Protein AF-A0A6J2Y919-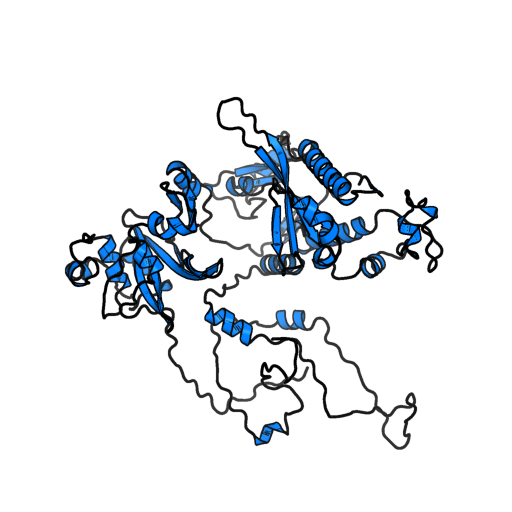F1 (afdb_monomer)

InterPro domains:
  IPR012337 Ribonuclease H-like superfamily [SSF53098] (327-413)
  IPR036397 Ribonuclease H superfamily [G3DSA:3.30.420.10] (292-444)
  IPR043502 DNA/RNA polymerase superfamily [SSF56672] (475-590)
  IPR044925 His-Me finger superfamily [SSF54060] (284-345)

Foldseek 3Di:
DDDPDCPDDPDAPPPPPPPDDQAAAFDDDDDPLQVVLVQWAQAGDHGLCLVLLQLQCLVQPDDVVVVSNYSVSRVVCSVLFDCVPADGPHDLVCVLVRCVRNVAFEFEWEWDWDDDPNDIDIAIGDSPHGGPDDHDPSYFYWYWYADPVSHIGIIGRNHPCSSCVVVPDPDDDRWDADSQPRDTDPDPVVNVCCVVQPRPNDDDDFDDFDWDADPVRDTDTLDFDDDDDPPPDDPDPDDDAADPPRLVVVVVVVLVVQLVCCVLFPVQFDAADDDDPVQVVQQVPDQAAPQVRHGDDPPFDWDWAADSRPNYTDYIHGPSSSVVPDDDLEDEDEDAPCFPPVCVVRVVVLPPPPWDKDWAAPDPRGTLKMKTWHFNDWDPPPDPDDTDTDTRIYIYAHCCLVVVDPVVVLLVPPPDDDDDDDPDPDPVVSPDRDDDDQQSPADPVPGDTHDDCSVVVSLVVSQNCLCRPQVDGCSVDRHPVVSVVVSCCSVVVDDDDDPPDPVVVVVVVQVDDDDDDDDAPDDDDAADPVDPPHDPVDDGGDDDDDDDDPVVVVVVPDDDDDDDDDDRDDDDDPVCCVVPVGDPDPDHDDDDPPDPDDD

Mean predicted aligned error: 20.55 Å

pLDDT: mean 70.96, std 16.96, range [26.08, 96.19]

Radius of gyration: 32.15 Å; Cα contacts (8 Å, |Δi|>4): 673; chains: 1; bounding box: 78×77×94 Å

Sequence (599 aa):
MDGWTLQQLLHVDVRVNKINPLKASSYIPLPKEIEAKKAVLNIQNTDQKCFVWSVLAAFHPVPRTQNANRVQNYHPFEQELDVTGIDFPISLKQLPKFEQLNNISINVYGLEKGYKHDRNIIEVVGPLYFTRSHKTDRHVNLLLISDDSGNNHYCLIRNMSRLISKQLSGKQHSKFLCDGCLVYFSSDIKLENHQKYDCGHVVVETPSDNLKKNKYGENIPENILKFTNFERKLKSIFKTFRGPDAHKVFIDWLETGCKSIYNRFMKDIVSMSPLSSVQEAEFYQMTHCHICESPFNVEDERVRDHCHLTGNYRGATHSVCNLNFKVPNFIPVFFHNMSNFDSHLFIKELAVEEERLDVIPQNKERYISFTKYIMVGDDDDGQEKRQQKIFLKLRFLDSFRFMASSLDKLSQNLTSQQCRESYVDSFSKLDDTKLPPIDGFYNKLRKEAIKQGDYERALNNFREVCLQTYGLDPCQYFTAPSLSFDAALKTTSIELELLTDLDMIHFFKHGIRGGVSQCSVRKAIANNKFMSIYDASKPTSYIMYLDATNLYGAAMSQYLPTGYVFEVDLEYPEYLHDLHNELPFCPESVQPEGSKVSN

Secondary structure (DSSP, 8-state):
---------S----------TT-B-S-PPPPHHHHTTT-EE--B-SSS-HHHHHHHHHHS---GGG-TTBGGGTGGGGGGS--TT-PSSPPGGGHHHHHHHHT-EEEEEEEEEEEETTEEEEEEEEEEE--SSPPPSSEEEEEEEE-TTS-EEEEEES-HHHHHHHHH-SS----EE-TTT--EESSHHHHHHIIIII---S--------EEE-TTS-EEETT------TT-----------STTHHHHHHHHHHHHHHHHIIIIISS--PPPPPPHHHHHHHHH--B-TTT-PBPPTT--EEEEE-TTT--EEEEEEHHHHHH-PPPSEEEEEESSGGGTTHHHHHHHHT-TTS-EEEEESSSS-EEEEEEEEEEEEE--SSSS--EEEEEEEEEEEGGGTS-S-HHHHHHTSSSS-----S-SSGGGGS-SSPPPGGG---TTT-----S-HHHHHHHHHHHHHHHHHS--GGG-SSHHHHHHHHHHHHH-PPPPP---HHHHHHHHHH---------S-------TTSTT--TTS----------TTHHHHHHTSPPP-S----------GGGHHHHTTS-SS----PPTT-SS--

Structure (mmCIF, N/CA/C/O backbone):
data_AF-A0A6J2Y919-F1
#
_entry.id   AF-A0A6J2Y919-F1
#
loop_
_atom_site.group_PDB
_atom_site.id
_atom_site.type_symbol
_atom_site.label_atom_id
_atom_site.label_alt_id
_atom_site.label_comp_id
_atom_site.label_asym_id
_atom_site.label_entity_id
_atom_site.label_seq_id
_atom_site.pdbx_PDB_ins_code
_atom_site.Cartn_x
_atom_site.Cartn_y
_atom_site.Cartn_z
_atom_site.occupancy
_atom_site.B_iso_or_equiv
_atom_site.auth_seq_id
_atom_site.auth_comp_id
_atom_site.auth_asym_id
_atom_site.auth_atom_id
_atom_site.pdbx_PDB_model_num
ATOM 1 N N . MET A 1 1 ? 8.424 6.080 -32.453 1.00 31.31 1 MET A N 1
ATOM 2 C CA . MET A 1 1 ? 7.175 5.463 -31.956 1.00 31.31 1 MET A CA 1
ATOM 3 C C . MET A 1 1 ? 6.680 4.668 -33.132 1.00 31.31 1 MET A C 1
ATOM 5 O O . MET A 1 1 ? 6.014 5.229 -33.992 1.00 31.31 1 MET A O 1
ATOM 9 N N . ASP A 1 2 ? 7.122 3.424 -33.243 1.00 30.27 2 ASP A N 1
ATOM 10 C CA . ASP A 1 2 ? 6.905 2.682 -34.477 1.00 30.27 2 ASP A CA 1
ATOM 11 C C . ASP A 1 2 ? 5.644 1.852 -34.285 1.00 30.27 2 ASP A C 1
ATOM 13 O O . ASP A 1 2 ? 5.608 0.872 -33.542 1.00 30.27 2 ASP A O 1
ATOM 17 N N . GLY A 1 3 ? 4.573 2.395 -34.867 1.00 32.59 3 GLY A N 1
ATOM 18 C CA . GLY A 1 3 ? 3.200 1.930 -34.783 1.00 32.59 3 GLY A CA 1
ATOM 19 C C . GLY A 1 3 ? 2.990 0.648 -35.565 1.00 32.59 3 GLY A C 1
ATOM 20 O O . GLY A 1 3 ? 2.435 0.657 -36.663 1.00 32.59 3 GLY A O 1
ATOM 21 N N . TRP A 1 4 ? 3.378 -0.470 -34.966 1.00 39.50 4 TRP A N 1
ATOM 22 C CA . TRP A 1 4 ? 2.819 -1.757 -35.342 1.00 39.50 4 TRP A CA 1
ATOM 23 C C . TRP A 1 4 ? 1.333 -1.744 -34.980 1.00 39.50 4 TRP A C 1
ATOM 25 O O . TRP A 1 4 ? 0.960 -1.773 -33.811 1.00 39.50 4 TRP A O 1
ATOM 35 N N . THR A 1 5 ? 0.482 -1.642 -35.999 1.00 33.88 5 THR A N 1
ATOM 36 C CA . THR A 1 5 ? -0.964 -1.828 -35.856 1.00 33.88 5 THR A CA 1
ATOM 37 C C . THR A 1 5 ? -1.274 -3.227 -36.354 1.00 33.88 5 THR A C 1
ATOM 39 O O . THR A 1 5 ? -1.007 -3.538 -37.514 1.00 33.88 5 THR A O 1
ATOM 42 N N . LEU A 1 6 ? -1.797 -4.084 -35.477 1.00 43.22 6 LEU A N 1
ATOM 43 C CA . LEU A 1 6 ? -2.270 -5.416 -35.846 1.00 43.22 6 LEU A CA 1
ATOM 44 C C . LEU A 1 6 ? -3.330 -5.269 -36.950 1.00 43.22 6 LEU A C 1
ATOM 46 O O . LEU A 1 6 ? -4.436 -4.805 -36.686 1.00 43.22 6 LEU A O 1
ATOM 50 N N . GLN A 1 7 ? -2.970 -5.603 -38.191 1.00 40.69 7 GLN A N 1
ATOM 51 C CA . GLN A 1 7 ? -3.817 -5.333 -39.356 1.00 40.69 7 GLN A CA 1
ATOM 52 C C . GLN A 1 7 ? -4.915 -6.390 -39.522 1.00 40.69 7 GLN A C 1
ATOM 54 O O . GLN A 1 7 ? -6.068 -6.042 -39.762 1.00 40.69 7 GLN A O 1
ATOM 59 N N . GLN A 1 8 ? -4.573 -7.673 -39.374 1.00 39.25 8 GLN A N 1
ATOM 60 C CA . GLN A 1 8 ? -5.548 -8.755 -39.254 1.00 39.25 8 GLN A CA 1
ATOM 61 C C . GLN A 1 8 ? -4.928 -9.976 -38.571 1.00 39.25 8 GLN A C 1
ATOM 63 O O . GLN A 1 8 ? -3.735 -10.241 -38.713 1.00 39.25 8 GLN A O 1
ATOM 68 N N . LEU A 1 9 ? -5.760 -10.750 -37.880 1.00 44.53 9 LEU A N 1
ATOM 69 C CA . LEU A 1 9 ? -5.422 -12.090 -37.409 1.00 44.53 9 LEU A CA 1
ATOM 70 C C . LEU A 1 9 ? -5.853 -13.088 -38.491 1.00 44.53 9 LEU A C 1
ATOM 72 O O . LEU A 1 9 ? -7.041 -13.200 -38.781 1.00 44.53 9 LEU A O 1
ATOM 76 N N . LEU A 1 10 ? -4.892 -13.769 -39.123 1.00 54.31 10 LEU A N 1
ATOM 77 C CA . LEU A 1 10 ? -5.157 -14.753 -40.187 1.00 54.31 10 LEU A CA 1
ATOM 78 C C . LEU A 1 10 ? -5.860 -16.005 -39.649 1.00 54.31 10 LEU A C 1
ATOM 80 O O . LEU A 1 10 ? -6.733 -16.569 -40.304 1.00 54.31 10 LEU A O 1
ATOM 84 N N . HIS A 1 11 ? -5.466 -16.428 -38.453 1.00 33.81 11 HIS A N 1
ATOM 85 C CA . HIS A 1 11 ? -6.023 -17.561 -37.740 1.00 33.81 11 HIS A CA 1
ATOM 86 C C . HIS A 1 11 ? -5.755 -17.354 -36.247 1.00 33.81 11 HIS A C 1
ATOM 88 O O . HIS A 1 11 ? -4.661 -16.938 -35.872 1.00 33.81 11 HIS A O 1
ATOM 94 N N . VAL A 1 12 ? -6.753 -17.609 -35.406 1.00 39.25 12 VAL A N 1
ATOM 95 C CA . VAL A 1 12 ? -6.586 -17.678 -33.953 1.00 39.25 12 VAL A CA 1
ATOM 96 C C . VAL A 1 12 ? -7.070 -19.055 -33.547 1.00 39.25 12 VAL A C 1
ATOM 98 O O . VAL A 1 12 ? -8.273 -19.317 -33.583 1.00 39.25 12 VAL A O 1
ATOM 101 N N . ASP A 1 13 ? -6.141 -19.928 -33.176 1.00 30.02 13 ASP A N 1
ATOM 102 C CA . ASP A 1 13 ? -6.493 -21.220 -32.603 1.00 30.02 13 ASP A CA 1
ATOM 103 C C . ASP A 1 13 ? -6.662 -21.034 -31.091 1.00 30.02 13 ASP A C 1
ATOM 105 O O . ASP A 1 13 ? -5.721 -21.136 -30.304 1.00 30.02 13 ASP A O 1
ATOM 109 N N . VAL A 1 14 ? -7.872 -20.656 -30.671 1.00 35.25 14 VAL A N 1
ATOM 110 C CA . VAL A 1 14 ? -8.194 -20.564 -29.245 1.00 35.25 14 VAL A CA 1
ATOM 111 C C . VAL A 1 14 ? -8.465 -21.973 -28.741 1.00 35.25 14 VAL A C 1
ATOM 113 O O . VAL A 1 14 ? -9.599 -22.461 -28.765 1.00 35.25 14 VAL A O 1
ATOM 116 N N . ARG A 1 15 ? -7.433 -22.628 -28.216 1.00 26.08 15 ARG A N 1
ATOM 117 C CA . ARG A 1 15 ? -7.636 -23.819 -27.393 1.00 26.08 15 ARG A CA 1
ATOM 118 C C . ARG A 1 15 ? -8.194 -23.389 -26.047 1.00 26.08 15 ARG A C 1
ATOM 120 O O . ARG A 1 15 ? -7.468 -23.188 -25.079 1.00 26.08 15 ARG A O 1
ATOM 127 N N . VAL A 1 16 ? -9.518 -23.258 -25.984 1.00 29.98 16 VAL A N 1
ATOM 128 C CA . VAL A 1 16 ? -10.238 -23.105 -24.719 1.00 29.98 16 VAL A CA 1
ATOM 129 C C . VAL A 1 16 ? -10.170 -24.438 -23.982 1.00 29.98 16 VAL A C 1
ATOM 131 O O . VAL A 1 16 ? -11.112 -25.231 -23.983 1.00 29.98 16 VAL A O 1
ATOM 134 N N . ASN A 1 17 ? -9.059 -24.679 -23.294 1.00 26.19 17 ASN A N 1
ATOM 135 C CA . ASN A 1 17 ? -9.159 -25.435 -22.065 1.00 26.19 17 ASN A CA 1
ATOM 136 C C . ASN A 1 17 ? -9.993 -24.574 -21.129 1.00 26.19 17 ASN A C 1
ATOM 138 O O . ASN A 1 17 ? -9.615 -23.458 -20.778 1.00 26.19 17 ASN A O 1
ATOM 142 N N . LYS A 1 18 ? -11.181 -25.065 -20.782 1.00 28.78 18 LYS A N 1
ATOM 143 C CA . LYS A 1 18 ? -12.020 -24.435 -19.773 1.00 28.78 18 LYS A CA 1
ATOM 144 C C . LYS A 1 18 ? -11.253 -24.506 -18.454 1.00 28.78 18 LYS A C 1
ATOM 146 O O . LYS A 1 18 ? -11.396 -25.478 -17.717 1.00 28.78 18 LYS A O 1
ATOM 151 N N . ILE A 1 19 ? -10.426 -23.498 -18.176 1.00 34.22 19 ILE A N 1
ATOM 152 C CA . ILE A 1 19 ? -9.882 -23.262 -16.844 1.00 34.22 19 ILE A CA 1
ATOM 153 C C . ILE A 1 19 ? -11.108 -23.044 -15.974 1.00 34.22 19 ILE A C 1
ATOM 155 O O . ILE A 1 19 ? -11.858 -22.080 -16.127 1.00 34.22 19 ILE A O 1
ATOM 159 N N . ASN A 1 20 ? -11.401 -24.054 -15.166 1.00 31.88 20 ASN A N 1
ATOM 160 C CA . ASN A 1 20 ? -12.560 -24.066 -14.306 1.00 31.88 20 ASN A CA 1
ATOM 161 C C . ASN A 1 20 ? -12.266 -23.118 -13.132 1.00 31.88 20 ASN A C 1
ATOM 163 O O . ASN A 1 20 ? -11.436 -23.468 -12.297 1.00 31.88 20 ASN A O 1
ATOM 167 N N . PRO A 1 21 ? -12.927 -21.950 -13.024 1.00 35.84 21 PRO A N 1
ATOM 168 C CA . PRO A 1 21 ? -12.775 -21.074 -11.864 1.00 35.84 21 PRO A CA 1
ATOM 169 C C . PRO A 1 21 ? -13.136 -21.852 -10.599 1.00 35.84 21 PRO A C 1
ATOM 171 O O . PRO A 1 21 ? -14.255 -22.355 -10.535 1.00 35.84 21 PRO A O 1
ATOM 174 N N . LEU A 1 22 ? -12.184 -21.976 -9.662 1.00 36.56 22 LEU A N 1
ATOM 175 C CA . LEU A 1 22 ? -12.237 -22.732 -8.399 1.00 36.56 22 LEU A CA 1
ATOM 176 C C . LEU A 1 22 ? -13.470 -23.641 -8.270 1.00 36.56 22 LEU A C 1
ATOM 178 O O . LEU A 1 22 ? -14.403 -23.372 -7.508 1.00 36.56 22 LEU A O 1
ATOM 182 N N . LYS A 1 23 ? -13.504 -24.703 -9.079 1.00 37.62 23 LYS A N 1
ATOM 183 C CA . LYS A 1 23 ? -14.584 -25.681 -9.035 1.00 37.62 23 LYS A CA 1
ATOM 184 C C . LYS A 1 23 ? -14.229 -26.742 -8.017 1.00 37.62 23 LYS A C 1
ATOM 186 O O . LYS A 1 23 ? -13.162 -27.351 -8.094 1.00 37.62 23 LYS A O 1
ATOM 191 N N . ALA A 1 24 ? -15.109 -26.939 -7.043 1.00 40.38 24 ALA A N 1
ATOM 192 C CA . ALA A 1 24 ? -14.909 -27.990 -6.073 1.00 40.38 24 ALA A CA 1
ATOM 193 C C . ALA A 1 24 ? -15.251 -29.362 -6.687 1.00 40.38 24 ALA A C 1
ATOM 195 O O . ALA A 1 24 ? -16.381 -29.578 -7.107 1.00 40.38 24 ALA A O 1
ATOM 196 N N . SER A 1 25 ? -14.288 -30.270 -6.815 1.00 54.53 25 SER A N 1
ATOM 197 C CA . SER A 1 25 ? -14.525 -31.581 -7.439 1.00 54.53 25 SER A CA 1
ATOM 198 C C . SER A 1 25 ? -14.896 -32.642 -6.388 1.00 54.53 25 SER A C 1
ATOM 200 O O . SER A 1 25 ? -15.381 -32.317 -5.301 1.00 54.53 25 SER A O 1
ATOM 202 N N . SER A 1 26 ? -14.701 -33.917 -6.726 1.00 62.56 26 SER A N 1
ATOM 203 C CA . SER A 1 26 ? -14.728 -35.039 -5.789 1.00 62.56 26 SER A CA 1
ATOM 204 C C . SER A 1 26 ? -13.739 -34.858 -4.629 1.00 62.56 26 SER A C 1
ATOM 206 O O . SER A 1 26 ? -12.823 -34.043 -4.695 1.00 62.56 26 SER A O 1
ATOM 208 N N . TYR A 1 27 ? -13.905 -35.669 -3.586 1.00 81.69 27 TYR A N 1
ATOM 209 C CA . TYR A 1 27 ? -13.086 -35.680 -2.374 1.00 81.69 27 TYR A CA 1
ATOM 210 C C . TYR A 1 27 ? -11.580 -35.419 -2.589 1.00 81.69 27 TYR A C 1
ATOM 212 O O . TYR A 1 27 ? -10.879 -36.220 -3.209 1.00 81.69 27 TYR A O 1
ATOM 220 N N . ILE A 1 28 ? -11.075 -34.353 -1.958 1.00 85.31 28 ILE A N 1
ATOM 221 C CA . ILE A 1 28 ? -9.640 -34.091 -1.778 1.00 85.31 28 ILE A CA 1
ATOM 222 C C . ILE A 1 28 ? -9.268 -34.433 -0.327 1.00 85.31 28 ILE A C 1
ATOM 224 O O . ILE A 1 28 ? -9.957 -33.978 0.592 1.00 85.31 28 ILE A O 1
ATOM 228 N N . PRO A 1 29 ? -8.208 -35.223 -0.063 1.00 87.12 29 PRO A N 1
ATOM 229 C CA . PRO A 1 29 ? -7.781 -35.528 1.300 1.00 87.12 29 PRO A CA 1
ATOM 230 C C . PRO A 1 29 ? -7.239 -34.281 2.016 1.00 87.12 29 PRO A C 1
ATOM 232 O O . PRO A 1 29 ? -6.572 -33.439 1.420 1.00 87.12 29 PRO A O 1
ATOM 235 N N . LEU A 1 30 ? -7.487 -34.175 3.327 1.00 88.88 30 LEU A N 1
ATOM 236 C CA . LEU A 1 30 ? -6.894 -33.100 4.128 1.00 88.88 30 LEU A CA 1
ATOM 237 C C . LEU A 1 30 ? -5.368 -33.271 4.212 1.00 88.88 30 LEU A C 1
ATOM 239 O O . LEU A 1 30 ? -4.897 -34.398 4.390 1.00 88.88 30 LEU A O 1
ATOM 243 N N . PRO A 1 31 ? -4.589 -32.175 4.211 1.00 88.19 31 PRO A N 1
ATOM 244 C CA . PRO A 1 31 ? -3.185 -32.236 4.598 1.00 88.19 31 PRO A CA 1
ATOM 245 C C . PRO A 1 31 ? -3.024 -32.813 6.011 1.00 88.19 31 PRO A C 1
ATOM 247 O O . PRO A 1 31 ? -3.810 -32.493 6.914 1.00 88.19 31 PRO A O 1
ATOM 250 N N . LYS A 1 32 ? -1.990 -33.637 6.224 1.00 85.69 32 LYS A N 1
ATOM 251 C CA . LYS A 1 32 ? -1.768 -34.383 7.480 1.00 85.69 32 LYS A CA 1
ATOM 252 C C . LYS A 1 32 ? -1.724 -33.464 8.705 1.00 85.69 32 LYS A C 1
ATOM 254 O O . LYS A 1 32 ? -2.204 -33.817 9.780 1.00 85.69 32 LYS A O 1
ATOM 259 N N . GLU A 1 33 ? -1.187 -32.260 8.543 1.00 83.94 33 GLU A N 1
ATOM 260 C CA . GLU A 1 33 ? -1.063 -31.228 9.572 1.00 83.94 33 GLU A CA 1
ATOM 261 C C . GLU A 1 33 ? -2.426 -30.684 10.017 1.00 83.94 33 GLU A C 1
ATOM 263 O O . GLU A 1 33 ? -2.606 -30.344 11.190 1.00 83.94 33 GLU A O 1
ATOM 268 N N . ILE A 1 34 ? -3.385 -30.598 9.092 1.00 87.56 34 ILE A N 1
ATOM 269 C CA . ILE A 1 34 ? -4.757 -30.151 9.350 1.00 87.56 34 ILE A CA 1
ATOM 270 C C . ILE A 1 34 ? -5.592 -31.303 9.909 1.00 87.56 34 ILE A C 1
ATOM 272 O O . ILE A 1 34 ? -6.312 -31.121 10.895 1.00 87.56 34 ILE A O 1
ATOM 276 N N . GLU A 1 35 ? -5.440 -32.503 9.349 1.00 87.88 35 GLU A N 1
ATOM 277 C CA . GLU A 1 35 ? -6.104 -33.716 9.828 1.00 87.88 35 GLU A CA 1
ATOM 278 C C . GLU A 1 35 ? -5.746 -34.015 11.296 1.00 87.88 35 GLU A C 1
ATOM 280 O O . GLU A 1 35 ? -6.631 -34.222 12.136 1.00 87.88 35 GLU A O 1
ATOM 285 N N . ALA A 1 36 ? -4.459 -33.913 11.651 1.00 85.44 36 ALA A N 1
ATOM 286 C CA . ALA A 1 36 ? -3.959 -34.144 13.007 1.00 85.44 36 ALA A CA 1
ATOM 287 C C . ALA A 1 36 ? -4.597 -33.224 14.062 1.00 85.44 36 ALA A C 1
ATOM 289 O O . ALA A 1 36 ? -4.718 -33.604 15.230 1.00 85.44 36 ALA A O 1
ATOM 290 N N . LYS A 1 37 ? -5.050 -32.023 13.675 1.00 84.62 37 LYS A N 1
ATOM 291 C CA . LYS A 1 37 ? -5.713 -31.081 14.592 1.00 84.62 37 LYS A CA 1
ATOM 292 C C . LYS A 1 37 ? -7.107 -31.550 15.000 1.00 84.62 37 LYS A C 1
ATOM 294 O O . LYS A 1 37 ? -7.648 -31.026 15.971 1.00 84.62 37 LYS A O 1
ATOM 299 N N . LYS A 1 38 ? -7.714 -32.513 14.290 1.00 87.44 38 LYS A N 1
ATOM 300 C CA . LYS A 1 38 ? -9.081 -33.004 14.550 1.00 87.44 38 LYS A CA 1
ATOM 301 C C . LYS A 1 38 ? -10.066 -31.841 14.750 1.00 87.44 38 LYS A C 1
ATOM 303 O O . LYS A 1 38 ? -10.895 -31.863 15.672 1.00 87.44 38 LYS A O 1
ATOM 308 N N . ALA A 1 39 ? -9.941 -30.808 13.922 1.00 89.06 39 ALA A N 1
ATOM 309 C CA . ALA A 1 39 ? -10.735 -29.580 13.969 1.00 89.06 39 ALA A CA 1
ATOM 310 C C . ALA A 1 39 ? -11.671 -29.439 12.757 1.00 89.06 39 ALA A C 1
ATOM 312 O O . ALA A 1 39 ? -12.702 -28.782 12.853 1.00 89.06 39 ALA A O 1
ATOM 313 N N . VAL A 1 40 ? -11.341 -30.124 11.662 1.00 93.62 40 VAL A N 1
ATOM 314 C CA . VAL A 1 40 ? -12.079 -30.129 10.397 1.00 93.62 40 VAL A CA 1
ATOM 315 C C . VAL A 1 40 ? -12.738 -31.498 10.207 1.00 93.62 40 VAL A C 1
ATOM 317 O O . VAL A 1 40 ? -12.196 -32.518 10.643 1.00 93.62 40 VAL A O 1
ATOM 320 N N . LEU A 1 41 ? -13.930 -31.518 9.618 1.00 94.31 41 LEU A N 1
ATOM 321 C CA . LEU A 1 41 ? -14.598 -32.706 9.104 1.00 94.31 41 LEU A CA 1
ATOM 322 C C . LEU A 1 41 ? -14.599 -32.620 7.580 1.00 94.31 41 LEU A C 1
ATOM 324 O O . LEU A 1 41 ? -15.206 -31.720 7.009 1.00 94.31 41 LEU A O 1
ATOM 328 N N . ASN A 1 42 ? -13.932 -33.573 6.944 1.00 94.00 42 ASN A N 1
ATOM 329 C CA . ASN A 1 42 ? -13.917 -33.710 5.499 1.00 94.00 42 ASN A CA 1
ATOM 330 C C . ASN A 1 42 ? -14.854 -34.859 5.099 1.00 94.00 42 ASN A C 1
ATOM 332 O O . ASN A 1 42 ? -14.659 -35.993 5.543 1.00 94.00 42 ASN A O 1
ATOM 336 N N . ILE A 1 43 ? -15.890 -34.549 4.322 1.00 92.75 43 ILE A N 1
ATOM 337 C CA . ILE A 1 43 ? -16.888 -35.521 3.876 1.00 92.75 43 ILE A CA 1
ATOM 338 C C . ILE A 1 43 ? -16.434 -36.130 2.553 1.00 92.75 43 ILE A C 1
ATOM 340 O O . ILE A 1 43 ? -16.079 -35.422 1.617 1.00 92.75 43 ILE A O 1
ATOM 344 N N . GLN A 1 44 ? -16.456 -37.457 2.490 1.00 89.50 44 GLN A N 1
ATOM 345 C CA . GLN A 1 44 ? -16.043 -38.241 1.333 1.00 89.50 44 GLN A CA 1
ATOM 346 C C . GLN A 1 44 ? -17.189 -38.364 0.336 1.00 89.50 44 GLN A C 1
ATOM 348 O O . GLN A 1 44 ? -18.072 -39.205 0.507 1.00 89.50 44 GLN A O 1
ATOM 353 N N . ASN A 1 45 ? -17.159 -37.537 -0.705 1.00 85.75 45 ASN A N 1
ATOM 354 C CA . ASN A 1 45 ? -18.126 -37.532 -1.796 1.00 85.75 45 ASN A CA 1
ATOM 355 C C . ASN A 1 45 ? -17.455 -37.819 -3.151 1.00 85.75 45 ASN A C 1
ATOM 357 O O . ASN A 1 45 ? -16.290 -37.496 -3.380 1.00 85.75 45 ASN A O 1
ATOM 361 N N . THR A 1 46 ? -18.222 -38.415 -4.062 1.00 82.12 46 THR A N 1
ATOM 362 C CA . THR A 1 46 ? -17.824 -38.676 -5.459 1.00 82.12 46 THR A CA 1
ATOM 363 C C . THR A 1 46 ? -18.508 -37.731 -6.450 1.00 82.12 46 THR A C 1
ATOM 365 O O . THR A 1 46 ? -18.268 -37.818 -7.649 1.00 82.12 46 THR A O 1
ATOM 368 N N . ASP A 1 47 ? -19.388 -36.858 -5.959 1.00 84.56 47 ASP A N 1
ATOM 369 C CA . ASP A 1 47 ? -20.107 -35.843 -6.728 1.00 84.56 47 ASP A CA 1
ATOM 370 C C . ASP A 1 47 ? -19.435 -34.459 -6.602 1.00 84.56 47 ASP A C 1
ATOM 372 O O . ASP A 1 47 ? -18.363 -34.317 -6.022 1.00 84.56 47 ASP A O 1
ATOM 376 N N . GLN A 1 48 ? -20.081 -33.419 -7.131 1.00 84.88 48 GLN A N 1
ATOM 377 C CA . GLN A 1 48 ? -19.625 -32.023 -7.054 1.00 84.88 48 GLN A CA 1
ATOM 378 C C . GLN A 1 48 ? -20.314 -31.237 -5.915 1.00 84.88 48 GLN A C 1
ATOM 380 O O . GLN A 1 48 ? -20.377 -30.008 -5.948 1.00 84.88 48 GLN A O 1
ATOM 385 N N . LYS A 1 49 ? -20.877 -31.934 -4.913 1.00 89.44 49 LYS A N 1
ATOM 386 C CA . LYS A 1 49 ? -21.731 -31.362 -3.852 1.00 89.44 49 LYS A CA 1
ATOM 387 C C . LYS A 1 49 ? -21.036 -31.251 -2.488 1.00 89.44 49 LYS A C 1
ATOM 389 O O . LYS A 1 49 ? -21.707 -31.093 -1.471 1.00 89.44 49 LYS A O 1
ATOM 394 N N . CYS A 1 50 ? -19.703 -31.281 -2.428 1.00 90.62 50 CYS A N 1
ATOM 395 C CA . CYS A 1 50 ? -18.947 -31.207 -1.166 1.00 90.62 50 CYS A CA 1
ATOM 396 C C . CYS A 1 50 ? -19.297 -29.991 -0.289 1.00 90.62 50 CYS A C 1
ATOM 398 O O . CYS A 1 50 ? -19.291 -30.095 0.940 1.00 90.62 50 CYS A O 1
ATOM 400 N N . PHE A 1 51 ? -19.673 -28.868 -0.909 1.00 93.44 51 PHE A N 1
ATOM 401 C CA . PHE A 1 51 ? -20.218 -27.703 -0.215 1.00 93.44 51 PHE A CA 1
ATOM 402 C C . PHE A 1 51 ? -21.513 -28.038 0.541 1.00 93.44 51 PHE A C 1
ATOM 404 O O . PHE A 1 51 ? -21.584 -27.852 1.754 1.00 93.44 51 PHE A O 1
ATOM 411 N N . VAL A 1 52 ? -22.510 -28.588 -0.161 1.00 93.56 52 VAL A N 1
ATOM 412 C CA . VAL A 1 52 ? -23.821 -28.961 0.400 1.00 93.56 52 VAL A CA 1
ATOM 413 C C . VAL A 1 52 ? -23.646 -29.970 1.523 1.00 93.56 52 VAL A C 1
ATOM 415 O O . VAL A 1 52 ? -24.180 -29.775 2.612 1.00 93.56 52 VAL A O 1
ATOM 418 N N . TRP A 1 53 ? -22.824 -30.998 1.305 1.00 95.12 53 TRP A N 1
ATOM 419 C CA . TRP A 1 53 ? -22.541 -31.986 2.338 1.00 95.12 53 TRP A CA 1
ATOM 420 C C . TRP A 1 53 ? -21.918 -31.349 3.582 1.00 95.12 53 TRP A C 1
ATOM 422 O O . TRP A 1 53 ? -22.315 -31.676 4.700 1.00 95.12 53 TRP A O 1
ATOM 432 N N . SER A 1 54 ? -20.981 -30.411 3.411 1.00 95.44 54 SER A N 1
ATOM 433 C CA . SER A 1 54 ? -20.332 -29.726 4.534 1.00 95.44 54 SER A CA 1
ATOM 434 C C . SER A 1 54 ? -21.299 -28.843 5.325 1.00 95.44 54 SER A C 1
ATOM 436 O O . SER A 1 54 ? -21.213 -28.810 6.553 1.00 95.44 54 SER A O 1
ATOM 438 N N . VAL A 1 55 ? -22.242 -28.180 4.648 1.00 95.62 55 VAL A N 1
ATOM 439 C CA . VAL A 1 55 ? -23.315 -27.401 5.288 1.00 95.62 55 VAL A CA 1
ATOM 440 C C . VAL A 1 55 ? -24.289 -28.322 6.032 1.00 95.62 55 VAL A C 1
ATOM 442 O O . VAL A 1 55 ? -24.565 -28.092 7.208 1.00 95.62 55 VAL A O 1
ATOM 445 N N . LEU A 1 56 ? -24.742 -29.418 5.415 1.00 95.19 56 LEU A N 1
ATOM 446 C CA . LEU A 1 56 ? -25.623 -30.393 6.075 1.00 95.19 56 LEU A CA 1
ATOM 447 C C . LEU A 1 56 ? -24.963 -31.028 7.295 1.00 95.19 56 LEU A C 1
ATOM 449 O O . LEU A 1 56 ? -25.612 -31.207 8.317 1.00 95.19 56 LEU A O 1
ATOM 453 N N . ALA A 1 57 ? -23.663 -31.311 7.239 1.00 94.69 57 ALA A N 1
ATOM 454 C CA . ALA A 1 57 ? -22.940 -31.843 8.387 1.00 94.69 57 ALA A CA 1
ATOM 455 C C . ALA A 1 57 ? -22.793 -30.851 9.550 1.00 94.69 57 ALA A C 1
ATOM 457 O O . ALA A 1 57 ? -22.498 -31.286 10.669 1.00 94.69 57 ALA A O 1
ATOM 458 N N . ALA A 1 58 ? -22.967 -29.549 9.298 1.00 94.56 58 ALA A N 1
ATOM 459 C CA . ALA A 1 58 ? -23.036 -28.531 10.339 1.00 94.56 58 ALA A CA 1
ATOM 460 C C . ALA A 1 58 ? -24.396 -28.565 11.048 1.00 94.56 58 ALA A C 1
ATOM 462 O O . ALA A 1 58 ? -24.443 -28.482 12.273 1.00 94.56 58 ALA A O 1
ATOM 463 N N . PHE A 1 59 ? -25.483 -28.742 10.289 1.00 93.38 59 PHE A N 1
ATOM 464 C CA . PHE A 1 59 ? -26.850 -28.778 10.821 1.00 93.38 59 PHE A CA 1
ATOM 465 C C . PHE A 1 59 ? -27.256 -30.140 11.395 1.00 93.38 59 PHE A C 1
ATOM 467 O O . PHE A 1 59 ? -28.024 -30.191 12.350 1.00 93.38 59 PHE A O 1
ATOM 474 N N . HIS A 1 60 ? -26.663 -31.226 10.896 1.00 93.75 60 HIS A N 1
ATOM 475 C CA . HIS A 1 60 ? -26.915 -32.604 11.326 1.00 93.75 60 HIS A CA 1
ATOM 476 C C . HIS A 1 60 ? -25.635 -33.240 11.885 1.00 93.75 60 HIS A C 1
ATOM 478 O O . HIS A 1 60 ? -25.018 -34.097 11.249 1.00 93.75 60 HIS A O 1
ATOM 484 N N . PRO A 1 61 ? -25.146 -32.805 13.060 1.00 90.81 61 PRO A N 1
ATOM 485 C CA . PRO A 1 61 ? -23.843 -33.219 13.563 1.00 90.81 61 PRO A CA 1
ATOM 486 C C . PRO A 1 61 ? -23.805 -34.709 13.935 1.00 90.81 61 PRO A C 1
ATOM 488 O O . PRO A 1 61 ? -24.371 -35.148 14.931 1.00 90.81 61 PRO A O 1
ATOM 491 N N . VAL A 1 62 ? -23.025 -35.484 13.179 1.00 90.94 62 VAL A N 1
ATOM 492 C CA . VAL A 1 62 ? -22.756 -36.902 13.473 1.00 90.94 62 VAL A CA 1
ATOM 493 C C . VAL A 1 62 ? -21.514 -37.041 14.371 1.00 90.94 62 VAL A C 1
ATOM 495 O O . VAL A 1 62 ? -20.459 -36.443 14.067 1.00 90.94 62 VAL A O 1
ATOM 498 N N . PRO A 1 63 ? -21.577 -37.833 15.462 1.00 85.50 63 PRO A N 1
ATOM 499 C CA . PRO A 1 63 ? -20.420 -38.147 16.294 1.00 85.50 63 PRO A CA 1
ATOM 500 C C . PRO A 1 63 ? -19.282 -38.784 15.492 1.00 85.50 63 PRO A C 1
ATOM 502 O O . PRO A 1 63 ? -19.493 -39.597 14.595 1.00 85.50 63 PRO A O 1
ATOM 505 N N . ARG A 1 64 ? -18.029 -38.473 15.847 1.00 78.50 64 ARG A N 1
ATOM 506 C CA . ARG A 1 64 ? -16.853 -39.039 15.154 1.00 78.50 64 ARG A CA 1
ATOM 507 C C . ARG A 1 64 ? -16.780 -40.566 15.211 1.00 78.50 64 ARG A C 1
ATOM 509 O O . ARG A 1 64 ? -16.217 -41.168 14.307 1.00 78.50 64 ARG A O 1
ATOM 516 N N . THR A 1 65 ? -17.351 -41.173 16.246 1.00 79.94 65 THR A N 1
ATOM 517 C CA . THR A 1 65 ? -17.423 -42.629 16.438 1.00 79.94 65 THR A CA 1
ATOM 518 C C . THR A 1 65 ? -18.323 -43.332 15.419 1.00 79.94 65 THR A C 1
ATOM 520 O O . THR A 1 65 ? -18.239 -44.546 15.287 1.00 79.94 65 THR A O 1
ATOM 523 N N . GLN A 1 66 ? -19.153 -42.588 14.680 1.00 87.31 66 GLN A N 1
ATOM 524 C CA . GLN A 1 66 ? -20.131 -43.117 13.725 1.00 87.31 66 GLN A CA 1
ATOM 525 C C . GLN A 1 66 ? -19.766 -42.801 12.264 1.00 87.31 66 GLN A C 1
ATOM 527 O O . GLN A 1 66 ? -20.639 -42.683 11.411 1.00 87.31 66 GLN A O 1
ATOM 532 N N . ASN A 1 67 ? -18.471 -42.666 11.951 1.00 86.88 67 ASN A N 1
ATOM 533 C CA . ASN A 1 67 ? -17.989 -42.388 10.590 1.00 86.88 67 ASN A CA 1
ATOM 534 C C . ASN A 1 67 ? -18.635 -41.135 9.970 1.00 86.88 67 ASN A C 1
ATOM 536 O O . ASN A 1 67 ? -19.164 -41.168 8.859 1.00 86.88 67 ASN A O 1
ATOM 540 N N . ALA A 1 68 ? -18.582 -40.015 10.695 1.00 89.44 68 ALA A N 1
ATOM 541 C CA . ALA A 1 68 ? -19.153 -38.729 10.282 1.00 89.44 68 ALA A CA 1
ATOM 542 C C . ALA A 1 68 ? -18.638 -38.193 8.926 1.00 89.44 68 ALA A C 1
ATOM 544 O O . ALA A 1 68 ? -19.164 -37.224 8.407 1.00 89.44 68 ALA A O 1
ATOM 545 N N . ASN A 1 69 ? -17.598 -38.782 8.342 1.00 90.44 69 ASN A N 1
ATOM 546 C CA . ASN A 1 69 ? -17.093 -38.444 7.013 1.00 90.44 69 ASN A CA 1
ATOM 547 C C . ASN A 1 69 ? -17.913 -39.064 5.861 1.00 90.44 69 ASN A C 1
ATOM 549 O O . ASN A 1 69 ? -17.637 -38.754 4.707 1.00 90.44 69 ASN A O 1
ATOM 553 N N . ARG A 1 70 ? -18.889 -39.945 6.126 1.00 90.00 70 ARG A N 1
ATOM 554 C CA . ARG A 1 70 ? -19.685 -40.610 5.077 1.00 90.00 70 ARG A CA 1
ATOM 555 C C . ARG A 1 70 ? -20.890 -39.770 4.647 1.00 90.00 70 ARG A C 1
ATOM 557 O O . ARG A 1 70 ? -21.723 -39.432 5.483 1.00 90.00 70 ARG A O 1
ATOM 564 N N . VAL A 1 71 ? -21.041 -39.546 3.336 1.00 90.12 71 VAL A N 1
ATOM 565 C CA . VAL A 1 71 ? -22.187 -38.823 2.731 1.00 90.12 71 VAL A CA 1
ATOM 566 C C . VAL A 1 71 ? -23.540 -39.448 3.084 1.00 90.12 71 VAL A C 1
ATOM 568 O O . VAL A 1 71 ? -24.515 -38.731 3.275 1.00 90.12 71 VAL A O 1
ATOM 571 N N . GLN A 1 72 ? -23.602 -40.773 3.246 1.00 90.19 72 GLN A N 1
ATOM 572 C CA . GLN A 1 72 ? -24.830 -41.518 3.572 1.00 90.19 72 GLN A CA 1
ATOM 573 C C . GLN A 1 72 ? -25.533 -41.016 4.840 1.00 90.19 72 GLN A C 1
ATOM 575 O O . GLN A 1 72 ? -26.752 -41.110 4.934 1.00 90.19 72 GLN A O 1
ATOM 580 N N . ASN A 1 73 ? -24.782 -40.455 5.791 1.00 90.31 73 ASN A N 1
ATOM 581 C CA . ASN A 1 73 ? -25.359 -39.897 7.010 1.00 90.31 73 ASN A CA 1
ATOM 582 C C . ASN A 1 73 ? -26.128 -38.587 6.764 1.00 90.31 73 ASN A C 1
ATOM 584 O O . ASN A 1 73 ? -26.930 -38.190 7.601 1.00 90.31 73 ASN A O 1
ATOM 588 N N . TYR A 1 74 ? -25.855 -37.910 5.646 1.00 94.12 74 TYR A N 1
ATOM 589 C CA . TYR A 1 74 ? -26.376 -36.582 5.313 1.00 94.12 74 TYR A CA 1
ATOM 590 C C . TYR A 1 74 ? -27.372 -36.604 4.153 1.00 94.12 74 TYR A C 1
ATOM 592 O O . TYR A 1 74 ? -28.194 -35.704 4.037 1.00 94.12 74 TYR A O 1
ATOM 600 N N . HIS A 1 75 ? -27.337 -37.654 3.329 1.00 91.00 75 HIS A N 1
ATOM 601 C CA . HIS A 1 75 ? -28.240 -37.847 2.195 1.00 91.00 75 HIS A CA 1
ATOM 602 C C . HIS A 1 75 ? -29.742 -37.721 2.541 1.00 91.00 75 HIS A C 1
ATOM 604 O O . HIS A 1 75 ? -30.473 -37.158 1.727 1.00 91.00 75 HIS A O 1
ATOM 610 N N . PRO A 1 76 ? -30.250 -38.178 3.709 1.00 95.38 76 PRO A N 1
ATOM 611 C CA . PRO A 1 76 ? -31.663 -37.983 4.061 1.00 95.38 76 PRO A CA 1
ATOM 612 C C . PRO A 1 76 ? -32.093 -36.512 4.152 1.00 95.38 76 PRO A C 1
ATOM 614 O O . PRO A 1 76 ? -33.273 -36.217 3.998 1.00 95.38 76 PRO A O 1
ATOM 617 N N . PHE A 1 77 ? -31.143 -35.602 4.379 1.00 94.25 77 PHE A N 1
ATOM 618 C CA . PHE A 1 77 ? -31.379 -34.175 4.603 1.00 94.25 77 PHE A CA 1
ATOM 619 C C . PHE A 1 77 ? -31.064 -33.318 3.371 1.00 94.25 77 PHE A C 1
ATOM 621 O O . PHE A 1 77 ? -31.102 -32.096 3.443 1.00 94.25 77 PHE A O 1
ATOM 628 N N . GLU A 1 78 ? -30.739 -33.931 2.228 1.00 89.75 78 GLU A N 1
ATOM 629 C CA . GLU A 1 78 ? -30.316 -33.206 1.023 1.00 89.75 78 GLU A CA 1
ATOM 630 C C . GLU A 1 78 ? -31.344 -32.164 0.553 1.00 89.75 78 GLU A C 1
ATOM 632 O O . GLU A 1 78 ? -30.968 -31.091 0.090 1.00 89.75 78 GLU A O 1
ATOM 637 N N . GLN A 1 79 ? -32.636 -32.457 0.726 1.00 90.62 79 GLN A N 1
ATOM 638 C CA . GLN A 1 79 ? -33.740 -31.578 0.329 1.00 90.62 79 GLN A CA 1
ATOM 639 C C . GLN A 1 79 ? -33.975 -30.396 1.286 1.00 90.62 79 GLN A C 1
ATOM 641 O O . GLN A 1 79 ? -34.808 -29.546 0.991 1.00 90.62 79 GLN A O 1
ATOM 646 N N . GLU A 1 80 ? -33.272 -30.321 2.422 1.00 93.06 80 GLU A N 1
ATOM 647 C CA . GLU A 1 80 ? -33.411 -29.204 3.369 1.00 93.06 80 GLU A CA 1
ATOM 648 C C . GLU A 1 80 ? -32.729 -27.913 2.899 1.00 93.06 80 GLU A C 1
ATOM 650 O O . GLU A 1 80 ? -32.966 -26.854 3.482 1.00 93.06 80 GLU A O 1
ATOM 655 N N . LEU A 1 81 ? -31.860 -27.997 1.886 1.00 93.50 81 LEU A N 1
ATOM 656 C CA . LEU A 1 81 ? -31.153 -26.850 1.328 1.00 93.50 81 LEU A CA 1
ATOM 657 C C . LEU A 1 81 ? -31.698 -26.508 -0.058 1.00 93.50 81 LEU A C 1
ATOM 659 O O . LEU A 1 81 ? -31.688 -27.339 -0.967 1.00 93.50 81 LEU A O 1
ATOM 663 N N . ASP A 1 82 ? -32.120 -25.261 -0.233 1.00 93.56 82 ASP A N 1
ATOM 664 C CA . ASP A 1 82 ? -32.528 -24.726 -1.523 1.00 93.56 82 ASP A CA 1
ATOM 665 C C . ASP A 1 82 ? -31.291 -24.345 -2.348 1.00 93.56 82 ASP A C 1
ATOM 667 O O . ASP A 1 82 ? -30.510 -23.454 -2.000 1.00 93.56 82 ASP A O 1
ATOM 671 N N . VAL A 1 83 ? -31.115 -25.062 -3.456 1.00 92.06 83 VAL A N 1
ATOM 672 C CA . VAL A 1 83 ? -30.032 -24.884 -4.435 1.00 92.06 83 VAL A CA 1
ATOM 673 C C . VAL A 1 83 ? -30.566 -24.408 -5.789 1.00 92.06 83 VAL A C 1
ATOM 675 O O . VAL A 1 83 ? -29.904 -24.556 -6.818 1.00 92.06 83 VAL A O 1
ATOM 678 N N . THR A 1 84 ? -31.776 -23.843 -5.818 1.00 90.94 84 THR A N 1
ATOM 679 C CA . THR A 1 84 ? -32.445 -23.426 -7.052 1.00 90.94 84 THR A CA 1
ATOM 680 C C . THR A 1 84 ? -31.654 -22.330 -7.769 1.00 90.94 84 THR A C 1
ATOM 682 O O . THR A 1 84 ? -31.434 -21.223 -7.271 1.00 90.94 84 THR A O 1
ATOM 685 N N . GLY A 1 85 ? -31.219 -22.642 -8.992 1.00 85.44 85 GLY A N 1
ATOM 686 C CA . GLY A 1 85 ? -30.407 -21.742 -9.809 1.00 85.44 85 GLY A CA 1
ATOM 687 C C . GLY A 1 85 ? -28.993 -21.519 -9.264 1.00 85.44 85 GLY A C 1
ATOM 688 O O . GLY A 1 85 ? -28.443 -20.436 -9.478 1.00 85.44 85 GLY A O 1
ATOM 689 N N . ILE A 1 86 ? -28.445 -22.488 -8.528 1.00 88.25 86 ILE A N 1
ATOM 690 C CA . ILE A 1 86 ? -27.040 -22.531 -8.121 1.00 88.25 86 ILE A CA 1
ATOM 691 C C . ILE A 1 86 ? -26.329 -23.618 -8.929 1.00 88.25 86 ILE A C 1
ATOM 693 O O . ILE A 1 86 ? -26.753 -24.774 -8.947 1.00 88.25 86 ILE A O 1
ATOM 697 N N . ASP A 1 87 ? -25.231 -23.244 -9.578 1.00 85.44 87 ASP A N 1
ATOM 698 C CA . ASP A 1 87 ? -24.427 -24.159 -10.375 1.00 85.44 87 ASP A CA 1
ATOM 699 C C . ASP A 1 87 ? -23.480 -24.963 -9.485 1.00 85.44 87 ASP A C 1
ATOM 701 O O . ASP A 1 87 ? -22.729 -24.405 -8.676 1.00 85.44 87 ASP A O 1
ATOM 705 N N . PHE A 1 88 ? -23.470 -26.282 -9.688 1.00 80.81 88 PHE A N 1
ATOM 706 C CA . PHE A 1 88 ? -22.486 -27.165 -9.077 1.00 80.81 88 PHE A CA 1
ATOM 707 C C . PHE A 1 88 ? -21.239 -27.295 -9.959 1.00 80.81 88 PHE A C 1
ATOM 709 O O . PHE A 1 88 ? -21.353 -27.471 -11.177 1.00 80.81 88 PHE A O 1
ATOM 716 N N . PRO A 1 89 ? -20.042 -27.261 -9.357 1.00 78.75 89 PRO A N 1
ATOM 717 C CA . PRO A 1 89 ? -19.779 -27.063 -7.937 1.00 78.75 89 PRO A CA 1
ATOM 718 C C . PRO A 1 89 ? -19.845 -25.593 -7.524 1.00 78.75 89 PRO A C 1
ATOM 720 O O . PRO A 1 89 ? -19.493 -24.695 -8.289 1.00 78.75 89 PRO A O 1
ATOM 723 N N . ILE A 1 90 ? -20.274 -25.372 -6.282 1.00 81.88 90 ILE A N 1
ATOM 724 C CA . ILE A 1 90 ? -20.581 -24.040 -5.759 1.00 81.88 90 ILE A CA 1
ATOM 725 C C . ILE A 1 90 ? -19.297 -23.217 -5.614 1.00 81.88 90 ILE A C 1
ATOM 727 O O . ILE A 1 90 ? -18.390 -23.559 -4.852 1.00 81.88 90 ILE A O 1
ATOM 731 N N . SER A 1 91 ? -19.236 -22.105 -6.343 1.00 80.12 91 SER A N 1
ATOM 732 C CA . SER A 1 91 ? -18.146 -21.131 -6.273 1.00 80.12 91 SER A CA 1
ATOM 733 C C . SER A 1 91 ? -18.419 -20.066 -5.207 1.00 80.12 91 SER A C 1
ATOM 735 O O . SER A 1 91 ? -19.574 -19.779 -4.889 1.00 80.12 91 SER A O 1
ATOM 737 N N . LEU A 1 92 ? -17.362 -19.417 -4.698 1.00 79.00 92 LEU A N 1
ATOM 738 C CA . LEU A 1 92 ? -17.483 -18.354 -3.684 1.00 79.00 92 LEU A CA 1
ATOM 739 C C . LEU A 1 92 ? -18.422 -17.211 -4.123 1.00 79.00 92 LEU A C 1
ATOM 741 O O . LEU A 1 92 ? -19.138 -16.644 -3.303 1.00 79.00 92 LEU A O 1
ATOM 745 N N . LYS A 1 93 ? -18.483 -16.917 -5.431 1.00 77.12 93 LYS A N 1
ATOM 746 C CA . LYS A 1 93 ? -19.361 -15.882 -6.014 1.00 77.12 93 LYS A CA 1
ATOM 747 C C . LYS A 1 93 ? -20.857 -16.192 -5.857 1.00 77.12 93 LYS A C 1
ATOM 749 O O . LYS A 1 93 ? -21.667 -15.273 -5.887 1.00 77.12 93 LYS A O 1
ATOM 754 N N . GLN A 1 94 ? -21.228 -17.466 -5.703 1.00 85.75 94 GLN A N 1
ATOM 755 C CA . GLN A 1 94 ? -22.622 -17.905 -5.569 1.00 85.75 94 GLN A CA 1
ATOM 756 C C . GLN A 1 94 ? -23.090 -17.986 -4.105 1.00 85.75 94 GLN A C 1
ATOM 758 O O . GLN A 1 94 ? -24.277 -18.199 -3.857 1.00 85.75 94 GLN A O 1
ATOM 763 N N . LEU A 1 95 ? -22.189 -17.785 -3.134 1.00 87.44 95 LEU A N 1
ATOM 764 C CA . LEU A 1 95 ? -22.505 -17.880 -1.705 1.00 87.44 95 LEU A CA 1
ATOM 765 C C . LEU A 1 95 ? -23.517 -16.838 -1.213 1.00 87.44 95 LEU A C 1
ATOM 767 O O . LEU A 1 95 ? -24.417 -17.253 -0.489 1.00 87.44 95 LEU A O 1
ATOM 771 N N . PRO A 1 96 ? -23.497 -15.561 -1.650 1.00 89.75 96 PRO A N 1
ATOM 772 C CA . PRO A 1 96 ? -24.526 -14.605 -1.234 1.00 89.75 96 PRO A CA 1
ATOM 773 C C . PRO A 1 96 ? -25.941 -15.057 -1.618 1.00 89.75 96 PRO A C 1
ATOM 775 O O . PRO A 1 96 ? -26.880 -14.926 -0.838 1.00 89.75 96 PRO A O 1
ATOM 778 N N . LYS A 1 97 ? -26.093 -15.651 -2.811 1.00 90.44 97 LYS A N 1
ATOM 779 C CA . LYS A 1 97 ? -27.369 -16.219 -3.265 1.00 90.44 97 LYS A CA 1
ATOM 780 C C . LYS A 1 97 ? -27.756 -17.445 -2.434 1.00 90.44 97 LYS A C 1
ATOM 782 O O . LYS A 1 97 ? -28.910 -17.566 -2.038 1.00 90.44 97 LYS A O 1
ATOM 787 N N . PHE A 1 98 ? -26.801 -18.331 -2.143 1.00 93.44 98 PHE A N 1
ATOM 788 C CA . PHE A 1 98 ? -27.033 -19.506 -1.297 1.00 93.44 98 PHE A CA 1
ATOM 789 C C . PHE A 1 98 ? -27.487 -19.120 0.120 1.00 93.44 98 PHE A C 1
ATOM 791 O O . PHE A 1 98 ? -28.443 -19.701 0.635 1.00 93.44 98 PHE A O 1
ATOM 798 N N . GLU A 1 99 ? -26.830 -18.135 0.740 1.00 93.19 99 GLU A N 1
ATOM 799 C CA . GLU A 1 99 ? -27.178 -17.605 2.064 1.00 93.19 99 GLU A CA 1
ATOM 800 C C . GLU A 1 99 ? -28.604 -17.051 2.095 1.00 93.19 99 GLU A C 1
ATOM 802 O O . GLU A 1 99 ? -29.362 -17.374 3.009 1.00 93.19 99 GLU A O 1
ATOM 807 N N . GLN A 1 100 ? -28.991 -16.280 1.072 1.00 90.25 100 GLN A N 1
ATOM 808 C CA . GLN A 1 100 ? -30.339 -15.719 0.946 1.00 90.25 100 GLN A CA 1
ATOM 809 C C . GLN A 1 100 ? -31.417 -16.798 0.795 1.00 90.25 100 GLN A C 1
ATOM 811 O O . GLN A 1 100 ? -32.436 -16.725 1.476 1.00 90.25 100 GLN A O 1
ATOM 816 N N . LEU A 1 101 ? -31.193 -17.806 -0.057 1.00 92.56 101 LEU A N 1
ATOM 817 C CA . LEU A 1 101 ? -32.159 -18.891 -0.281 1.00 92.56 101 LEU A CA 1
ATOM 818 C C . LEU A 1 101 ? -32.403 -19.732 0.978 1.00 92.56 101 LEU A C 1
ATOM 820 O O . LEU A 1 101 ? -33.510 -20.211 1.203 1.00 92.56 101 LEU A O 1
ATOM 824 N N . ASN A 1 102 ? -31.374 -19.904 1.810 1.00 92.50 102 ASN A N 1
ATOM 825 C CA . ASN A 1 102 ? -31.413 -20.823 2.948 1.00 92.50 102 ASN A CA 1
ATOM 826 C C . ASN A 1 102 ? -31.551 -20.127 4.310 1.00 92.50 102 ASN A C 1
ATOM 828 O O . ASN A 1 102 ? -31.726 -20.810 5.323 1.00 92.50 102 ASN A O 1
ATOM 832 N N . ASN A 1 103 ? -31.475 -18.792 4.342 1.00 91.19 103 ASN A N 1
ATOM 833 C CA . ASN A 1 103 ? -31.417 -17.974 5.554 1.00 91.19 103 ASN A CA 1
ATOM 834 C C . ASN A 1 103 ? -30.334 -18.464 6.536 1.00 91.19 103 ASN A C 1
ATOM 836 O O . ASN A 1 103 ? -30.609 -18.824 7.684 1.00 91.19 103 ASN A O 1
ATOM 840 N N . ILE A 1 104 ? -29.097 -18.536 6.042 1.00 93.06 104 ILE A N 1
ATOM 841 C CA . ILE A 1 104 ? -27.914 -18.958 6.803 1.00 93.06 104 ILE A CA 1
ATOM 842 C C . ILE A 1 104 ? -26.773 -17.961 6.596 1.00 93.06 104 ILE A C 1
ATOM 844 O O . ILE A 1 104 ? -26.812 -17.162 5.665 1.00 93.06 104 ILE A O 1
ATOM 848 N N . SER A 1 105 ? -25.733 -18.038 7.425 1.00 92.19 105 SER A N 1
ATOM 849 C CA . SER A 1 105 ? -24.508 -17.248 7.247 1.00 92.19 105 SER A CA 1
ATOM 850 C C . SER A 1 105 ? -23.282 -18.151 7.159 1.00 92.19 105 SER A C 1
ATOM 852 O O . SER A 1 105 ? -23.130 -19.087 7.944 1.00 92.19 105 SER A O 1
ATOM 854 N N . ILE A 1 106 ? -22.371 -17.871 6.236 1.00 91.56 106 ILE A N 1
ATOM 855 C CA . ILE A 1 106 ? -21.234 -18.724 5.900 1.00 91.56 106 ILE A CA 1
ATOM 856 C C . ILE A 1 106 ? -19.948 -17.904 5.919 1.00 91.56 106 ILE A C 1
ATOM 858 O O . ILE A 1 106 ? -19.875 -16.822 5.348 1.00 91.56 106 ILE A O 1
ATOM 862 N N . ASN A 1 107 ? -18.896 -18.468 6.507 1.00 91.25 107 ASN A N 1
ATOM 863 C CA . ASN A 1 107 ? -17.531 -18.025 6.238 1.00 91.25 107 ASN A CA 1
ATOM 864 C C . ASN A 1 107 ? -16.737 -19.161 5.604 1.00 91.25 107 ASN A C 1
ATOM 866 O O . ASN A 1 107 ? -16.887 -20.325 5.983 1.00 91.25 107 ASN A O 1
ATOM 870 N N . VAL A 1 108 ? -15.858 -18.823 4.668 1.00 86.38 108 VAL A N 1
ATOM 871 C CA . VAL A 1 108 ? -14.946 -19.772 4.026 1.00 86.38 108 VAL A CA 1
ATOM 872 C C . VAL A 1 108 ? -13.514 -19.328 4.269 1.00 86.38 108 VAL A C 1
ATOM 874 O O . VAL A 1 108 ? -13.177 -18.176 4.024 1.00 86.38 108 VAL A O 1
ATOM 877 N N . TYR A 1 109 ? -12.664 -20.244 4.715 1.00 86.25 109 TYR A N 1
ATOM 878 C CA . TYR A 1 109 ? -11.235 -20.037 4.960 1.00 86.25 109 TYR A CA 1
ATOM 879 C C . TYR A 1 109 ? -10.412 -20.904 4.008 1.00 86.25 109 TYR A C 1
ATOM 881 O O . TYR A 1 109 ? -10.898 -21.930 3.545 1.00 86.25 109 TYR A O 1
ATOM 889 N N . GLY A 1 110 ? -9.178 -20.510 3.720 1.00 85.69 110 GLY A N 1
ATOM 890 C CA . GLY A 1 110 ? -8.246 -21.228 2.852 1.00 85.69 110 GLY A CA 1
ATOM 891 C C . GLY A 1 110 ? -7.065 -21.827 3.607 1.00 85.69 110 GLY A C 1
ATOM 892 O O . GLY A 1 110 ? -6.910 -21.633 4.817 1.00 85.69 110 GLY A O 1
ATOM 893 N N . LEU A 1 111 ? -6.204 -22.526 2.870 1.00 81.12 111 LEU A N 1
ATOM 894 C CA . LEU A 1 111 ? -4.895 -22.974 3.338 1.00 81.12 111 LEU A CA 1
ATOM 895 C C . LEU A 1 111 ? -3.790 -22.367 2.476 1.00 81.12 111 LEU A C 1
ATOM 897 O O . LEU A 1 111 ? -3.882 -22.396 1.254 1.00 81.12 111 LEU A O 1
ATOM 901 N N . GLU A 1 112 ? -2.721 -21.903 3.114 1.00 76.62 112 GLU A N 1
ATOM 902 C CA . GLU A 1 112 ? -1.505 -21.449 2.441 1.00 76.62 112 GLU A CA 1
ATOM 903 C C . GLU A 1 112 ? -0.316 -22.309 2.886 1.00 76.62 112 GLU A C 1
ATOM 905 O O . GLU A 1 112 ? -0.146 -22.610 4.074 1.00 76.62 112 GLU A O 1
ATOM 910 N N . LYS A 1 113 ? 0.500 -22.750 1.923 1.00 77.00 113 LYS A N 1
ATOM 911 C CA . LYS A 1 113 ? 1.751 -23.471 2.189 1.00 77.00 113 LYS A CA 1
ATOM 912 C C . LYS A 1 113 ? 2.860 -22.428 2.374 1.00 77.00 113 LYS A C 1
ATOM 914 O O . LYS A 1 113 ? 3.110 -21.631 1.480 1.00 77.00 113 LYS A O 1
ATOM 919 N N . GLY A 1 114 ? 3.541 -22.453 3.514 1.00 61.12 114 GLY A N 1
ATOM 920 C CA . GLY A 1 114 ? 4.669 -21.574 3.827 1.00 61.12 114 GLY A CA 1
ATOM 921 C C . GLY A 1 114 ? 5.922 -22.353 4.227 1.00 61.12 114 GLY A C 1
ATOM 922 O O . GLY A 1 114 ? 5.884 -23.566 4.443 1.00 61.12 114 GLY A O 1
ATOM 923 N N . TYR A 1 115 ? 7.041 -21.644 4.379 1.00 54.44 115 TYR A N 1
ATOM 924 C CA . TYR A 1 115 ? 8.313 -22.215 4.833 1.00 54.44 115 TYR A CA 1
ATOM 925 C C . TYR A 1 115 ? 8.844 -21.439 6.040 1.00 54.44 115 TYR A C 1
ATOM 927 O O . TYR A 1 115 ? 9.044 -20.226 5.967 1.00 54.44 115 TYR A O 1
ATOM 935 N N . LYS A 1 116 ? 9.063 -22.120 7.171 1.00 53.75 116 LYS A N 1
ATOM 936 C CA . LYS A 1 116 ? 9.525 -21.479 8.414 1.00 53.75 116 LYS A CA 1
ATOM 937 C C . LYS A 1 116 ? 10.425 -22.426 9.209 1.00 53.75 116 LYS A C 1
ATOM 939 O O . LYS A 1 116 ? 10.044 -23.565 9.455 1.00 53.75 116 LYS A O 1
ATOM 944 N N . HIS A 1 117 ? 11.600 -21.948 9.634 1.00 52.56 117 HIS A N 1
ATOM 945 C CA . HIS A 1 117 ? 12.602 -22.727 10.390 1.00 52.56 117 HIS A CA 1
ATOM 946 C C . HIS A 1 117 ? 12.921 -24.103 9.769 1.00 52.56 117 HIS A C 1
ATOM 948 O O . HIS A 1 117 ? 12.846 -25.128 10.447 1.00 52.56 117 HIS A O 1
ATOM 954 N N . ASP A 1 118 ? 13.223 -24.126 8.472 1.00 53.66 118 ASP A N 1
ATOM 955 C CA . ASP A 1 118 ? 13.562 -25.338 7.715 1.00 53.66 118 ASP A CA 1
ATOM 956 C C . ASP A 1 118 ? 12.489 -26.438 7.687 1.00 53.66 118 ASP A C 1
ATOM 958 O O . ASP A 1 118 ? 12.783 -27.630 7.571 1.00 53.66 118 ASP A O 1
ATOM 962 N N . ARG A 1 119 ? 11.213 -26.050 7.809 1.00 59.38 119 ARG A N 1
ATOM 963 C CA . ARG A 1 119 ? 10.065 -26.955 7.695 1.00 59.38 119 ARG A CA 1
ATOM 964 C C . ARG A 1 119 ? 8.951 -26.321 6.872 1.00 59.38 119 ARG A C 1
ATOM 966 O O . ARG A 1 119 ? 8.664 -25.129 7.008 1.00 59.38 119 ARG A O 1
ATOM 973 N N . ASN A 1 120 ? 8.283 -27.154 6.077 1.00 66.75 120 ASN A N 1
ATOM 974 C CA . ASN A 1 120 ? 7.021 -26.797 5.439 1.00 66.75 120 ASN A CA 1
ATOM 975 C C . ASN A 1 120 ? 5.957 -26.607 6.526 1.00 66.75 120 ASN A C 1
ATOM 977 O O . ASN A 1 120 ? 5.777 -27.471 7.388 1.00 66.75 120 ASN A O 1
ATOM 981 N N . ILE A 1 121 ? 5.266 -25.473 6.491 1.00 74.56 121 ILE A N 1
ATOM 982 C CA . ILE A 1 121 ? 4.135 -25.176 7.367 1.00 74.56 121 ILE A CA 1
ATOM 983 C C . ILE A 1 121 ? 2.883 -24.948 6.525 1.00 74.56 121 ILE A C 1
ATOM 985 O O . ILE A 1 121 ? 2.960 -24.477 5.396 1.00 74.56 121 ILE A O 1
ATOM 989 N N . ILE A 1 122 ? 1.724 -25.297 7.082 1.00 77.69 122 ILE A N 1
ATOM 990 C CA . ILE A 1 122 ? 0.422 -25.021 6.474 1.00 77.69 122 ILE A CA 1
ATOM 991 C C . ILE A 1 122 ? -0.331 -24.067 7.395 1.00 77.69 122 ILE A C 1
ATOM 993 O O . ILE A 1 122 ? -0.645 -24.401 8.551 1.00 77.69 122 ILE A O 1
ATOM 997 N N . GLU A 1 123 ? -0.598 -22.872 6.884 1.00 79.38 123 GLU A N 1
ATOM 998 C CA . GLU A 1 123 ? -1.321 -21.817 7.581 1.00 79.38 123 GLU A CA 1
ATOM 999 C C . GLU A 1 123 ? -2.766 -21.716 7.087 1.00 79.38 123 GLU A C 1
ATOM 1001 O O . GLU A 1 123 ? -3.080 -22.101 5.967 1.00 79.38 123 GLU A O 1
ATOM 1006 N N . VAL A 1 124 ? -3.675 -21.307 7.975 1.00 79.62 124 VAL A N 1
ATOM 1007 C CA . VAL A 1 124 ? -5.087 -21.107 7.632 1.00 79.62 124 VAL A CA 1
ATOM 1008 C C . VAL A 1 124 ? -5.225 -19.630 7.344 1.00 79.62 124 VAL A C 1
ATOM 1010 O O . VAL A 1 124 ? -4.863 -18.814 8.189 1.00 79.62 124 VAL A O 1
ATOM 1013 N N . VAL A 1 125 ? -5.720 -19.309 6.160 1.00 72.00 125 VAL A N 1
ATOM 1014 C CA . VAL A 1 125 ? -5.814 -17.942 5.646 1.00 72.00 125 VAL A CA 1
ATOM 1015 C C . VAL A 1 125 ? -7.263 -17.589 5.347 1.00 72.00 125 VAL A C 1
ATOM 1017 O O . VAL A 1 125 ? -8.128 -18.463 5.274 1.00 72.00 125 VAL A O 1
ATOM 1020 N N . GLY A 1 126 ? -7.550 -16.304 5.185 1.00 69.38 126 GLY A N 1
ATOM 1021 C CA . GLY A 1 126 ? -8.894 -15.809 4.904 1.00 69.38 126 GLY A CA 1
ATOM 1022 C C . GLY A 1 126 ? -9.453 -14.926 6.023 1.00 69.38 126 GLY A C 1
ATOM 1023 O O . GLY A 1 126 ? -8.680 -14.418 6.835 1.00 69.38 126 GLY A O 1
ATOM 1024 N N . PRO A 1 127 ? -10.782 -14.733 6.072 1.00 70.06 127 PRO A N 1
ATOM 1025 C CA . PRO A 1 127 ? -11.804 -15.419 5.275 1.00 70.06 127 PRO A CA 1
ATOM 1026 C C . PRO A 1 127 ? -11.684 -15.142 3.762 1.00 70.06 127 PRO A C 1
ATOM 1028 O O . PRO A 1 127 ? -11.601 -13.998 3.336 1.00 70.06 127 PRO A O 1
ATOM 1031 N N . LEU A 1 128 ? -11.682 -16.206 2.950 1.00 70.62 128 LEU A N 1
ATOM 1032 C CA . LEU A 1 128 ? -11.838 -16.151 1.487 1.00 70.62 128 LEU A CA 1
ATOM 1033 C C . LEU A 1 128 ? -13.255 -15.710 1.091 1.00 70.62 128 LEU A C 1
ATOM 1035 O O . LEU A 1 128 ? -13.471 -15.143 0.025 1.00 70.62 128 LEU A O 1
ATOM 1039 N N . TYR A 1 129 ? -14.225 -15.990 1.961 1.00 81.25 129 TYR A N 1
ATOM 1040 C CA . TYR A 1 129 ? -15.570 -15.438 1.918 1.00 81.25 129 TYR A CA 1
ATOM 1041 C C . TYR A 1 129 ? -16.022 -15.149 3.342 1.00 81.25 129 TYR A C 1
ATOM 1043 O O . TYR A 1 129 ? -15.905 -16.019 4.209 1.00 81.25 129 TYR A O 1
ATOM 1051 N N . PHE A 1 130 ? -16.539 -13.947 3.573 1.00 83.25 130 PHE A N 1
ATOM 1052 C CA . PHE A 1 130 ? -17.111 -13.541 4.849 1.00 83.25 130 PHE A CA 1
ATOM 1053 C C . PHE A 1 130 ? -18.562 -13.121 4.634 1.00 83.25 130 PHE A C 1
ATOM 1055 O O . PHE A 1 130 ? -18.840 -12.320 3.736 1.00 83.25 130 PHE A O 1
ATOM 1062 N N . THR A 1 131 ? -19.468 -13.664 5.449 1.00 82.62 131 THR A N 1
ATOM 1063 C CA . THR A 1 131 ? -20.895 -13.322 5.410 1.00 82.62 131 THR A CA 1
ATOM 1064 C C . THR A 1 131 ? -21.085 -11.806 5.484 1.00 82.62 131 THR A C 1
ATOM 1066 O O . THR A 1 131 ? -20.561 -11.144 6.380 1.00 82.62 131 THR A O 1
ATOM 1069 N N . ARG A 1 132 ? -21.832 -11.240 4.530 1.00 67.94 132 ARG A N 1
ATOM 1070 C CA . ARG A 1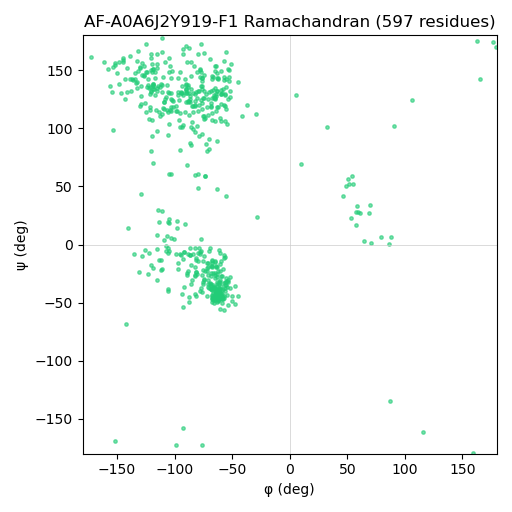 132 ? -22.152 -9.798 4.511 1.00 67.94 132 ARG A CA 1
ATOM 1071 C C . ARG A 1 132 ? -23.381 -9.460 5.357 1.00 67.94 132 ARG A C 1
ATOM 1073 O O . ARG A 1 132 ? -23.589 -8.302 5.698 1.00 67.94 132 ARG A O 1
ATOM 1080 N N . SER A 1 133 ? -24.192 -10.460 5.694 1.00 62.56 133 SER A N 1
ATOM 1081 C CA . SER A 1 133 ? -25.285 -10.351 6.658 1.00 62.56 133 SER A CA 1
ATOM 1082 C C . SER A 1 133 ? -24.778 -10.572 8.086 1.00 62.56 133 SER A C 1
ATOM 1084 O O . SER A 1 133 ? -23.752 -11.227 8.304 1.00 62.56 133 SER A O 1
ATOM 1086 N N . HIS A 1 134 ? -25.514 -10.058 9.079 1.00 69.19 134 HIS A N 1
ATOM 1087 C CA . HIS A 1 134 ? -25.291 -10.434 10.476 1.00 69.19 134 HIS A CA 1
ATOM 1088 C C . HIS A 1 134 ? -25.318 -11.957 10.616 1.00 69.19 134 HIS A C 1
ATOM 1090 O O . HIS A 1 134 ? -26.135 -12.632 9.984 1.00 69.19 134 HIS A O 1
ATOM 1096 N N . LYS A 1 135 ? -24.429 -12.504 11.455 1.00 73.38 135 LYS A N 1
ATOM 1097 C CA . LYS A 1 135 ? -24.425 -13.943 11.715 1.00 73.38 135 LYS A CA 1
ATOM 1098 C C . LYS A 1 135 ? -25.795 -14.366 12.221 1.00 73.38 135 LYS A C 1
ATOM 1100 O O . LYS A 1 135 ? -26.247 -13.909 13.265 1.00 73.38 135 LYS A O 1
ATOM 1105 N N . THR A 1 136 ? -26.418 -15.246 11.457 1.00 77.69 136 THR A N 1
ATOM 1106 C CA . THR A 1 136 ? -27.648 -15.916 11.859 1.00 77.69 136 THR A CA 1
ATOM 1107 C C . THR A 1 136 ? -27.331 -16.981 12.909 1.00 77.69 136 THR A C 1
ATOM 1109 O O . THR A 1 136 ? -26.186 -17.428 13.025 1.00 77.69 136 THR A O 1
ATOM 1112 N N . ASP A 1 137 ? -28.355 -17.470 13.608 1.00 80.19 137 ASP A N 1
ATOM 1113 C CA . ASP A 1 137 ? -28.228 -18.638 14.493 1.00 80.19 137 ASP A CA 1
ATOM 1114 C C . ASP A 1 137 ? -27.784 -19.906 13.733 1.00 80.19 137 ASP A C 1
ATOM 1116 O O . ASP A 1 137 ? -27.293 -20.868 14.324 1.00 80.19 137 ASP A O 1
ATOM 1120 N N . ARG A 1 138 ? -27.913 -19.904 12.399 1.00 86.75 138 ARG A N 1
ATOM 1121 C CA . ARG A 1 138 ? -27.487 -20.973 11.490 1.00 86.75 138 ARG A CA 1
ATOM 1122 C C . ARG A 1 138 ? -26.189 -20.598 10.772 1.00 86.75 138 ARG A C 1
ATOM 1124 O O . ARG A 1 138 ? -26.140 -20.515 9.546 1.00 86.75 138 ARG A O 1
ATOM 1131 N N . HIS A 1 139 ? -25.126 -20.380 11.541 1.00 91.19 139 HIS A N 1
ATOM 1132 C CA . HIS A 1 139 ? -23.811 -20.028 11.005 1.00 91.19 139 HIS A CA 1
ATOM 1133 C C . HIS A 1 139 ? -22.924 -21.251 10.709 1.00 91.19 139 HIS A C 1
ATOM 1135 O O . HIS A 1 139 ? -22.830 -22.170 11.524 1.00 91.19 139 HIS A O 1
ATOM 1141 N N . VAL A 1 140 ? -22.213 -21.243 9.574 1.00 93.69 140 VAL A N 1
ATOM 1142 C CA . VAL A 1 140 ? -21.305 -22.322 9.156 1.00 93.69 140 VAL A CA 1
ATOM 1143 C C . VAL A 1 140 ? -19.926 -21.776 8.777 1.00 93.69 140 VAL A C 1
ATOM 1145 O O . VAL A 1 140 ? -19.794 -20.913 7.917 1.00 93.69 140 VAL A O 1
ATOM 1148 N N . ASN A 1 141 ? -18.877 -22.343 9.375 1.00 93.75 141 ASN A N 1
ATOM 1149 C CA . ASN A 1 141 ? -17.488 -22.082 8.997 1.00 93.75 141 ASN A CA 1
ATOM 1150 C C . ASN A 1 141 ? -16.957 -23.238 8.139 1.00 93.75 141 ASN A C 1
ATOM 1152 O O . ASN A 1 141 ? -16.951 -24.395 8.571 1.00 93.75 141 ASN A O 1
ATOM 1156 N N . LEU A 1 142 ? -16.480 -22.930 6.937 1.00 94.38 142 LEU A N 1
ATOM 1157 C CA . LEU A 1 142 ? -15.972 -23.896 5.968 1.00 94.38 142 LEU A CA 1
ATOM 1158 C C . LEU A 1 142 ? -14.488 -23.663 5.683 1.00 94.38 142 LEU A C 1
ATOM 1160 O O . LEU A 1 142 ? -14.000 -22.539 5.712 1.00 94.38 142 LEU A O 1
ATOM 1164 N N . LEU A 1 143 ? -13.769 -24.741 5.392 1.00 92.56 143 LEU A N 1
ATOM 1165 C CA . LEU A 1 143 ? -12.396 -24.721 4.906 1.00 92.56 143 LEU A CA 1
ATOM 1166 C C . LEU A 1 143 ? -12.401 -25.151 3.441 1.00 92.56 143 LEU A C 1
ATOM 1168 O O . LEU A 1 143 ? -12.851 -26.253 3.133 1.00 92.56 143 LEU A O 1
ATOM 1172 N N . LEU A 1 144 ? -11.889 -24.301 2.565 1.00 87.56 144 LEU A N 1
ATOM 1173 C CA . LEU A 1 144 ? -11.609 -24.606 1.174 1.00 87.56 144 LEU A CA 1
ATOM 1174 C C . LEU A 1 144 ? -10.174 -25.126 1.073 1.00 87.56 144 LEU A C 1
ATOM 1176 O O . LEU A 1 144 ? -9.231 -24.460 1.501 1.00 87.56 144 LEU A O 1
ATOM 1180 N N . ILE A 1 145 ? -10.020 -26.332 0.539 1.00 86.56 145 ILE A N 1
ATOM 1181 C CA . ILE A 1 145 ? -8.714 -26.917 0.227 1.00 86.56 145 ILE A CA 1
ATOM 1182 C C . ILE A 1 145 ? -8.596 -27.113 -1.277 1.00 86.56 145 ILE A C 1
ATOM 1184 O O . ILE A 1 145 ? -9.609 -27.341 -1.940 1.00 86.56 145 ILE A O 1
ATOM 1188 N N . SER A 1 146 ? -7.369 -27.068 -1.783 1.00 80.38 146 SER A N 1
ATOM 1189 C CA . SER A 1 146 ? -7.075 -27.242 -3.203 1.00 80.38 146 SER A CA 1
ATOM 1190 C C . SER A 1 146 ? -6.026 -28.336 -3.397 1.00 80.38 146 SER A C 1
ATOM 1192 O O . SER A 1 146 ? -5.152 -28.507 -2.540 1.00 80.38 146 SER A O 1
ATOM 1194 N N . ASP A 1 147 ? -6.126 -29.096 -4.486 1.00 75.12 147 ASP A N 1
ATOM 1195 C CA . ASP A 1 147 ? -5.071 -30.014 -4.923 1.00 75.12 147 ASP A CA 1
ATOM 1196 C C . ASP A 1 147 ? -4.086 -29.317 -5.876 1.00 75.12 147 ASP A C 1
ATOM 1198 O O . ASP A 1 147 ? -4.313 -28.192 -6.321 1.00 75.12 147 ASP A O 1
ATOM 1202 N N . ASP A 1 148 ? -2.977 -29.989 -6.198 1.00 66.12 148 ASP A N 1
ATOM 1203 C CA . ASP A 1 148 ? -1.947 -29.446 -7.096 1.00 66.12 148 ASP A CA 1
ATOM 1204 C C . ASP A 1 148 ? -2.430 -29.350 -8.567 1.00 66.12 148 ASP A C 1
ATOM 1206 O O . ASP A 1 148 ? -1.696 -28.885 -9.431 1.00 66.12 148 ASP A O 1
ATOM 1210 N N . SER A 1 149 ? -3.656 -29.801 -8.869 1.00 61.22 149 SER A N 1
ATOM 1211 C CA . SER A 1 149 ? -4.319 -29.671 -10.176 1.00 61.22 149 SER A CA 1
ATOM 1212 C C . SER A 1 149 ? -5.347 -28.530 -10.210 1.00 61.22 149 SER A C 1
ATOM 1214 O O . SER A 1 149 ? -6.054 -28.376 -11.206 1.00 61.22 149 SER A O 1
ATOM 1216 N N . GLY A 1 150 ? -5.457 -27.740 -9.134 1.00 59.12 150 GLY A N 1
ATOM 1217 C CA . GLY A 1 150 ? -6.378 -26.605 -9.030 1.00 59.12 150 GLY A CA 1
ATOM 1218 C C . GLY A 1 150 ? -7.834 -26.983 -8.724 1.00 59.12 150 GLY A C 1
ATOM 1219 O O . GLY A 1 150 ? -8.709 -26.108 -8.719 1.00 59.12 150 GLY A O 1
ATOM 1220 N N . ASN A 1 151 ? -8.135 -28.257 -8.442 1.00 69.69 151 ASN A N 1
ATOM 1221 C CA . ASN A 1 151 ? -9.461 -28.649 -7.968 1.00 69.69 151 ASN A CA 1
ATOM 1222 C C . ASN A 1 151 ? -9.632 -28.222 -6.518 1.00 69.69 151 ASN A C 1
ATOM 1224 O O . ASN A 1 151 ? -8.692 -28.279 -5.730 1.00 69.69 151 ASN A O 1
ATOM 1228 N N . ASN A 1 152 ? -10.855 -27.852 -6.145 1.00 80.12 152 ASN A N 1
ATOM 1229 C CA . ASN A 1 152 ? -11.154 -27.424 -4.783 1.00 80.12 152 ASN A CA 1
ATOM 1230 C C . ASN A 1 152 ? -12.033 -28.431 -4.046 1.00 80.12 152 ASN A C 1
ATOM 1232 O O . ASN A 1 152 ? -12.640 -29.315 -4.646 1.00 80.12 152 ASN A O 1
ATOM 1236 N N . HIS A 1 153 ? -12.122 -28.302 -2.730 1.00 87.06 153 HIS A N 1
ATOM 1237 C CA . HIS A 1 153 ? -13.004 -29.124 -1.915 1.00 87.06 153 HIS A CA 1
ATOM 1238 C C . HIS A 1 153 ? -13.378 -28.391 -0.632 1.00 87.06 153 HIS A C 1
ATOM 1240 O O . HIS A 1 153 ? -12.510 -27.862 0.064 1.00 87.06 153 HIS A O 1
ATOM 1246 N N . TYR A 1 154 ? -14.671 -28.352 -0.311 1.00 91.75 154 TYR A N 1
ATOM 1247 C CA . TYR A 1 154 ? -15.144 -27.757 0.937 1.00 91.75 154 TYR A CA 1
ATOM 1248 C C . TYR A 1 154 ? -15.148 -28.799 2.049 1.00 91.75 154 TYR A C 1
ATOM 1250 O O . TYR A 1 154 ? -15.624 -29.920 1.878 1.00 91.75 154 TYR A O 1
ATOM 1258 N N . CYS A 1 155 ? -14.652 -28.393 3.210 1.00 94.00 155 CYS A N 1
ATOM 1259 C CA . CYS A 1 155 ? -14.689 -29.161 4.442 1.00 94.00 155 CYS A CA 1
ATOM 1260 C C . CYS A 1 155 ? -15.350 -28.339 5.551 1.00 94.00 155 CYS A C 1
ATOM 1262 O O . CYS A 1 155 ? -15.185 -27.124 5.624 1.00 94.00 155 CYS A O 1
ATOM 1264 N N . LEU A 1 156 ? -16.031 -28.995 6.486 1.00 96.19 156 LEU A N 1
ATOM 1265 C CA . LEU A 1 156 ? -16.644 -28.330 7.634 1.00 96.19 156 LEU A CA 1
ATOM 1266 C C . LEU A 1 156 ? -15.612 -28.051 8.737 1.00 96.19 156 LEU A C 1
ATOM 1268 O O . LEU A 1 156 ? -14.979 -28.976 9.254 1.00 96.19 156 LEU A O 1
ATOM 1272 N N . ILE A 1 157 ? -15.496 -26.803 9.190 1.00 94.25 157 ILE A N 1
ATOM 1273 C CA . ILE A 1 157 ? -14.709 -26.448 10.377 1.00 94.25 157 ILE A CA 1
ATOM 1274 C C . ILE A 1 157 ? -15.583 -26.642 11.620 1.00 94.25 157 ILE A C 1
ATOM 1276 O O . ILE A 1 157 ? -16.444 -25.828 11.933 1.00 94.25 157 ILE A O 1
ATOM 1280 N N . ARG A 1 158 ? -15.333 -27.715 12.381 1.00 89.75 158 ARG A N 1
ATOM 1281 C CA . ARG A 1 158 ? -16.057 -28.007 13.636 1.00 89.75 158 ARG A CA 1
ATOM 1282 C C . ARG A 1 158 ? -15.524 -27.230 14.839 1.00 89.75 158 ARG A C 1
ATOM 1284 O O . ARG A 1 158 ? -16.211 -27.118 15.848 1.00 89.75 158 ARG A O 1
ATOM 1291 N N . ASN A 1 159 ? -14.265 -26.789 14.799 1.00 87.12 159 ASN A N 1
ATOM 1292 C CA . ASN A 1 159 ? -13.665 -26.035 15.898 1.00 87.12 159 ASN A CA 1
ATOM 1293 C C . ASN A 1 159 ? -12.539 -25.123 15.397 1.00 87.12 159 ASN A C 1
ATOM 1295 O O . ASN A 1 159 ? -11.401 -25.570 15.227 1.00 87.12 159 ASN A O 1
ATOM 1299 N N . MET A 1 160 ? -12.857 -23.845 15.191 1.00 85.31 160 MET A N 1
ATOM 1300 C CA . MET A 1 160 ? -11.910 -22.867 14.660 1.00 85.31 160 MET A CA 1
ATOM 1301 C C . MET A 1 160 ? -10.703 -22.665 15.587 1.00 85.31 160 MET A C 1
ATOM 1303 O O . MET A 1 160 ? -9.561 -22.799 15.152 1.00 85.31 160 MET A O 1
ATOM 1307 N N . SER A 1 161 ? -10.921 -22.460 16.891 1.00 79.94 161 SER A N 1
ATOM 1308 C CA . SER A 1 161 ? -9.829 -22.240 17.852 1.00 79.94 161 SER A CA 1
ATOM 1309 C C . SER A 1 161 ? -8.820 -23.395 17.873 1.00 79.94 161 SER A C 1
ATOM 1311 O O . SER A 1 161 ? -7.613 -23.169 17.947 1.00 79.94 161 SER A O 1
ATOM 1313 N N . ARG A 1 162 ? -9.279 -24.649 17.753 1.00 82.19 162 ARG A N 1
ATOM 1314 C CA . ARG A 1 162 ? -8.406 -25.829 17.652 1.00 82.19 162 ARG A CA 1
ATOM 1315 C C . ARG A 1 162 ? -7.626 -25.846 16.337 1.00 82.19 162 ARG A C 1
ATOM 1317 O O . ARG A 1 162 ? -6.444 -26.194 16.359 1.00 82.19 162 ARG A O 1
ATOM 1324 N N . LEU A 1 163 ? -8.260 -25.450 15.231 1.00 83.62 163 LEU A N 1
ATOM 1325 C CA . LEU A 1 163 ? -7.657 -25.402 13.898 1.00 83.62 163 LEU A CA 1
ATOM 1326 C C . LEU A 1 163 ? -6.464 -24.429 13.826 1.00 83.62 163 LEU A C 1
ATOM 1328 O O . LEU A 1 163 ? -5.447 -24.754 13.215 1.00 83.62 163 LEU A O 1
ATOM 1332 N N . ILE A 1 164 ? -6.523 -23.291 14.512 1.00 78.06 164 ILE A N 1
ATOM 1333 C CA . ILE A 1 164 ? -5.483 -22.241 14.433 1.00 78.06 164 ILE A CA 1
ATOM 1334 C C . ILE A 1 164 ? -4.603 -22.131 15.688 1.00 78.06 164 ILE A C 1
ATOM 1336 O O . ILE A 1 164 ? -3.619 -21.397 15.703 1.00 78.06 164 ILE A O 1
ATOM 1340 N N . SER A 1 165 ? -4.913 -22.879 16.752 1.00 69.88 165 SER A N 1
ATOM 1341 C CA . SER A 1 165 ? -4.238 -22.797 18.061 1.00 69.88 165 SER A CA 1
ATOM 1342 C C . SER A 1 165 ? -2.702 -22.744 17.991 1.00 69.88 165 SER A C 1
ATOM 1344 O O . SER A 1 165 ? -2.098 -21.897 18.656 1.00 69.88 165 SER A O 1
ATOM 1346 N N . LYS A 1 166 ? -2.092 -23.600 17.152 1.00 63.66 166 LYS A N 1
ATOM 1347 C CA . LYS A 1 166 ? -0.635 -23.700 16.934 1.00 63.66 166 LYS A CA 1
ATOM 1348 C C . LYS A 1 166 ? -0.026 -22.556 16.109 1.00 63.66 166 LYS A C 1
ATOM 1350 O O . LYS A 1 166 ? 1.169 -22.329 16.244 1.00 63.66 166 LYS A O 1
ATOM 1355 N N . GLN A 1 167 ? -0.809 -21.859 15.281 1.00 60.03 167 GLN A N 1
ATOM 1356 C CA . GLN A 1 167 ? -0.345 -20.681 14.526 1.00 60.03 167 GLN A CA 1
ATOM 1357 C C . GLN A 1 167 ? -0.197 -19.465 15.449 1.00 60.03 167 GLN A C 1
ATOM 1359 O O . GLN A 1 167 ? 0.676 -18.630 15.254 1.00 60.03 167 GLN A O 1
ATOM 1364 N N . LEU A 1 168 ? -1.020 -19.397 16.500 1.00 55.19 168 LEU A N 1
ATOM 1365 C CA . LEU A 1 168 ? -1.133 -18.208 17.340 1.00 55.19 168 LEU A CA 1
ATOM 1366 C C . LEU A 1 168 ? -0.188 -18.197 18.556 1.00 55.19 168 LEU A C 1
ATOM 1368 O O . LEU A 1 168 ? 0.256 -17.130 18.957 1.00 55.19 168 LEU A O 1
ATOM 1372 N N . SER A 1 169 ? 0.087 -19.340 19.212 1.00 53.62 169 SER A N 1
ATOM 1373 C CA . SER A 1 169 ? 1.157 -19.466 20.234 1.00 53.62 169 SER A CA 1
ATOM 1374 C C . SER A 1 169 ? 1.381 -20.919 20.686 1.00 53.62 169 SER A C 1
ATOM 1376 O O . SER A 1 169 ? 0.484 -21.751 20.576 1.00 53.62 169 SER A O 1
ATOM 1378 N N . GLY A 1 170 ? 2.541 -21.214 21.288 1.00 50.75 170 GLY A N 1
ATOM 1379 C CA . GLY A 1 170 ? 2.866 -22.531 21.863 1.00 50.75 170 GLY A CA 1
ATOM 1380 C C . GLY A 1 170 ? 2.236 -22.860 23.231 1.00 50.75 170 GLY A C 1
ATOM 1381 O O . GLY A 1 170 ? 2.564 -23.898 23.799 1.00 50.75 170 GLY A O 1
ATOM 1382 N N . LYS A 1 171 ? 1.366 -22.002 23.794 1.00 53.09 171 LYS A N 1
ATOM 1383 C CA . LYS A 1 171 ? 0.773 -22.182 25.142 1.00 53.09 171 LYS A CA 1
ATOM 1384 C C . LYS A 1 171 ? -0.683 -22.674 25.084 1.00 53.09 171 LYS A C 1
ATOM 1386 O O . LYS A 1 171 ? -1.455 -22.238 24.232 1.00 53.09 171 LYS A O 1
ATOM 1391 N N . GLN A 1 172 ? -1.066 -23.543 26.026 1.00 50.25 172 GLN A N 1
ATOM 1392 C CA . GLN A 1 172 ? -2.367 -24.232 26.089 1.00 50.25 172 GLN A CA 1
ATOM 1393 C C . GLN A 1 172 ? -3.447 -23.452 26.876 1.00 50.25 172 GLN A C 1
ATOM 1395 O O . GLN A 1 172 ? -3.875 -23.885 27.941 1.00 50.25 172 GLN A O 1
ATOM 1400 N N . HIS A 1 173 ? -3.917 -22.312 26.361 1.00 55.62 173 HIS A N 1
ATOM 1401 C CA . HIS A 1 173 ? -5.110 -21.632 26.904 1.00 55.62 173 HIS A CA 1
ATOM 1402 C C . HIS A 1 173 ? -6.204 -21.495 25.835 1.00 55.62 173 HIS A C 1
ATOM 1404 O O . HIS A 1 173 ? -5.892 -21.401 24.646 1.00 55.62 173 HIS A O 1
ATOM 1410 N N . SER A 1 174 ? -7.479 -21.495 26.248 1.00 50.97 174 SER A N 1
ATOM 1411 C CA . SER A 1 174 ? -8.636 -21.251 25.374 1.00 50.97 174 SER A CA 1
ATOM 1412 C C . SER A 1 174 ? -8.588 -19.830 24.805 1.00 50.97 174 SER A C 1
ATOM 1414 O O . SER A 1 174 ? -8.440 -18.870 25.559 1.00 50.97 174 SER A O 1
ATOM 1416 N N . LYS A 1 175 ? -8.692 -19.699 23.478 1.00 64.75 175 LYS A N 1
ATOM 1417 C CA . LYS A 1 175 ? -8.609 -18.427 22.742 1.00 64.75 175 LYS A CA 1
ATOM 1418 C C . LYS A 1 175 ? -9.945 -18.157 22.042 1.00 64.75 175 LYS A C 1
ATOM 1420 O O . LYS A 1 175 ? -10.434 -19.041 21.330 1.00 64.75 175 LYS A O 1
ATOM 1425 N N . PHE A 1 176 ? -10.497 -16.961 22.241 1.00 69.69 176 PHE A N 1
ATOM 1426 C CA . PHE A 1 176 ? -11.691 -16.459 21.550 1.00 69.69 176 PHE A CA 1
ATOM 1427 C C . PHE A 1 176 ? -11.239 -15.792 20.253 1.00 69.69 176 PHE A C 1
ATOM 1429 O O . PHE A 1 176 ? -10.294 -15.015 20.294 1.00 69.69 176 PHE A O 1
ATOM 1436 N N . LEU A 1 177 ? -11.830 -16.115 19.108 1.00 73.38 177 LEU A N 1
ATOM 1437 C CA . LEU A 1 177 ? -11.335 -15.665 17.806 1.00 73.38 177 LEU A CA 1
ATOM 1438 C C . LEU A 1 177 ? -12.374 -14.815 17.083 1.00 73.38 177 LEU A C 1
ATOM 1440 O O . LEU A 1 177 ? -13.547 -15.176 17.053 1.00 73.38 177 LEU A O 1
ATOM 1444 N N . CYS A 1 178 ? -11.928 -13.731 16.451 1.00 73.56 178 CYS A N 1
ATOM 1445 C CA . CYS A 1 178 ? -12.748 -13.024 15.481 1.00 73.56 178 CYS A CA 1
ATOM 1446 C C . CYS A 1 178 ? -12.755 -13.751 14.138 1.00 73.56 178 CYS A C 1
ATOM 1448 O O . CYS A 1 178 ? -11.719 -13.895 13.497 1.00 73.56 178 CYS A O 1
ATOM 1450 N N . ASP A 1 179 ? -13.940 -14.156 13.690 1.00 72.75 179 ASP A N 1
ATOM 1451 C CA . ASP A 1 179 ? -14.111 -14.851 12.412 1.00 72.75 179 ASP A CA 1
ATOM 1452 C C . ASP A 1 179 ? -13.807 -13.963 11.184 1.00 72.75 179 ASP A C 1
ATOM 1454 O O . ASP A 1 179 ? -13.553 -14.500 10.109 1.00 72.75 179 ASP A O 1
ATOM 1458 N N . GLY A 1 180 ? -13.815 -12.630 11.334 1.00 67.31 180 GLY A N 1
ATOM 1459 C CA . GLY A 1 180 ? -13.563 -11.675 10.247 1.00 67.31 180 GLY A CA 1
ATOM 1460 C C . GLY A 1 180 ? -12.086 -11.338 10.037 1.00 67.31 180 GLY A C 1
ATOM 1461 O O . GLY A 1 180 ? -11.594 -11.406 8.920 1.00 67.31 180 GLY A O 1
ATOM 1462 N N . CYS A 1 181 ? -11.360 -10.995 11.104 1.00 68.00 181 CYS A N 1
ATOM 1463 C CA . CYS A 1 181 ? -9.951 -10.579 11.021 1.00 68.00 181 CYS A CA 1
ATOM 1464 C C . CYS A 1 181 ? -8.955 -11.629 11.552 1.00 68.00 181 CYS A C 1
ATOM 1466 O O . CYS A 1 181 ? -7.751 -11.383 11.556 1.00 68.00 181 CYS A O 1
ATOM 1468 N N . LEU A 1 182 ? -9.448 -12.770 12.056 1.00 66.00 182 LEU A N 1
ATOM 1469 C CA . LEU A 1 182 ? -8.662 -13.861 12.653 1.00 66.00 182 LEU A CA 1
ATOM 1470 C C . LEU A 1 182 ? -7.778 -13.455 13.856 1.00 66.00 182 LEU A C 1
ATOM 1472 O O . LEU A 1 182 ? -6.901 -14.214 14.278 1.00 66.00 182 LEU A O 1
ATOM 1476 N N . VAL A 1 183 ? -8.034 -12.296 14.474 1.00 66.81 183 VAL A N 1
ATOM 1477 C CA . VAL A 1 183 ? -7.389 -11.867 15.728 1.00 66.81 183 VAL A CA 1
ATOM 1478 C C . VAL A 1 183 ? -7.993 -12.616 16.917 1.00 66.81 183 VAL A C 1
ATOM 1480 O O . VAL A 1 183 ? -9.204 -12.840 16.980 1.00 66.81 183 VAL A O 1
ATOM 1483 N N . TYR A 1 184 ? -7.150 -13.009 17.879 1.00 66.81 184 TYR A N 1
ATOM 1484 C CA . TYR A 1 184 ? -7.578 -13.724 19.081 1.00 66.81 184 TYR A CA 1
ATOM 1485 C C . TYR A 1 184 ? -7.597 -12.847 20.336 1.00 66.81 184 TYR A C 1
ATOM 1487 O O . TYR A 1 184 ? -6.756 -11.973 20.543 1.00 66.81 184 TYR A O 1
ATOM 1495 N N . PHE A 1 185 ? -8.521 -13.170 21.232 1.00 63.62 185 PHE A N 1
ATOM 1496 C CA . PHE A 1 185 ? -8.813 -12.466 22.467 1.00 63.62 185 PHE A CA 1
ATOM 1497 C C . PHE A 1 185 ? -8.768 -13.423 23.659 1.00 63.62 185 PHE A C 1
ATOM 1499 O O . PHE A 1 185 ? -8.959 -14.638 23.546 1.00 63.62 185 PHE A O 1
ATOM 1506 N N . SER A 1 186 ? -8.476 -12.853 24.829 1.00 60.62 186 SER A N 1
ATOM 1507 C CA . SER A 1 186 ? -8.358 -13.588 26.098 1.00 60.62 186 SER A CA 1
ATOM 1508 C C . SER A 1 186 ? -9.704 -13.876 26.769 1.00 60.62 186 SER A C 1
ATOM 1510 O O . SER A 1 186 ? -9.746 -14.680 27.694 1.00 60.62 186 SER A O 1
ATOM 1512 N N . SER A 1 187 ? -10.787 -13.238 26.321 1.00 69.06 187 SER A N 1
ATOM 1513 C CA . SER A 1 187 ? -12.145 -13.428 26.837 1.00 69.06 187 SER A CA 1
ATOM 1514 C C . SER A 1 187 ? -13.184 -13.141 25.754 1.00 69.06 187 SER A C 1
ATOM 1516 O O . SER A 1 187 ? -12.913 -12.361 24.840 1.00 69.06 187 SER A O 1
ATOM 1518 N N . ASP A 1 188 ? -14.371 -13.726 25.905 1.00 72.69 188 ASP A N 1
ATOM 1519 C CA . ASP A 1 188 ? -15.525 -13.520 25.020 1.00 72.69 188 ASP A CA 1
ATOM 1520 C C . ASP A 1 188 ? -15.918 -12.036 24.938 1.00 72.69 188 ASP A C 1
ATOM 1522 O O . ASP A 1 188 ? -15.953 -11.454 23.865 1.00 72.69 188 ASP A O 1
ATOM 1526 N N . ILE A 1 189 ? -15.980 -11.357 26.090 1.00 71.06 189 ILE A N 1
ATOM 1527 C CA . ILE A 1 189 ? -16.265 -9.912 26.194 1.00 71.06 189 ILE A CA 1
ATOM 1528 C C . ILE A 1 189 ? -15.312 -9.059 25.336 1.00 71.06 189 ILE A C 1
ATOM 1530 O O . ILE A 1 189 ? -15.703 -8.047 24.763 1.00 71.06 189 ILE A O 1
ATOM 1534 N N . LYS A 1 190 ? -14.030 -9.442 25.239 1.00 63.81 190 LYS A N 1
ATOM 1535 C CA . LYS A 1 190 ? -13.054 -8.701 24.423 1.00 63.81 190 LYS A CA 1
ATOM 1536 C C . LYS A 1 190 ? -13.242 -8.962 22.933 1.00 63.81 190 LYS A C 1
ATOM 1538 O O . LYS A 1 190 ? -13.001 -8.060 22.141 1.00 63.81 190 LYS A O 1
ATOM 1543 N N . LEU A 1 191 ? -13.649 -10.177 22.572 1.00 70.88 191 LEU A N 1
ATOM 1544 C CA . LEU A 1 191 ? -14.019 -10.518 21.206 1.00 70.88 191 LEU A CA 1
ATOM 1545 C C . LEU A 1 191 ? -15.288 -9.768 20.787 1.00 70.88 191 LEU A C 1
ATOM 1547 O O . LEU A 1 191 ? -15.306 -9.192 19.706 1.00 70.88 191 LEU A O 1
ATOM 1551 N N . GLU A 1 192 ? -16.305 -9.732 21.645 1.00 68.94 192 GLU A N 1
ATOM 1552 C CA . GLU A 1 192 ? -17.557 -9.018 21.394 1.00 68.94 192 GLU A CA 1
ATOM 1553 C C . GLU A 1 192 ? -17.306 -7.515 21.215 1.00 68.94 192 GLU A C 1
ATOM 1555 O O . GLU A 1 192 ? -17.739 -6.926 20.227 1.00 68.94 192 GLU A O 1
ATOM 1560 N N . ASN A 1 193 ? -16.506 -6.908 22.100 1.00 61.69 193 ASN A N 1
ATOM 1561 C CA . ASN A 1 193 ? -16.085 -5.514 21.948 1.00 61.69 193 ASN A CA 1
ATOM 1562 C C . ASN A 1 193 ? -15.331 -5.289 20.633 1.00 61.69 193 ASN A C 1
ATOM 1564 O O . ASN A 1 193 ? -15.619 -4.334 19.916 1.00 61.69 193 ASN A O 1
ATOM 1568 N N . HIS A 1 194 ? -14.415 -6.189 20.276 1.00 69.00 194 HIS A N 1
ATOM 1569 C CA . HIS A 1 194 ? -13.709 -6.091 19.009 1.00 69.00 194 HIS A CA 1
ATOM 1570 C C . HIS A 1 194 ? -14.662 -6.193 17.807 1.00 69.00 194 HIS A C 1
ATOM 1572 O O . HIS A 1 194 ? -14.594 -5.361 16.912 1.00 69.00 194 HIS A O 1
ATOM 1578 N N . GLN A 1 195 ? -15.575 -7.166 17.780 1.00 63.00 195 GLN A N 1
ATOM 1579 C CA . GLN A 1 195 ? -16.542 -7.341 16.689 1.00 63.00 195 GLN A CA 1
ATOM 1580 C C . GLN A 1 195 ? -17.500 -6.155 16.555 1.00 63.00 195 GLN A C 1
ATOM 1582 O O . GLN A 1 195 ? -17.916 -5.839 15.443 1.00 63.00 195 GLN A O 1
ATOM 1587 N N . LYS A 1 196 ? -17.828 -5.500 17.674 1.00 58.16 196 LYS A N 1
ATOM 1588 C CA . LYS A 1 196 ? -18.774 -4.386 17.724 1.00 58.16 196 LYS A CA 1
ATOM 1589 C C . LYS A 1 196 ? -18.148 -3.023 17.415 1.00 58.16 196 LYS A C 1
ATOM 1591 O O . LYS A 1 196 ? -18.834 -2.182 16.845 1.00 58.16 196 LYS A O 1
ATOM 1596 N N . TYR A 1 197 ? -16.888 -2.795 17.792 1.00 47.91 197 TYR A N 1
ATOM 1597 C CA . TYR A 1 197 ? -16.275 -1.458 17.750 1.00 47.91 197 TYR A CA 1
ATOM 1598 C C . TYR A 1 197 ? -14.992 -1.368 16.909 1.00 47.91 197 TYR A C 1
ATOM 1600 O O . TYR A 1 197 ? -14.683 -0.291 16.407 1.00 47.91 197 TYR A O 1
ATOM 1608 N N . ASP A 1 198 ? -14.263 -2.475 16.725 1.00 45.09 198 ASP A N 1
ATOM 1609 C CA . ASP A 1 198 ? -12.898 -2.465 16.169 1.00 45.09 198 ASP A CA 1
ATOM 1610 C C . ASP A 1 198 ? -12.741 -3.290 14.874 1.00 45.09 198 ASP A C 1
ATOM 1612 O O . ASP A 1 198 ? -11.746 -3.160 14.158 1.00 45.09 198 ASP A O 1
ATOM 1616 N N . CYS A 1 199 ? -13.676 -4.196 14.579 1.00 56.50 199 CYS A N 1
ATOM 1617 C CA . CYS A 1 199 ? -13.598 -5.112 13.447 1.00 56.50 199 CYS A CA 1
ATOM 1618 C C . CYS A 1 199 ? -14.144 -4.430 12.190 1.00 56.50 199 CYS A C 1
ATOM 1620 O O . CYS A 1 199 ? -15.317 -4.566 11.847 1.00 56.50 199 CYS A O 1
ATOM 1622 N N . GLY A 1 200 ? -13.281 -3.684 11.499 1.00 53.03 200 GLY A N 1
ATOM 1623 C CA . GLY A 1 200 ? -13.596 -3.041 10.223 1.00 53.03 200 GLY A CA 1
ATOM 1624 C C . GLY A 1 200 ? -13.655 -4.035 9.068 1.00 53.03 200 GLY A C 1
ATOM 1625 O O . GLY A 1 200 ? -12.851 -3.899 8.154 1.00 53.03 200 GLY A O 1
ATOM 1626 N N . HIS A 1 201 ? -14.534 -5.049 9.148 1.00 53.94 201 HIS A N 1
ATOM 1627 C CA . HIS A 1 201 ? -14.815 -6.025 8.084 1.00 53.94 201 HIS A CA 1
ATOM 1628 C C . HIS A 1 201 ? -14.588 -5.364 6.718 1.00 53.94 201 HIS A C 1
ATOM 1630 O O . HIS A 1 201 ? -15.265 -4.389 6.412 1.00 53.94 201 HIS A O 1
ATOM 1636 N N . VAL A 1 202 ? -13.561 -5.801 5.982 1.00 34.88 202 VAL A N 1
ATOM 1637 C CA . VAL A 1 202 ? -12.945 -5.018 4.896 1.00 34.88 202 VAL A CA 1
ATOM 1638 C C . VAL A 1 202 ? -13.996 -4.575 3.867 1.00 34.88 202 VAL A C 1
ATOM 1640 O O . VAL A 1 202 ? -14.431 -5.394 3.061 1.00 34.88 202 VAL A O 1
ATOM 1643 N N . VAL A 1 203 ? -14.402 -3.298 3.898 1.00 31.47 203 VAL A N 1
ATOM 1644 C CA . VAL A 1 203 ? -15.284 -2.639 2.913 1.00 31.47 203 VAL A CA 1
ATOM 1645 C C . VAL A 1 203 ? -14.895 -1.152 2.804 1.00 31.47 203 VAL A C 1
ATOM 1647 O O . VAL A 1 203 ? -14.609 -0.517 3.819 1.00 31.47 203 VAL A O 1
ATOM 1650 N N . VAL A 1 204 ? -14.858 -0.617 1.578 1.00 29.89 204 VAL A N 1
ATOM 1651 C CA . VAL A 1 204 ? -14.491 0.768 1.205 1.00 29.89 204 VAL A CA 1
ATOM 1652 C C . VAL A 1 204 ? -15.630 1.369 0.357 1.00 29.89 204 VAL A C 1
ATOM 1654 O O . VAL A 1 204 ? -16.244 0.629 -0.405 1.00 29.89 204 VAL A O 1
ATOM 1657 N N . GLU A 1 205 ? -15.911 2.675 0.481 1.00 31.08 205 GLU A N 1
ATOM 1658 C CA . GLU A 1 205 ? -16.868 3.441 -0.355 1.00 31.08 205 GLU A CA 1
ATOM 1659 C C . GLU A 1 205 ? -16.253 4.783 -0.846 1.00 31.08 205 GLU A C 1
ATOM 1661 O O . GLU A 1 205 ? -15.295 5.279 -0.251 1.00 31.08 205 GLU A O 1
ATOM 1666 N N . THR A 1 206 ? -16.785 5.355 -1.942 1.00 26.84 206 THR A N 1
ATOM 1667 C CA . THR A 1 206 ? -16.130 6.325 -2.867 1.00 26.84 206 THR A CA 1
ATOM 1668 C C . THR A 1 206 ? -16.562 7.819 -2.758 1.00 26.84 206 THR A C 1
ATOM 1670 O O . THR A 1 206 ? -17.687 8.071 -2.326 1.00 26.84 206 THR A O 1
ATOM 1673 N N . PRO A 1 207 ? -15.768 8.814 -3.249 1.00 30.67 207 PRO A N 1
ATOM 1674 C CA . PRO A 1 207 ? -16.107 10.263 -3.314 1.00 30.67 207 PRO A CA 1
ATOM 1675 C C . PRO A 1 207 ? -16.757 10.752 -4.644 1.00 30.67 207 PRO A C 1
ATOM 1677 O O . PRO A 1 207 ? -16.733 10.030 -5.638 1.00 30.67 207 PRO A O 1
ATOM 1680 N N . SER A 1 208 ? -17.311 11.988 -4.677 1.00 38.22 208 SER A N 1
ATOM 1681 C CA . SER A 1 208 ? -18.071 12.603 -5.805 1.00 38.22 208 SER A CA 1
ATOM 1682 C C . SER A 1 208 ? -17.411 13.851 -6.448 1.00 38.22 208 SER A C 1
ATOM 1684 O O . SER A 1 208 ? -16.533 14.468 -5.852 1.00 38.22 208 SER A O 1
ATOM 1686 N N . ASP A 1 209 ? -17.865 14.248 -7.650 1.00 42.75 209 ASP A N 1
ATOM 1687 C CA . ASP A 1 209 ? -17.320 15.346 -8.485 1.00 42.75 209 ASP A CA 1
ATOM 1688 C C . ASP A 1 209 ? -17.959 16.746 -8.260 1.00 42.75 209 ASP A C 1
ATOM 1690 O O . ASP A 1 209 ? -17.861 17.637 -9.112 1.00 42.75 209 ASP A O 1
ATOM 1694 N N . ASN A 1 210 ? -18.658 16.989 -7.149 1.00 44.16 210 ASN A N 1
ATOM 1695 C CA . ASN A 1 210 ? -19.426 18.230 -6.977 1.00 44.16 210 ASN A CA 1
ATOM 1696 C C . ASN A 1 210 ? -18.555 19.458 -6.599 1.00 44.16 210 ASN A C 1
ATOM 1698 O O . ASN A 1 210 ? -17.523 19.366 -5.939 1.00 44.16 210 ASN A O 1
ATOM 1702 N N . LEU A 1 211 ? -18.971 20.668 -7.003 1.00 48.84 211 LEU A N 1
ATOM 1703 C CA . LEU A 1 211 ? -18.342 21.936 -6.583 1.00 48.84 211 LEU A CA 1
ATOM 1704 C C . LEU A 1 211 ? -19.011 22.471 -5.302 1.00 48.84 211 LEU A C 1
ATOM 1706 O O . LEU A 1 211 ? -20.238 22.525 -5.227 1.00 48.84 211 LEU A O 1
ATOM 1710 N N . LYS A 1 212 ? -18.229 22.966 -4.331 1.00 50.53 212 LYS A N 1
ATOM 1711 C CA . LYS A 1 212 ? -18.716 23.627 -3.101 1.00 50.53 212 LYS A CA 1
ATOM 1712 C C . LYS A 1 212 ? -18.234 25.072 -2.976 1.00 50.53 212 LYS A C 1
ATOM 1714 O O . LYS A 1 212 ? -17.190 25.434 -3.505 1.00 50.53 212 LYS A O 1
ATOM 1719 N N . LYS A 1 213 ? -18.962 25.918 -2.239 1.00 48.00 213 LYS A N 1
ATOM 1720 C CA . LYS A 1 213 ? -18.513 27.288 -1.924 1.00 48.00 213 LYS A CA 1
ATOM 1721 C C . LYS A 1 213 ? -17.591 27.302 -0.709 1.00 48.00 213 LYS A C 1
ATOM 1723 O O . LYS A 1 213 ? -17.926 26.738 0.329 1.00 48.00 213 LYS A O 1
ATOM 1728 N N . ASN A 1 214 ? -16.440 27.957 -0.824 1.00 42.50 214 ASN A N 1
ATOM 1729 C CA . ASN A 1 214 ? -15.521 28.152 0.290 1.00 42.50 214 ASN A CA 1
ATOM 1730 C C . ASN A 1 214 ? -16.014 29.265 1.238 1.00 42.50 214 ASN A C 1
ATOM 1732 O O . ASN A 1 214 ? -16.952 30.004 0.938 1.00 42.50 214 ASN A O 1
ATOM 1736 N N . LYS A 1 215 ? -15.336 29.420 2.381 1.00 33.28 215 LYS A N 1
ATOM 1737 C CA . LYS A 1 215 ? -15.639 30.430 3.417 1.00 33.28 215 LYS A CA 1
ATOM 1738 C C . LYS A 1 215 ? -15.540 31.900 2.964 1.00 33.28 215 LYS A C 1
ATOM 1740 O O . LYS A 1 215 ? -15.847 32.792 3.746 1.00 33.28 215 LYS A O 1
ATOM 1745 N N . TYR A 1 216 ? -15.099 32.152 1.733 1.00 46.22 216 TYR A N 1
ATOM 1746 C CA . TYR A 1 216 ? -15.036 33.474 1.104 1.00 46.22 216 TYR A CA 1
ATOM 1747 C C . TYR A 1 216 ? -16.074 33.640 -0.021 1.00 46.22 216 TYR A C 1
ATOM 1749 O O . TYR A 1 216 ? -16.124 34.684 -0.663 1.00 46.22 216 TYR A O 1
ATOM 1757 N N . GLY A 1 217 ? -16.931 32.636 -0.240 1.00 46.44 217 GLY A N 1
ATOM 1758 C CA . GLY A 1 217 ? -18.002 32.651 -1.236 1.00 46.44 217 GLY A CA 1
ATOM 1759 C C . GLY A 1 217 ? -17.601 32.165 -2.633 1.00 46.44 217 GLY A C 1
ATOM 1760 O O . GLY A 1 217 ? -18.424 32.241 -3.546 1.00 46.44 217 GLY A O 1
ATOM 1761 N N . GLU A 1 218 ? -16.382 31.651 -2.816 1.00 48.47 218 GLU A N 1
ATOM 1762 C CA . GLU A 1 218 ? -15.863 31.199 -4.116 1.00 48.47 218 GLU A CA 1
ATOM 1763 C C . GLU A 1 218 ? -16.167 29.711 -4.351 1.00 48.47 218 GLU A C 1
ATOM 1765 O O . GLU A 1 218 ? -16.064 28.908 -3.425 1.00 48.47 218 GLU A O 1
ATOM 1770 N N . ASN A 1 219 ? -16.498 29.318 -5.585 1.00 50.62 219 ASN A N 1
ATOM 1771 C CA . ASN A 1 219 ? -16.731 27.911 -5.935 1.00 50.62 219 ASN A CA 1
ATOM 1772 C C . ASN A 1 219 ? -15.394 27.158 -6.077 1.00 50.62 219 ASN A C 1
ATOM 1774 O O . ASN A 1 219 ? -14.553 27.547 -6.886 1.00 50.62 219 ASN A O 1
ATOM 1778 N N . ILE A 1 220 ? -15.219 26.071 -5.326 1.00 46.75 220 ILE A N 1
ATOM 1779 C CA . ILE A 1 220 ? -14.048 25.186 -5.337 1.00 46.75 220 ILE A CA 1
ATOM 1780 C C . ILE A 1 220 ? -14.470 23.708 -5.476 1.00 46.75 220 ILE A C 1
ATOM 1782 O O . ILE A 1 220 ? -15.558 23.352 -5.026 1.00 46.75 220 ILE A O 1
ATOM 1786 N N . PRO A 1 221 ? -13.636 22.831 -6.063 1.00 46.66 221 PRO A N 1
ATOM 1787 C CA . PRO A 1 221 ? -13.853 21.379 -6.047 1.00 46.66 221 PRO A CA 1
ATOM 1788 C C . PRO A 1 221 ? -13.896 20.809 -4.623 1.00 46.66 221 PRO A C 1
ATOM 1790 O O . PRO A 1 221 ? -13.236 21.343 -3.727 1.00 46.66 221 PRO A O 1
ATOM 1793 N N . GLU A 1 222 ? -14.659 19.729 -4.423 1.00 46.00 222 GLU A N 1
ATOM 1794 C CA . GLU A 1 222 ? -14.949 19.100 -3.121 1.00 46.00 222 GLU A CA 1
ATOM 1795 C C . GLU A 1 222 ? -13.682 18.786 -2.282 1.00 46.00 222 GLU A C 1
ATOM 1797 O O . GLU A 1 222 ? -13.725 18.937 -1.057 1.00 46.00 222 GLU A O 1
ATOM 1802 N N . ASN A 1 223 ? -12.527 18.553 -2.933 1.00 40.22 223 ASN A N 1
ATOM 1803 C CA . ASN A 1 223 ? -11.386 17.793 -2.389 1.00 40.22 223 ASN A CA 1
ATOM 1804 C C . ASN A 1 223 ? -10.070 18.583 -2.149 1.00 40.22 223 ASN A C 1
ATOM 1806 O O . ASN A 1 223 ? -8.983 18.013 -2.270 1.00 40.22 223 ASN A O 1
ATOM 1810 N N . ILE A 1 224 ? -10.097 19.890 -1.839 1.00 35.16 224 ILE A N 1
ATOM 1811 C CA . ILE A 1 224 ? -8.856 20.659 -1.558 1.00 35.16 224 ILE A CA 1
ATOM 1812 C C . ILE A 1 224 ? -8.854 21.295 -0.158 1.00 35.16 224 ILE A C 1
ATOM 1814 O O . ILE A 1 224 ? -9.598 22.235 0.128 1.00 35.16 224 ILE A O 1
ATOM 1818 N N . LEU A 1 225 ? -7.918 20.840 0.684 1.00 34.16 225 LEU A N 1
ATOM 1819 C CA . LEU A 1 225 ? -7.609 21.359 2.022 1.00 34.16 225 LEU A CA 1
ATOM 1820 C C . LEU A 1 225 ? -6.324 22.215 1.973 1.00 34.16 225 LEU A C 1
ATOM 1822 O O . LEU A 1 225 ? -5.275 21.750 1.532 1.00 34.16 225 LEU A O 1
ATOM 1826 N N . LYS A 1 226 ? -6.382 23.475 2.433 1.00 31.06 226 LYS A N 1
ATOM 1827 C CA . LYS A 1 226 ? -5.225 24.399 2.513 1.00 31.06 226 LYS A CA 1
ATOM 1828 C C . LYS A 1 226 ? -4.725 24.550 3.955 1.00 31.06 226 LYS A C 1
ATOM 1830 O O . LYS A 1 226 ? -5.502 24.878 4.847 1.00 31.06 226 LYS A O 1
ATOM 1835 N N . PHE A 1 227 ? -3.414 24.404 4.168 1.00 29.62 227 PHE A N 1
ATOM 1836 C CA . PHE A 1 227 ? -2.749 24.657 5.454 1.00 29.62 227 PHE A CA 1
ATOM 1837 C C . PHE A 1 227 ? -2.361 26.137 5.625 1.00 29.62 227 PHE A C 1
ATOM 1839 O O . PHE A 1 227 ? -1.751 26.728 4.740 1.00 29.62 227 PHE A O 1
ATOM 1846 N N . THR A 1 228 ? -2.644 26.720 6.796 1.00 30.98 228 THR A N 1
ATOM 1847 C CA . THR A 1 228 ? -2.314 28.119 7.156 1.00 30.98 228 THR A CA 1
ATOM 1848 C C . THR A 1 228 ? -1.303 28.253 8.308 1.00 30.98 228 THR A C 1
ATOM 1850 O O . THR A 1 228 ? -1.080 29.354 8.793 1.00 30.98 228 THR A O 1
ATOM 1853 N N . ASN A 1 229 ? -0.683 27.159 8.774 1.00 35.56 229 ASN A N 1
ATOM 1854 C CA . ASN A 1 229 ? 0.045 27.126 10.059 1.00 35.56 229 ASN A CA 1
ATOM 1855 C C . ASN A 1 229 ? 1.484 26.559 9.963 1.00 35.56 229 ASN A C 1
ATOM 1857 O O . ASN A 1 229 ? 1.910 25.758 10.794 1.00 35.56 229 ASN A O 1
ATOM 1861 N N . PHE A 1 230 ? 2.248 26.961 8.941 1.00 40.78 230 PHE A N 1
ATOM 1862 C CA . PHE A 1 230 ? 3.623 26.485 8.684 1.00 40.78 230 PHE A CA 1
ATOM 1863 C C . PHE A 1 230 ? 4.705 27.120 9.588 1.00 40.78 230 PHE A C 1
ATOM 1865 O O . PHE A 1 230 ? 5.865 26.700 9.559 1.00 40.78 230 PHE A O 1
ATOM 1872 N N . GLU A 1 231 ? 4.348 28.116 10.405 1.00 34.00 231 GLU A N 1
ATOM 1873 C CA . GLU A 1 231 ? 5.297 28.882 11.229 1.00 34.00 231 GLU A CA 1
ATOM 1874 C C . GLU A 1 231 ? 5.606 28.254 12.598 1.00 34.00 231 GLU A C 1
ATOM 1876 O O . GLU A 1 231 ? 6.546 28.668 13.275 1.00 34.00 231 GLU A O 1
ATOM 1881 N N . ARG A 1 232 ? 4.891 27.200 13.016 1.00 39.81 232 ARG A N 1
ATOM 1882 C CA . ARG A 1 232 ? 5.173 26.491 14.279 1.00 39.81 232 ARG A CA 1
ATOM 1883 C C . ARG A 1 232 ? 6.306 25.470 14.121 1.00 39.81 232 ARG A C 1
ATOM 1885 O O . ARG A 1 232 ? 6.119 24.276 14.339 1.00 39.81 232 ARG A O 1
ATOM 1892 N N . LYS A 1 233 ? 7.496 25.939 13.740 1.00 47.94 233 LYS A N 1
ATOM 1893 C CA . LYS A 1 233 ? 8.728 25.135 13.743 1.00 47.94 233 LYS A CA 1
ATOM 1894 C C . LYS A 1 233 ? 9.372 25.218 15.127 1.00 47.94 233 LYS A C 1
ATOM 1896 O O . LYS A 1 233 ? 9.647 26.308 15.624 1.00 47.94 233 LYS A O 1
ATOM 1901 N N . LEU A 1 234 ? 9.638 24.075 15.760 1.00 49.38 234 LEU A N 1
ATOM 1902 C CA . LEU A 1 234 ? 10.578 24.048 16.882 1.00 49.38 234 LEU A CA 1
ATOM 1903 C C . LEU A 1 234 ? 11.949 24.457 16.344 1.00 49.38 234 LEU A C 1
ATOM 1905 O O . LEU A 1 234 ? 12.384 23.942 15.316 1.00 49.38 234 LEU A O 1
ATOM 1909 N N . LYS A 1 235 ? 12.630 25.384 17.024 1.00 47.91 235 LYS A N 1
ATOM 1910 C CA . LYS A 1 235 ? 14.008 25.734 16.678 1.00 47.91 235 LYS A CA 1
ATOM 1911 C C . LYS A 1 235 ? 14.858 24.469 16.823 1.00 47.91 235 LYS A C 1
ATOM 1913 O O . LYS A 1 235 ? 15.047 23.987 17.938 1.00 47.91 235 LYS A O 1
ATOM 1918 N N . SER A 1 236 ? 15.301 23.922 15.692 1.00 49.81 236 SER A N 1
ATOM 1919 C CA . SER A 1 236 ? 16.167 22.746 15.621 1.00 49.81 236 SER A CA 1
ATOM 1920 C C . SER A 1 236 ? 17.421 23.021 16.451 1.00 49.81 236 SER A C 1
ATOM 1922 O O . SER A 1 236 ? 18.158 23.976 16.188 1.00 49.81 236 SER A O 1
ATOM 1924 N N . ILE A 1 237 ? 17.627 22.250 17.521 1.00 57.31 237 ILE A N 1
ATOM 1925 C CA . ILE A 1 237 ? 18.859 22.328 18.305 1.00 57.31 237 ILE A CA 1
ATOM 1926 C C . ILE A 1 237 ? 19.867 21.474 17.550 1.00 57.31 237 ILE A C 1
ATOM 1928 O O . ILE A 1 237 ? 19.874 20.253 17.685 1.00 57.31 237 ILE A O 1
ATOM 1932 N N . PHE A 1 238 ? 20.701 22.110 16.731 1.00 59.94 238 PHE A N 1
ATOM 1933 C CA . PHE A 1 238 ? 21.814 21.413 16.108 1.00 59.94 238 PHE A CA 1
ATOM 1934 C C . PHE A 1 238 ? 22.768 20.921 17.197 1.00 59.94 238 PHE A C 1
ATOM 1936 O O . PHE A 1 238 ? 23.326 21.717 17.956 1.00 59.94 238 PHE A O 1
ATOM 1943 N N . LYS A 1 239 ? 22.945 19.603 17.272 1.00 65.50 239 LYS A N 1
ATOM 1944 C CA . LYS A 1 239 ? 23.865 18.952 18.202 1.00 65.50 239 LYS A CA 1
ATOM 1945 C C . LYS A 1 239 ? 24.925 18.192 17.415 1.00 65.50 239 LYS A C 1
ATOM 1947 O O . LYS A 1 239 ? 24.612 17.535 16.428 1.00 65.50 239 LYS A O 1
ATOM 1952 N N . THR A 1 240 ? 26.174 18.271 17.864 1.00 72.62 240 THR A N 1
ATOM 1953 C CA . THR A 1 240 ? 27.294 17.492 17.317 1.00 72.62 240 THR A CA 1
ATOM 1954 C C . THR A 1 240 ? 28.075 16.868 18.456 1.00 72.62 240 THR A C 1
ATOM 1956 O O . THR A 1 240 ? 28.257 17.491 19.501 1.00 72.62 240 THR A O 1
ATOM 1959 N N . PHE A 1 241 ? 28.497 15.622 18.270 1.00 72.69 241 PHE A N 1
ATOM 1960 C CA . PHE A 1 241 ? 29.331 14.904 19.222 1.00 72.69 241 PHE A CA 1
ATOM 1961 C C . PHE A 1 241 ? 30.431 14.172 18.468 1.00 72.69 241 PHE A C 1
ATOM 1963 O O . PHE A 1 241 ? 30.203 13.633 17.385 1.00 72.69 241 PHE A O 1
ATOM 1970 N N . ARG A 1 242 ? 31.625 14.165 19.056 1.00 71.31 242 ARG A N 1
ATOM 1971 C CA . ARG A 1 242 ? 32.785 13.459 18.537 1.00 71.31 242 ARG A CA 1
ATOM 1972 C C . ARG A 1 242 ? 33.586 12.896 19.699 1.00 71.31 242 ARG A C 1
ATOM 1974 O O . ARG A 1 242 ? 33.974 13.634 20.597 1.00 71.31 242 ARG A O 1
ATOM 1981 N N . GLY A 1 243 ? 33.826 11.595 19.664 1.00 78.62 243 GLY A N 1
ATOM 1982 C CA . GLY A 1 243 ? 34.527 10.869 20.712 1.00 78.62 243 GLY A CA 1
ATOM 1983 C C . GLY A 1 243 ? 34.205 9.376 20.657 1.00 78.62 243 GLY A C 1
ATOM 1984 O O . GLY A 1 243 ? 33.441 8.949 19.782 1.00 78.62 243 GLY A O 1
ATOM 1985 N N . PRO A 1 244 ? 34.774 8.582 21.579 1.00 78.44 244 PRO A N 1
ATOM 1986 C CA . PRO A 1 244 ? 34.370 7.196 21.786 1.00 78.44 244 PRO A CA 1
ATOM 1987 C C . PRO A 1 244 ? 32.856 7.089 21.999 1.00 78.44 244 PRO A C 1
ATOM 1989 O O . PRO A 1 244 ? 32.226 8.028 22.485 1.00 78.44 244 PRO A O 1
ATOM 1992 N N . ASP A 1 245 ? 32.272 5.955 21.607 1.00 82.81 245 ASP A N 1
ATOM 1993 C CA . ASP A 1 245 ? 30.845 5.667 21.811 1.00 82.81 245 ASP A CA 1
ATOM 1994 C C . ASP A 1 245 ? 29.876 6.697 21.189 1.00 82.81 245 ASP A C 1
ATOM 1996 O O . ASP A 1 245 ? 28.745 6.858 21.645 1.00 82.81 245 ASP A O 1
ATOM 2000 N N . ALA A 1 246 ? 30.273 7.377 20.104 1.00 80.94 246 ALA A N 1
ATOM 2001 C CA . ALA A 1 246 ? 29.426 8.368 19.426 1.00 80.94 246 ALA A CA 1
ATOM 2002 C C . ALA A 1 246 ? 28.041 7.833 19.019 1.00 80.94 246 ALA A C 1
ATOM 2004 O O . ALA A 1 246 ? 27.061 8.573 19.055 1.00 80.94 246 ALA A O 1
ATOM 2005 N N . HIS A 1 247 ? 27.948 6.543 18.688 1.00 79.06 247 HIS A N 1
ATOM 2006 C CA . HIS A 1 247 ? 26.679 5.867 18.426 1.00 79.06 247 HIS A CA 1
ATOM 2007 C C . HIS A 1 247 ? 25.776 5.835 19.671 1.00 79.06 247 HIS A C 1
ATOM 2009 O O . HIS A 1 247 ? 24.591 6.118 19.543 1.00 79.06 247 HIS A O 1
ATOM 2015 N N . LYS A 1 248 ? 26.316 5.591 20.874 1.00 83.44 248 LYS A N 1
ATOM 2016 C CA . LYS A 1 248 ? 25.546 5.593 22.132 1.00 83.44 248 LYS A CA 1
ATOM 2017 C C . LYS A 1 248 ? 25.030 6.977 22.479 1.00 83.44 248 LYS A C 1
ATOM 2019 O O . LYS A 1 248 ? 23.853 7.137 22.778 1.00 83.44 248 LYS A O 1
ATOM 2024 N N . VAL A 1 249 ? 25.895 7.989 22.373 1.00 85.75 249 VAL A N 1
ATOM 2025 C CA . VAL A 1 249 ? 25.510 9.392 22.604 1.00 85.75 249 VAL A CA 1
ATOM 2026 C C . VAL A 1 249 ? 24.419 9.821 21.624 1.00 85.75 249 VAL A C 1
ATOM 2028 O O . VAL A 1 249 ? 23.480 10.521 21.997 1.00 85.75 249 VAL A O 1
ATOM 2031 N N . PHE A 1 250 ? 24.510 9.369 20.373 1.00 85.06 250 PHE A N 1
ATOM 2032 C CA . PHE A 1 250 ? 23.475 9.609 19.378 1.00 85.06 250 PHE A CA 1
ATOM 2033 C C . PHE A 1 250 ? 22.129 8.965 19.762 1.00 85.06 250 PHE A C 1
ATOM 2035 O O . PHE A 1 250 ? 21.101 9.639 19.679 1.00 85.06 250 PHE A O 1
ATOM 2042 N N . ILE A 1 251 ? 22.121 7.708 20.227 1.00 85.12 251 ILE A N 1
ATOM 2043 C CA . ILE A 1 251 ? 20.892 7.039 20.690 1.00 85.12 251 ILE A CA 1
ATOM 2044 C C . ILE A 1 251 ? 20.307 7.733 21.927 1.00 85.12 251 ILE A C 1
ATOM 2046 O O . ILE A 1 251 ? 19.122 8.060 21.921 1.00 85.12 251 ILE A O 1
ATOM 2050 N N . ASP A 1 252 ? 21.127 8.075 22.923 1.00 86.69 252 ASP A N 1
ATOM 2051 C CA . ASP A 1 252 ? 20.689 8.813 24.118 1.00 86.69 252 ASP A CA 1
ATOM 2052 C C . ASP A 1 252 ? 20.005 10.147 23.763 1.00 86.69 252 ASP A C 1
ATOM 2054 O O . ASP A 1 252 ? 18.961 10.515 24.317 1.00 86.69 252 ASP A O 1
ATOM 2058 N N . TRP A 1 253 ? 20.534 10.865 22.768 1.00 87.81 253 TRP A N 1
ATOM 2059 C CA . TRP A 1 253 ? 19.910 12.093 22.279 1.00 87.81 253 TRP A CA 1
ATOM 2060 C C . TRP A 1 253 ? 18.563 11.859 21.605 1.00 87.81 253 TRP A C 1
ATOM 2062 O O . TRP A 1 253 ? 17.657 12.681 21.786 1.00 87.81 253 TRP A O 1
ATOM 2072 N N . LEU A 1 254 ? 18.418 10.776 20.839 1.00 87.00 254 LEU A N 1
ATOM 2073 C CA . LEU A 1 254 ? 17.143 10.403 20.231 1.00 87.00 254 LEU A CA 1
ATOM 2074 C C . LEU A 1 254 ? 16.107 10.048 21.297 1.00 87.00 254 LEU A C 1
ATOM 2076 O O . LEU A 1 254 ? 14.976 10.526 21.225 1.00 87.00 254 LEU A O 1
ATOM 2080 N N . GLU A 1 255 ? 16.487 9.273 22.311 1.00 87.69 255 GLU A N 1
ATOM 2081 C CA . GLU A 1 255 ? 15.595 8.900 23.410 1.00 87.69 255 GLU A CA 1
ATOM 2082 C C . GLU A 1 255 ? 15.171 10.102 24.247 1.00 87.69 255 GLU A C 1
ATOM 2084 O O . GLU A 1 255 ? 13.981 10.298 24.509 1.00 87.69 255 GLU A O 1
ATOM 2089 N N . THR A 1 256 ? 16.132 10.942 24.632 1.00 88.00 256 THR A N 1
ATOM 2090 C CA . THR A 1 256 ? 15.874 12.171 25.386 1.00 88.00 256 THR A CA 1
ATOM 2091 C C . THR A 1 256 ? 14.990 13.123 24.582 1.00 88.00 256 THR A C 1
ATOM 2093 O O . THR A 1 256 ? 14.041 13.700 25.117 1.00 88.00 256 THR A O 1
ATOM 2096 N N . GLY A 1 257 ? 15.251 13.257 23.277 1.00 86.62 257 GLY A N 1
ATOM 2097 C CA . GLY A 1 257 ? 14.418 14.031 22.360 1.00 86.62 257 GLY A CA 1
ATOM 2098 C C . GLY A 1 257 ? 12.994 13.480 22.264 1.00 86.62 257 GLY A C 1
ATOM 2099 O O . GLY A 1 257 ? 12.036 14.240 22.387 1.00 86.62 257 GLY A O 1
ATOM 2100 N N . CYS A 1 258 ? 12.850 12.161 22.127 1.00 88.19 258 CYS A N 1
ATOM 2101 C CA . CYS A 1 258 ? 11.566 11.463 22.087 1.00 88.19 258 CYS A CA 1
ATOM 2102 C C . CYS A 1 258 ? 10.748 11.706 23.362 1.00 88.19 258 CYS A C 1
ATOM 2104 O O . CYS A 1 258 ? 9.598 12.140 23.287 1.00 88.19 258 CYS A O 1
ATOM 2106 N N . LYS A 1 259 ? 11.358 11.502 24.537 1.00 88.38 259 LYS A N 1
ATOM 2107 C CA . LYS A 1 259 ? 10.736 11.750 25.848 1.00 88.38 259 LYS A CA 1
ATOM 2108 C C . LYS A 1 259 ? 10.351 13.223 26.017 1.00 88.38 259 LYS A C 1
ATOM 2110 O O . LYS A 1 259 ? 9.270 13.523 26.514 1.00 88.38 259 LYS A O 1
ATOM 2115 N N . SER A 1 260 ? 11.195 14.153 25.563 1.00 86.19 260 SER A N 1
ATOM 2116 C CA . SER A 1 260 ? 10.902 15.592 25.604 1.00 86.19 260 SER A CA 1
ATOM 2117 C C . SER A 1 260 ? 9.707 15.972 24.724 1.00 86.19 260 SER A C 1
ATOM 2119 O O . SER A 1 260 ? 8.828 16.705 25.177 1.00 86.19 260 SER A O 1
ATOM 2121 N N . ILE A 1 261 ? 9.641 15.452 23.493 1.00 84.06 261 ILE A N 1
ATOM 2122 C CA . ILE A 1 261 ? 8.511 15.678 22.581 1.00 84.06 261 ILE A CA 1
ATOM 2123 C C . ILE A 1 261 ? 7.229 15.098 23.176 1.00 84.06 261 ILE A C 1
ATOM 2125 O O . ILE A 1 261 ? 6.212 15.789 23.200 1.00 84.06 261 ILE A O 1
ATOM 2129 N N . TYR A 1 262 ? 7.290 13.873 23.705 1.00 85.69 262 TYR A N 1
ATOM 2130 C CA . TYR A 1 262 ? 6.150 13.241 24.358 1.00 85.69 262 TYR A CA 1
ATOM 2131 C C . TYR A 1 262 ? 5.619 14.099 25.509 1.00 85.69 262 TYR A C 1
ATOM 2133 O O . TYR A 1 262 ? 4.469 14.524 25.479 1.00 85.69 262 TYR A O 1
ATOM 2141 N N . ASN A 1 263 ? 6.479 14.439 26.472 1.00 84.44 263 ASN A N 1
ATOM 2142 C CA . ASN A 1 263 ? 6.089 15.213 27.650 1.00 84.44 263 ASN A CA 1
ATOM 2143 C C . ASN A 1 263 ? 5.546 16.601 27.303 1.00 84.44 263 ASN A C 1
ATOM 2145 O O . ASN A 1 263 ? 4.697 17.118 28.018 1.00 84.44 263 ASN A O 1
ATOM 2149 N N . ARG A 1 264 ? 6.038 17.219 26.225 1.00 79.56 264 ARG A N 1
ATOM 2150 C CA . ARG A 1 264 ? 5.629 18.570 25.838 1.00 79.56 264 ARG A CA 1
ATOM 2151 C C . ARG A 1 264 ? 4.350 18.612 25.004 1.00 79.56 264 ARG A C 1
ATOM 2153 O O . ARG A 1 264 ? 3.663 19.628 25.038 1.00 79.56 264 ARG A O 1
ATOM 2160 N N . PHE A 1 265 ? 4.078 17.578 24.208 1.00 75.81 265 PHE A N 1
ATOM 2161 C CA . PHE A 1 265 ? 3.048 17.645 23.165 1.00 75.81 265 PHE A CA 1
ATOM 2162 C C . PHE A 1 265 ? 2.066 16.476 23.147 1.00 75.81 265 PHE A C 1
ATOM 2164 O O . PHE A 1 265 ? 0.990 16.630 22.587 1.00 75.81 265 PHE A O 1
ATOM 2171 N N . MET A 1 266 ? 2.426 15.310 23.680 1.00 77.88 266 MET A N 1
ATOM 2172 C CA . MET A 1 266 ? 1.618 14.089 23.541 1.00 77.88 266 MET A CA 1
ATOM 2173 C C . MET A 1 266 ? 1.126 13.523 24.873 1.00 77.88 266 MET A C 1
ATOM 2175 O O . MET A 1 266 ? 0.178 12.746 24.864 1.00 77.88 266 MET A O 1
ATOM 2179 N N . LYS A 1 267 ? 1.761 13.890 25.993 1.00 77.38 267 LYS A N 1
ATOM 2180 C CA . LYS A 1 267 ? 1.403 13.409 27.330 1.00 77.38 267 LYS A CA 1
ATOM 2181 C C . LYS A 1 267 ? 0.038 13.931 27.773 1.00 77.38 267 LYS A C 1
ATOM 2183 O O . LYS A 1 267 ? -0.805 13.144 28.183 1.00 77.38 267 LYS A O 1
ATOM 2188 N N . ASP A 1 268 ? -0.170 15.237 27.651 1.00 74.38 268 ASP A N 1
ATOM 2189 C CA . ASP A 1 268 ? -1.417 15.884 28.040 1.00 74.38 268 ASP A CA 1
ATOM 2190 C C . ASP A 1 268 ? -2.222 16.211 26.778 1.00 74.38 268 ASP A C 1
ATOM 2192 O O . ASP A 1 268 ? -1.788 16.998 25.933 1.00 74.38 268 ASP A O 1
ATOM 2196 N N . ILE A 1 269 ? -3.396 15.592 26.630 1.00 68.25 269 ILE A N 1
ATOM 2197 C CA . ILE A 1 269 ? -4.329 15.932 25.551 1.00 68.25 269 ILE A CA 1
ATOM 2198 C C . ILE A 1 269 ? -4.924 17.300 25.879 1.00 68.25 269 ILE A C 1
ATOM 2200 O O . ILE A 1 269 ? -5.592 17.468 26.901 1.00 68.25 269 ILE A O 1
ATOM 2204 N N . VAL A 1 270 ? -4.687 18.289 25.015 1.00 73.31 270 VAL A N 1
ATOM 2205 C CA . VAL A 1 270 ? -5.261 19.623 25.199 1.00 73.31 270 VAL A CA 1
ATOM 2206 C C . VAL A 1 270 ? -6.758 19.547 24.929 1.00 73.31 270 VAL A C 1
ATOM 2208 O O . VAL A 1 270 ? -7.168 19.364 23.780 1.00 73.31 270 VAL A O 1
ATOM 2211 N N . SER A 1 271 ? -7.563 19.719 25.980 1.00 77.62 271 SER A N 1
ATOM 2212 C CA . SER A 1 271 ? -9.018 19.810 25.869 1.00 77.62 271 SER A CA 1
ATOM 2213 C C . SER A 1 271 ? -9.429 20.877 24.859 1.00 77.62 271 SER A C 1
ATOM 2215 O O . SER A 1 271 ? -8.808 21.939 24.746 1.00 77.62 271 SER A O 1
ATOM 2217 N N . MET A 1 272 ? -10.513 20.602 24.139 1.00 82.06 272 MET A N 1
ATOM 2218 C CA . MET A 1 272 ? -11.077 21.545 23.185 1.00 82.06 272 MET A CA 1
ATOM 2219 C C . MET A 1 272 ? -11.398 22.880 23.869 1.00 82.06 272 MET A C 1
ATOM 2221 O O . MET A 1 272 ? -12.072 22.924 24.899 1.00 82.06 272 MET A O 1
ATOM 2225 N N . SER A 1 273 ? -10.919 23.973 23.280 1.00 82.75 273 SER A N 1
ATOM 2226 C CA . SER A 1 273 ? -11.297 25.317 23.714 1.00 82.75 273 SER A CA 1
ATOM 2227 C C . SER A 1 273 ? -12.792 25.549 23.458 1.00 82.75 273 SER A C 1
ATOM 2229 O O . SER A 1 273 ? -13.323 24.994 22.492 1.00 82.75 273 SER A O 1
ATOM 2231 N N . PRO A 1 274 ? -13.481 26.371 24.270 1.00 85.56 274 PRO A N 1
ATOM 2232 C CA . PRO A 1 274 ? -14.873 26.724 24.011 1.00 85.56 274 PRO A CA 1
ATOM 2233 C C . PRO A 1 274 ? -15.047 27.243 22.580 1.00 85.56 274 PRO A C 1
ATOM 2235 O O . PRO A 1 274 ? -14.263 28.080 22.123 1.00 85.56 274 PRO A O 1
ATOM 2238 N N . LEU A 1 275 ? -16.054 26.729 21.871 1.00 86.25 275 LEU A N 1
ATOM 2239 C CA . LEU A 1 275 ? -16.356 27.188 20.519 1.00 86.25 275 LEU A CA 1
ATOM 2240 C C . LEU A 1 275 ? -16.866 28.631 20.576 1.00 86.25 275 LEU A C 1
ATOM 2242 O O . LEU A 1 275 ? -17.617 29.017 21.470 1.00 86.25 275 LEU A O 1
ATOM 2246 N N . SER A 1 276 ? -16.469 29.431 19.589 1.00 88.19 276 SER A N 1
ATOM 2247 C CA . SER A 1 276 ? -17.123 30.713 19.322 1.00 88.19 276 SER A CA 1
ATOM 2248 C C . SER A 1 276 ? -18.542 30.501 18.781 1.00 88.19 276 SER A C 1
ATOM 2250 O O . SER A 1 276 ? -18.844 29.460 18.199 1.00 88.19 276 SER A O 1
ATOM 2252 N N . SER A 1 277 ? -19.399 31.519 18.884 1.00 86.88 277 SER A N 1
ATOM 2253 C CA . SER A 1 277 ? -20.770 31.476 18.350 1.00 86.88 277 SER A CA 1
ATOM 2254 C C . SER A 1 277 ? -20.834 31.157 16.849 1.00 86.88 277 SER A C 1
ATOM 2256 O O . SER A 1 277 ? -21.757 30.482 16.399 1.00 86.88 277 SER A O 1
ATOM 2258 N N . VAL A 1 278 ? -19.832 31.590 16.075 1.00 87.19 278 VAL A N 1
ATOM 2259 C CA . VAL A 1 278 ? -19.702 31.255 14.648 1.00 87.19 278 VAL A CA 1
ATOM 2260 C C . VAL A 1 278 ? -19.409 29.766 14.461 1.00 87.19 278 VAL A C 1
ATOM 2262 O O . VAL A 1 278 ? -20.069 29.114 13.662 1.00 87.19 278 VAL A O 1
ATOM 2265 N N . GLN A 1 279 ? -18.481 29.204 15.237 1.00 86.56 279 GLN A N 1
ATOM 2266 C CA . GLN A 1 279 ? -18.115 27.785 15.148 1.00 86.56 279 GLN A CA 1
ATOM 2267 C C . GLN A 1 279 ? -19.229 26.857 15.637 1.00 86.56 279 GLN A C 1
ATOM 2269 O O . GLN A 1 279 ? -19.389 25.754 15.120 1.00 86.56 279 GLN A O 1
ATOM 2274 N N . GLU A 1 280 ? -20.017 27.285 16.626 1.00 88.31 280 GLU A N 1
ATOM 2275 C CA . GLU A 1 280 ? -21.211 26.542 17.030 1.00 88.31 280 GLU A CA 1
ATOM 2276 C C . GLU A 1 280 ? -22.253 26.516 15.911 1.00 88.31 280 GLU A C 1
ATOM 2278 O O . GLU A 1 280 ? -22.795 25.452 15.610 1.00 88.31 280 GLU A O 1
ATOM 2283 N N . ALA A 1 281 ? -22.500 27.656 15.256 1.00 85.50 281 ALA A N 1
ATOM 2284 C CA . ALA A 1 281 ? -23.394 27.714 14.103 1.00 85.50 281 ALA A CA 1
ATOM 2285 C C . ALA A 1 281 ? -22.886 26.833 12.948 1.00 85.50 281 ALA A C 1
ATOM 2287 O O . ALA A 1 281 ? -23.669 26.071 12.382 1.00 85.50 281 ALA A O 1
ATOM 2288 N N . GLU A 1 282 ? -21.582 26.873 12.654 1.00 85.56 282 GLU A N 1
ATOM 2289 C CA . GLU A 1 282 ? -20.935 26.003 11.664 1.00 85.56 282 GLU A CA 1
ATOM 2290 C C . GLU A 1 282 ? -21.139 24.520 11.996 1.00 85.56 282 GLU A C 1
ATOM 2292 O O . GLU A 1 282 ? -21.554 23.756 11.128 1.00 85.56 282 GLU A O 1
ATOM 2297 N N . PHE A 1 283 ? -20.929 24.108 13.250 1.00 88.44 283 PHE A N 1
ATOM 2298 C CA . PHE A 1 283 ? -21.120 22.720 13.681 1.00 88.44 283 PHE A CA 1
ATOM 2299 C C . PHE A 1 283 ? -22.543 22.205 13.407 1.00 88.44 283 PHE A C 1
ATOM 2301 O O . PHE A 1 283 ? -22.708 21.090 12.910 1.00 88.44 283 PHE A O 1
ATOM 2308 N N . TYR A 1 284 ? -23.573 23.005 13.708 1.00 85.19 284 TYR A N 1
ATOM 2309 C CA . TYR A 1 284 ? -24.966 22.591 13.504 1.00 85.19 284 TYR A CA 1
ATOM 2310 C C . TYR A 1 284 ? -25.404 22.626 12.035 1.00 85.19 284 TYR A C 1
ATOM 2312 O O . TYR A 1 284 ? -26.228 21.799 11.635 1.00 85.19 284 TYR A O 1
ATOM 2320 N N . GLN A 1 285 ? -24.865 23.560 11.245 1.00 85.50 285 GLN A N 1
ATOM 2321 C CA . GLN A 1 285 ? -25.191 23.725 9.824 1.00 85.50 285 GLN A CA 1
ATOM 2322 C C . GLN A 1 285 ? -24.420 22.768 8.911 1.00 85.50 285 GLN A C 1
ATOM 2324 O O . GLN A 1 285 ? -24.840 22.545 7.776 1.00 85.50 285 GLN A O 1
ATOM 2329 N N . MET A 1 286 ? -23.304 22.206 9.380 1.00 83.19 286 MET A N 1
ATOM 2330 C CA . MET A 1 286 ? -22.479 21.326 8.564 1.00 83.19 286 MET A CA 1
ATOM 2331 C C . MET A 1 286 ? -23.228 20.039 8.198 1.00 83.19 286 MET A C 1
ATOM 2333 O O . MET A 1 286 ? -23.714 19.312 9.067 1.00 83.19 286 MET A O 1
ATOM 2337 N N . THR A 1 287 ? -23.289 19.754 6.895 1.00 85.25 287 THR A N 1
ATOM 2338 C CA . THR A 1 287 ? -23.983 18.587 6.325 1.00 85.25 287 THR A CA 1
ATOM 2339 C C . THR A 1 287 ? -23.062 17.405 6.042 1.00 85.25 287 THR A C 1
ATOM 2341 O O . THR A 1 287 ? -23.561 16.300 5.872 1.00 85.25 287 THR A O 1
ATOM 2344 N N . HIS A 1 288 ? -21.744 17.620 6.021 1.00 85.88 288 HIS A N 1
ATOM 2345 C CA . HIS A 1 288 ? -20.736 16.596 5.732 1.00 85.88 288 HIS A CA 1
ATOM 2346 C C . HIS A 1 288 ? -19.659 16.561 6.819 1.00 85.88 288 HIS A C 1
ATOM 2348 O O . HIS A 1 288 ? -19.290 17.594 7.382 1.00 85.88 288 HIS A O 1
ATOM 2354 N N . CYS A 1 289 ? -19.142 15.372 7.107 1.00 82.06 289 CYS A N 1
ATOM 2355 C CA . CYS A 1 289 ? -18.022 15.166 8.014 1.00 82.06 289 CYS A CA 1
ATOM 2356 C C . CYS A 1 289 ? -16.740 15.762 7.427 1.00 82.06 289 CYS A C 1
ATOM 2358 O O . CYS A 1 289 ? -16.414 15.517 6.274 1.00 82.06 289 CYS A O 1
ATOM 2360 N N . HIS A 1 290 ? -15.969 16.520 8.210 1.00 80.88 290 HIS A N 1
ATOM 2361 C CA . HIS A 1 290 ? -14.739 17.148 7.699 1.00 80.88 290 HIS A CA 1
ATOM 2362 C C . HIS A 1 290 ? -13.583 16.159 7.450 1.00 80.88 290 HIS A C 1
ATOM 2364 O O . HIS A 1 290 ? -12.622 16.517 6.778 1.00 80.88 290 HIS A O 1
ATOM 2370 N N . ILE A 1 291 ? -13.668 14.937 7.997 1.00 75.62 291 ILE A N 1
ATOM 2371 C CA . ILE A 1 291 ? -12.598 13.925 7.945 1.00 75.62 291 ILE A CA 1
ATOM 2372 C C . ILE A 1 291 ? -12.769 12.984 6.754 1.00 75.62 291 ILE A C 1
ATOM 2374 O O . ILE A 1 291 ? -11.822 12.787 6.000 1.00 75.62 291 ILE A O 1
ATOM 2378 N N . CYS A 1 292 ? -13.944 12.364 6.617 1.00 72.50 292 CYS A N 1
ATOM 2379 C CA . CYS A 1 292 ? -14.237 11.446 5.510 1.00 72.50 292 CYS A CA 1
ATOM 2380 C C . CYS A 1 292 ? -14.946 12.133 4.344 1.00 72.50 292 CYS A C 1
ATOM 2382 O O . CYS A 1 292 ? -15.150 11.504 3.314 1.00 72.50 292 CYS A O 1
ATOM 2384 N N . GLU A 1 293 ? -15.354 13.392 4.522 1.00 77.19 293 GLU A N 1
ATOM 2385 C CA . GLU A 1 293 ? -16.062 14.195 3.522 1.00 77.19 293 GLU A CA 1
ATOM 2386 C C . GLU A 1 293 ? -17.458 13.648 3.156 1.00 77.19 293 GLU A C 1
ATOM 2388 O O . GLU A 1 293 ? -18.170 14.266 2.376 1.00 77.19 293 GLU A O 1
ATOM 2393 N N . SER A 1 294 ? -17.917 12.561 3.794 1.00 76.00 294 SER A N 1
ATOM 2394 C CA . SER A 1 294 ? -19.247 11.968 3.596 1.00 76.00 294 SER A CA 1
ATOM 2395 C C . SER A 1 294 ? -20.361 12.738 4.330 1.00 76.00 294 SER A C 1
ATOM 2397 O O . SER A 1 294 ? -20.108 13.326 5.391 1.00 76.00 294 SER A O 1
ATOM 2399 N N . PRO A 1 295 ? -21.607 12.728 3.814 1.00 84.25 295 PRO A N 1
ATOM 2400 C CA . PRO A 1 295 ? -22.742 13.386 4.457 1.00 84.25 295 PRO A CA 1
ATOM 2401 C C . PRO A 1 295 ? -23.091 12.760 5.816 1.00 84.25 295 PRO A C 1
ATOM 2403 O O . PRO A 1 295 ? -22.842 11.581 6.061 1.00 84.25 295 PRO A O 1
ATOM 2406 N N . PHE A 1 296 ? -23.699 13.555 6.697 1.00 84.56 296 PHE A N 1
ATOM 2407 C CA . PHE A 1 296 ? -24.301 13.066 7.937 1.00 84.56 296 PHE A CA 1
ATOM 2408 C C . PHE A 1 296 ? -25.702 12.509 7.675 1.00 84.56 296 PHE A C 1
ATOM 2410 O O . PHE A 1 296 ? -26.586 13.228 7.204 1.00 84.56 296 PHE A O 1
ATOM 2417 N N . ASN A 1 297 ? -25.922 11.254 8.045 1.00 84.94 297 ASN A N 1
ATOM 2418 C CA . ASN A 1 297 ? -27.236 10.629 8.073 1.00 84.94 297 ASN A CA 1
ATOM 2419 C C . ASN A 1 297 ? -28.014 11.036 9.331 1.00 84.94 297 ASN A C 1
ATOM 2421 O O . ASN A 1 297 ? -27.456 11.529 10.310 1.00 84.94 297 ASN A O 1
ATOM 2425 N N . VAL A 1 298 ? -29.330 10.803 9.324 1.00 77.81 298 VAL A N 1
ATOM 2426 C CA . VAL A 1 298 ? -30.221 11.155 10.450 1.00 77.81 298 VAL A CA 1
ATOM 2427 C C . VAL A 1 298 ? -29.823 10.439 11.748 1.00 77.81 298 VAL A C 1
ATOM 2429 O O . VAL A 1 298 ? -30.017 10.983 12.832 1.00 77.81 298 VAL A O 1
ATOM 2432 N N . GLU A 1 299 ? -29.250 9.242 11.632 1.00 77.62 299 GLU A N 1
ATOM 2433 C CA . GLU A 1 299 ? -28.811 8.414 12.761 1.00 77.62 299 GLU A CA 1
ATOM 2434 C C . GLU A 1 299 ? -27.371 8.710 13.213 1.00 77.62 299 GLU A C 1
ATOM 2436 O O . GLU A 1 299 ? -26.940 8.208 14.251 1.00 77.62 299 GLU A O 1
ATOM 2441 N N . ASP A 1 300 ? -26.622 9.535 12.472 1.00 80.56 300 ASP A N 1
ATOM 2442 C CA . ASP A 1 300 ? -25.218 9.794 12.775 1.00 80.56 300 ASP A CA 1
ATOM 2443 C C . ASP A 1 300 ? -25.057 10.726 13.981 1.00 80.56 300 ASP A C 1
ATOM 2445 O O . ASP A 1 300 ? -25.536 11.867 14.009 1.00 80.56 300 ASP A O 1
ATOM 2449 N N . GLU A 1 301 ? -24.276 10.279 14.966 1.00 83.00 301 GLU A N 1
ATOM 2450 C CA . GLU A 1 301 ? -23.839 11.134 16.063 1.00 83.00 301 GLU A CA 1
ATOM 2451 C C . GLU A 1 301 ? -22.740 12.094 15.578 1.00 83.00 301 GLU A C 1
ATOM 2453 O O . GLU A 1 301 ? -21.590 11.709 15.326 1.00 83.00 301 GLU A O 1
ATOM 2458 N N . ARG A 1 302 ? -23.104 13.376 15.462 1.00 88.56 302 ARG A N 1
ATOM 2459 C CA . ARG A 1 302 ? -22.174 14.465 15.148 1.00 88.56 302 ARG A CA 1
ATOM 2460 C C . ARG A 1 302 ? -21.349 14.831 16.371 1.00 88.56 302 ARG A C 1
ATOM 2462 O O . ARG A 1 302 ? -21.887 15.274 17.385 1.00 88.56 302 ARG A O 1
ATOM 2469 N N . VAL A 1 303 ? -20.030 14.742 16.236 1.00 89.75 303 VAL A N 1
ATOM 2470 C CA . VAL A 1 303 ? -19.085 15.126 17.289 1.00 89.75 303 VAL A CA 1
ATOM 2471 C C . VAL A 1 303 ? -18.149 16.236 16.820 1.00 89.75 303 VAL A C 1
ATOM 2473 O O . VAL A 1 303 ? -18.007 16.514 15.625 1.00 89.75 303 VAL A O 1
ATOM 2476 N N . ARG A 1 304 ? -17.536 16.922 17.787 1.00 89.12 304 ARG A N 1
ATOM 2477 C CA . ARG A 1 304 ? -16.630 18.049 17.547 1.00 89.12 304 ARG A CA 1
ATOM 2478 C C . ARG A 1 304 ? -15.187 17.552 17.565 1.00 89.12 304 ARG A C 1
ATOM 2480 O O . ARG A 1 304 ? -14.661 17.247 18.633 1.00 89.12 304 ARG A O 1
ATOM 2487 N N . ASP A 1 305 ? -14.555 17.492 16.397 1.00 86.00 305 ASP A N 1
ATOM 2488 C CA . ASP A 1 305 ? -13.120 17.209 16.312 1.00 86.00 305 ASP A CA 1
ATOM 2489 C C . ASP A 1 305 ? -12.311 18.456 16.665 1.00 86.00 305 ASP A C 1
ATOM 2491 O O . ASP A 1 305 ? -12.668 19.592 16.325 1.00 86.00 305 ASP A O 1
ATOM 2495 N N . HIS A 1 306 ? -11.180 18.234 17.322 1.00 82.69 306 HIS A N 1
ATOM 2496 C CA . HIS A 1 306 ? -10.258 19.286 17.698 1.00 82.69 306 HIS A CA 1
ATOM 2497 C C . HIS A 1 306 ? -8.813 18.809 17.627 1.00 82.69 306 HIS A C 1
ATOM 2499 O O . HIS A 1 306 ? -8.470 17.633 17.704 1.00 82.69 306 HIS A O 1
ATOM 2505 N N . CYS A 1 307 ? -7.913 19.769 17.485 1.00 76.62 307 CYS A N 1
ATOM 2506 C CA . CYS A 1 307 ? -6.495 19.496 17.519 1.00 76.62 307 CYS A CA 1
ATOM 2507 C C . CYS A 1 307 ? -6.042 19.207 18.951 1.00 76.62 307 CYS A C 1
ATOM 2509 O O . CYS A 1 307 ? -5.897 20.138 19.734 1.00 76.62 307 CYS A O 1
ATOM 2511 N N . HIS A 1 308 ? -5.711 17.954 19.264 1.00 73.31 308 HIS A N 1
ATOM 2512 C CA . HIS A 1 308 ? -5.208 17.551 20.589 1.00 73.31 308 HIS A CA 1
ATOM 2513 C C . HIS A 1 308 ? -3.901 18.251 21.015 1.00 73.31 308 HIS A C 1
ATOM 2515 O O . HIS A 1 308 ? -3.540 18.215 22.185 1.00 73.31 308 HIS A O 1
ATOM 2521 N N . LEU A 1 309 ? -3.198 18.907 20.080 1.00 68.81 309 LEU A N 1
ATOM 2522 C CA . LEU A 1 309 ? -2.000 19.708 20.359 1.00 68.81 309 LEU A CA 1
ATOM 2523 C C . LEU A 1 309 ? -2.305 21.176 20.682 1.00 68.81 309 LEU A C 1
ATOM 2525 O O . LEU A 1 309 ? -1.466 21.863 21.258 1.00 68.81 309 LEU A O 1
ATOM 2529 N N . THR A 1 310 ? -3.442 21.707 20.227 1.00 74.50 310 THR A N 1
ATOM 2530 C CA . THR A 1 310 ? -3.741 23.147 20.331 1.00 74.50 310 THR A CA 1
ATOM 2531 C C . THR A 1 310 ? -5.093 23.458 20.955 1.00 74.50 310 THR A C 1
ATOM 2533 O O . THR A 1 310 ? -5.367 24.627 21.183 1.00 74.50 310 THR A O 1
ATOM 2536 N N . GLY A 1 311 ? -5.955 22.463 21.166 1.00 74.62 311 GLY A N 1
ATOM 2537 C CA . GLY A 1 311 ? -7.339 22.629 21.613 1.00 74.62 311 GLY A CA 1
ATOM 2538 C C . GLY A 1 311 ? -8.277 23.244 20.567 1.00 74.62 311 GLY A C 1
ATOM 2539 O O . GLY A 1 311 ? -9.452 23.455 20.853 1.00 74.62 311 GLY A O 1
ATOM 2540 N N . ASN A 1 312 ? -7.791 23.546 19.358 1.00 81.75 312 ASN A N 1
ATOM 2541 C CA . ASN A 1 312 ? -8.580 24.268 18.356 1.00 81.75 312 ASN A CA 1
ATOM 2542 C C . ASN A 1 312 ? -9.571 23.334 17.668 1.00 81.75 312 ASN A C 1
ATOM 2544 O O . ASN A 1 312 ? -9.168 22.283 17.165 1.00 81.75 312 ASN A O 1
ATOM 2548 N N . TYR A 1 313 ? -10.825 23.769 17.577 1.00 82.38 313 TYR A N 1
ATOM 2549 C CA . TYR A 1 313 ? -11.860 23.106 16.792 1.00 82.38 313 TYR A CA 1
ATOM 2550 C C . TYR A 1 313 ? -11.453 22.993 15.315 1.00 82.38 313 TYR A C 1
ATOM 2552 O O . TYR A 1 313 ? -10.950 23.956 14.729 1.00 82.38 313 TYR A O 1
ATOM 2560 N N . ARG A 1 314 ? -11.643 21.803 14.737 1.00 83.44 314 ARG A N 1
ATOM 2561 C CA . ARG A 1 314 ? -11.318 21.493 13.336 1.00 83.44 314 ARG A CA 1
ATOM 2562 C C . ARG A 1 314 ? -12.565 21.384 12.467 1.00 83.44 314 ARG A C 1
ATOM 2564 O O . ARG A 1 314 ? -12.544 21.865 11.340 1.00 83.44 314 ARG A O 1
ATOM 2571 N N . GLY A 1 315 ? -13.638 20.802 12.997 1.00 86.62 315 GLY A N 1
ATOM 2572 C CA . GLY A 1 315 ? -14.894 20.660 12.271 1.00 86.62 315 GLY A CA 1
ATOM 2573 C C . GLY A 1 315 ? -15.837 19.627 12.881 1.00 86.62 315 GLY A C 1
ATOM 2574 O O . GLY A 1 315 ? -15.509 18.936 13.851 1.00 86.62 315 GLY A O 1
ATOM 2575 N N . ALA A 1 316 ? -17.034 19.533 12.303 1.00 88.56 316 ALA A N 1
ATOM 2576 C CA . ALA A 1 316 ? -18.003 18.492 12.621 1.00 88.56 316 ALA A CA 1
ATOM 2577 C C . ALA A 1 316 ? -17.570 17.190 11.948 1.00 88.56 316 ALA A C 1
ATOM 2579 O O . ALA A 1 316 ? -17.157 17.190 10.788 1.00 88.56 316 ALA A O 1
ATOM 2580 N N . THR A 1 317 ? -17.654 16.078 12.664 1.00 89.81 317 THR A N 1
ATOM 2581 C CA . THR A 1 317 ? -17.243 14.771 12.146 1.00 89.81 317 THR A CA 1
ATOM 2582 C C . THR A 1 317 ? -18.147 13.671 12.684 1.00 89.81 317 THR A C 1
ATOM 2584 O O . THR A 1 317 ? -18.838 13.866 13.690 1.00 89.81 317 THR A O 1
ATOM 2587 N N . HIS A 1 318 ? -18.159 12.517 12.017 1.00 85.25 318 HIS A N 1
ATOM 2588 C CA . HIS A 1 318 ? -18.779 11.316 12.567 1.00 85.25 318 HIS A CA 1
ATOM 2589 C C . HIS A 1 318 ? -18.033 10.901 13.829 1.00 85.25 318 HIS A C 1
ATOM 2591 O O . HIS A 1 318 ? -16.803 10.981 13.882 1.00 85.25 318 HIS A O 1
ATOM 2597 N N . SER A 1 319 ? -18.760 10.394 14.824 1.00 83.38 319 SER A N 1
ATOM 2598 C CA . SER A 1 319 ? -18.160 9.841 16.046 1.00 83.38 319 SER A CA 1
ATOM 2599 C C . SER A 1 319 ? -17.040 8.832 15.732 1.00 83.38 319 SER A C 1
ATOM 2601 O O . SER A 1 319 ? -15.927 8.940 16.249 1.00 83.38 319 SER A O 1
ATOM 2603 N N . VAL A 1 320 ? -17.273 7.938 14.763 1.00 83.25 320 VAL A N 1
ATOM 2604 C CA . VAL A 1 320 ? -16.288 6.943 14.300 1.00 83.25 320 VAL A CA 1
ATOM 2605 C C . VAL A 1 320 ? -15.080 7.590 13.615 1.00 83.25 320 VAL A C 1
ATOM 2607 O O . VAL A 1 320 ? -13.938 7.250 13.925 1.00 83.25 320 VAL A O 1
ATOM 2610 N N . CYS A 1 321 ? -15.297 8.549 12.711 1.00 79.94 321 CYS A N 1
ATOM 2611 C CA . CYS A 1 321 ? -14.205 9.253 12.039 1.00 79.94 321 CYS A CA 1
ATOM 2612 C C . CYS A 1 321 ? -13.324 10.005 13.041 1.00 79.94 321 CYS A C 1
ATOM 2614 O O . CYS A 1 321 ? -12.103 9.936 12.943 1.00 79.94 321 CYS A O 1
ATOM 2616 N N . ASN A 1 322 ? -13.927 10.658 14.038 1.00 82.19 322 ASN A N 1
ATOM 2617 C CA . ASN A 1 322 ? -13.206 11.316 15.126 1.00 82.19 322 ASN A CA 1
ATOM 2618 C C . ASN A 1 322 ? -12.326 10.337 15.909 1.00 82.19 322 ASN A C 1
ATOM 2620 O O . ASN A 1 322 ? -11.154 10.607 16.164 1.00 82.19 322 ASN A O 1
ATOM 2624 N N . LEU A 1 323 ? -12.886 9.177 16.268 1.00 78.06 323 LEU A N 1
ATOM 2625 C CA . LEU A 1 323 ? -12.160 8.137 16.992 1.00 78.06 323 LEU A CA 1
ATOM 2626 C C . LEU A 1 323 ? -10.999 7.578 16.170 1.00 78.06 323 LEU A C 1
ATOM 2628 O O . LEU A 1 323 ? -9.953 7.281 16.741 1.00 78.06 323 LEU A O 1
ATOM 2632 N N . ASN A 1 324 ? -11.150 7.457 14.852 1.00 75.69 324 ASN A N 1
ATOM 2633 C CA . ASN A 1 324 ? -10.109 6.943 13.962 1.00 75.69 324 ASN A CA 1
ATOM 2634 C C . ASN A 1 324 ? -9.043 7.986 13.603 1.00 75.69 324 ASN A C 1
ATOM 2636 O O . ASN A 1 324 ? -7.897 7.622 13.331 1.00 75.69 324 ASN A O 1
ATOM 2640 N N . PHE A 1 325 ? -9.375 9.276 13.649 1.00 74.06 325 PHE A N 1
ATOM 2641 C CA . PHE A 1 325 ? -8.473 10.378 13.320 1.00 74.06 325 PHE A CA 1
ATOM 2642 C C . PHE A 1 325 ? -7.511 10.707 14.469 1.00 74.06 325 PHE A C 1
ATOM 2644 O O . PHE A 1 325 ? -7.486 11.800 15.039 1.00 74.06 325 PHE A O 1
ATOM 2651 N N . LYS A 1 326 ? -6.693 9.718 14.833 1.00 70.56 326 LYS A N 1
ATOM 2652 C CA . LYS A 1 326 ? -5.723 9.827 15.923 1.00 70.56 326 LYS A CA 1
ATOM 2653 C C . LYS A 1 326 ? -4.422 10.445 15.431 1.00 70.56 326 LYS A C 1
ATOM 2655 O O . LYS A 1 326 ? -3.943 10.163 14.334 1.00 70.56 326 LYS A O 1
ATOM 2660 N N . VAL A 1 327 ? -3.795 11.235 16.300 1.00 70.12 327 VAL A N 1
ATOM 2661 C CA . VAL A 1 327 ? -2.401 11.644 16.101 1.00 70.12 327 VAL A CA 1
ATOM 2662 C C . VAL A 1 327 ? -1.539 10.376 16.059 1.00 70.12 327 VAL A C 1
ATOM 2664 O O . VAL A 1 327 ? -1.670 9.535 16.954 1.00 70.12 327 VAL A O 1
ATOM 2667 N N . PRO A 1 328 ? -0.669 10.205 15.047 1.00 74.56 328 PRO A N 1
ATOM 2668 C CA . PRO A 1 328 ? 0.175 9.027 14.968 1.00 74.56 328 PRO A CA 1
ATOM 2669 C C . PRO A 1 328 ? 1.023 8.867 16.230 1.00 74.56 328 PRO A C 1
ATOM 2671 O O . PRO A 1 328 ? 1.732 9.787 16.632 1.00 74.56 328 PRO A O 1
ATOM 2674 N N . ASN A 1 329 ? 1.000 7.672 16.825 1.00 82.12 329 ASN A N 1
ATOM 2675 C CA . ASN A 1 329 ? 1.861 7.335 17.961 1.00 82.12 329 ASN A CA 1
ATOM 2676 C C . ASN A 1 329 ? 3.286 6.973 17.491 1.00 82.12 329 ASN A C 1
ATOM 2678 O O . ASN A 1 329 ? 3.822 5.906 17.810 1.00 82.12 329 ASN A O 1
ATOM 2682 N N . PHE A 1 330 ? 3.866 7.819 16.637 1.00 87.06 330 PHE A N 1
ATOM 2683 C CA . PHE A 1 330 ? 5.254 7.721 16.205 1.00 87.06 330 PHE A CA 1
ATOM 2684 C C . PHE A 1 330 ? 5.825 9.085 15.799 1.00 87.06 330 PHE A C 1
ATOM 2686 O O . PHE A 1 330 ? 5.105 9.963 15.329 1.00 87.06 330 PHE A O 1
ATOM 2693 N N . ILE A 1 331 ? 7.142 9.232 15.929 1.00 85.88 331 ILE A N 1
ATOM 2694 C CA . ILE A 1 331 ? 7.925 10.357 15.420 1.00 85.88 331 ILE A CA 1
ATOM 2695 C C . ILE A 1 331 ? 8.768 9.849 14.241 1.00 85.88 331 ILE A C 1
ATOM 2697 O O . ILE A 1 331 ? 9.549 8.907 14.421 1.00 85.88 331 ILE A O 1
ATOM 2701 N N . PRO A 1 332 ? 8.639 10.437 13.039 1.00 85.00 332 PRO A N 1
ATOM 2702 C CA . PRO A 1 332 ? 9.523 10.125 11.925 1.00 85.00 332 PRO A CA 1
ATOM 2703 C C . PRO A 1 332 ? 10.919 10.730 12.150 1.00 85.00 332 PRO A C 1
ATOM 2705 O O . PRO A 1 332 ? 11.056 11.919 12.435 1.00 85.00 332 PRO A O 1
ATOM 2708 N N . VAL A 1 333 ? 11.959 9.913 11.995 1.00 85.69 333 VAL A N 1
ATOM 2709 C CA . VAL A 1 333 ? 13.376 10.290 12.087 1.00 85.69 333 VAL A CA 1
ATOM 2710 C C . VAL A 1 333 ? 13.998 10.120 10.707 1.00 85.69 333 VAL A C 1
ATOM 2712 O O . VAL A 1 333 ? 14.079 9.005 10.202 1.00 85.69 333 VAL A O 1
ATOM 2715 N N . PHE A 1 334 ? 14.426 11.212 10.078 1.00 80.56 334 PHE A N 1
ATOM 2716 C CA . PHE A 1 334 ? 14.913 11.173 8.700 1.00 80.56 334 PHE A CA 1
ATOM 2717 C C . PHE A 1 334 ? 16.434 11.088 8.616 1.00 80.56 334 PHE A C 1
ATOM 2719 O O . PHE A 1 334 ? 17.140 11.950 9.135 1.00 80.56 334 PHE A O 1
ATOM 2726 N N . PHE A 1 335 ? 16.910 10.116 7.848 1.00 78.25 335 PHE A N 1
ATOM 2727 C CA . PHE A 1 335 ? 18.287 9.993 7.380 1.00 78.25 335 PHE A CA 1
ATOM 2728 C C . PHE A 1 335 ? 18.298 10.039 5.858 1.00 78.25 335 PHE A C 1
ATOM 2730 O O . PHE A 1 335 ? 17.326 9.635 5.228 1.00 78.25 335 PHE A O 1
ATOM 2737 N N . HIS A 1 336 ? 19.378 10.515 5.249 1.00 73.38 336 HIS A N 1
ATOM 2738 C CA . HIS A 1 336 ? 19.489 10.527 3.796 1.00 73.38 336 HIS A CA 1
ATOM 2739 C C . HIS A 1 336 ? 20.473 9.455 3.337 1.00 73.38 336 HIS A C 1
ATOM 2741 O O . HIS A 1 336 ? 21.658 9.563 3.625 1.00 73.38 336 HIS A O 1
ATOM 2747 N N . ASN A 1 337 ? 19.979 8.459 2.596 1.00 74.12 337 ASN A N 1
ATOM 2748 C CA . ASN A 1 337 ? 20.708 7.257 2.177 1.00 74.12 337 ASN A CA 1
ATOM 2749 C C . ASN A 1 337 ? 21.027 6.294 3.338 1.00 74.12 337 ASN A C 1
ATOM 2751 O O . ASN A 1 337 ? 22.039 5.588 3.346 1.00 74.12 337 ASN A O 1
ATOM 2755 N N . MET A 1 338 ? 20.113 6.234 4.308 1.00 78.25 338 MET A N 1
ATOM 2756 C CA . MET A 1 338 ? 20.211 5.381 5.493 1.00 78.25 338 MET A CA 1
ATOM 2757 C C . MET A 1 338 ? 20.421 3.906 5.145 1.00 78.25 338 MET A C 1
ATOM 2759 O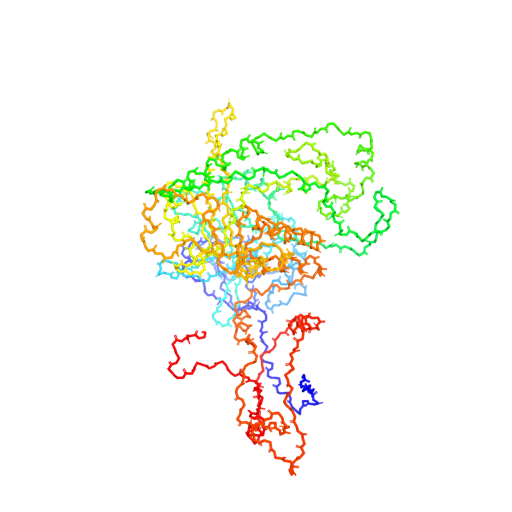 O . MET A 1 338 ? 21.252 3.245 5.764 1.00 78.25 338 MET A O 1
ATOM 2763 N N . SER A 1 339 ? 19.670 3.406 4.153 1.00 70.81 339 SER A N 1
ATOM 2764 C CA . SER A 1 339 ? 19.585 1.977 3.814 1.00 70.81 339 SER A CA 1
ATOM 2765 C C . SER A 1 339 ? 20.926 1.381 3.368 1.00 70.81 339 SER A C 1
ATOM 2767 O O . SER A 1 339 ? 21.091 0.163 3.400 1.00 70.81 339 SER A O 1
ATOM 2769 N N . ASN A 1 340 ? 21.849 2.224 2.890 1.00 66.50 340 ASN A N 1
ATOM 2770 C CA . ASN A 1 340 ? 23.115 1.805 2.286 1.00 66.50 340 ASN A CA 1
ATOM 2771 C C . ASN A 1 340 ? 24.352 2.164 3.123 1.00 66.50 340 ASN A C 1
ATOM 2773 O O . ASN A 1 340 ? 25.436 1.691 2.790 1.00 66.50 340 ASN A O 1
ATOM 2777 N N . PHE A 1 341 ? 24.233 3.022 4.144 1.00 64.12 341 PHE A N 1
ATOM 2778 C CA . PHE A 1 341 ? 25.406 3.545 4.852 1.00 64.12 341 PHE A CA 1
ATOM 2779 C C . PHE A 1 341 ? 25.167 3.682 6.358 1.00 64.12 341 PHE A C 1
ATOM 2781 O O . PHE A 1 341 ? 25.720 2.917 7.149 1.00 64.12 341 PHE A O 1
ATOM 2788 N N . ASP A 1 342 ? 24.302 4.616 6.756 1.00 61.84 342 ASP A N 1
ATOM 2789 C CA . ASP A 1 342 ? 24.266 5.101 8.137 1.00 61.84 342 ASP A CA 1
ATOM 2790 C C . ASP A 1 342 ? 23.753 4.059 9.137 1.00 61.84 342 ASP A C 1
ATOM 2792 O O . ASP A 1 342 ? 24.245 3.998 10.264 1.00 61.84 342 ASP A O 1
ATOM 2796 N N . SER A 1 343 ? 22.811 3.191 8.741 1.00 69.94 343 SER A N 1
ATOM 2797 C CA . SER A 1 343 ? 22.169 2.266 9.684 1.00 69.94 343 SER A CA 1
ATOM 2798 C C . SER A 1 343 ? 23.151 1.297 10.344 1.00 69.94 343 SER A C 1
ATOM 2800 O O . SER A 1 343 ? 22.990 0.965 11.516 1.00 69.94 343 SER A O 1
ATOM 2802 N N . HIS A 1 344 ? 24.199 0.861 9.638 1.00 71.31 344 HIS A N 1
ATOM 2803 C CA . HIS A 1 344 ? 25.158 -0.116 10.168 1.00 71.31 344 HIS A CA 1
ATOM 2804 C C . HIS A 1 344 ? 25.934 0.391 11.391 1.00 71.31 344 HIS A C 1
ATOM 2806 O O . HIS A 1 344 ? 26.384 -0.421 12.201 1.00 71.31 344 HIS A O 1
ATOM 2812 N N . LEU A 1 345 ? 26.077 1.713 11.533 1.00 71.50 345 LEU A N 1
ATOM 2813 C CA . LEU A 1 345 ? 26.891 2.339 12.575 1.00 71.50 345 LEU A CA 1
ATOM 2814 C C . LEU A 1 345 ? 26.227 2.319 13.955 1.00 71.50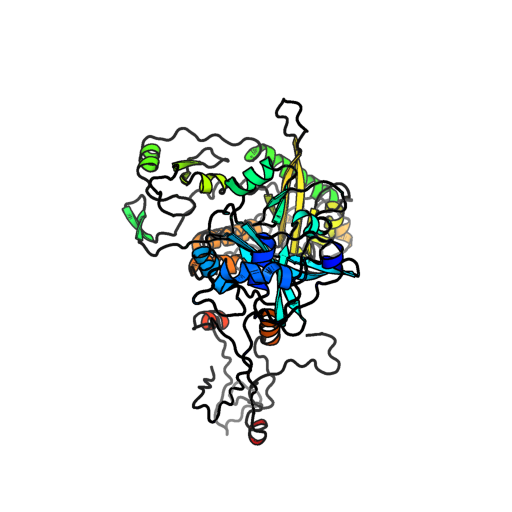 345 LEU A C 1
ATOM 2816 O O . LEU A 1 345 ? 26.924 2.360 14.964 1.00 71.50 345 LEU A O 1
ATOM 2820 N N . PHE A 1 346 ? 24.896 2.264 14.008 1.00 74.38 346 PHE A N 1
ATOM 2821 C CA . PHE A 1 346 ? 24.150 2.405 15.261 1.00 74.38 346 PHE A CA 1
ATOM 2822 C C . PHE A 1 346 ? 23.019 1.384 15.434 1.00 74.38 346 PHE A C 1
ATOM 2824 O O . PHE A 1 346 ? 22.467 1.284 16.525 1.00 74.38 346 PHE A O 1
ATOM 2831 N N . ILE A 1 347 ? 22.686 0.574 14.418 1.00 76.12 347 ILE A N 1
ATOM 2832 C CA . ILE A 1 347 ? 21.604 -0.421 14.533 1.00 76.12 347 ILE A CA 1
ATOM 2833 C C . ILE A 1 347 ? 21.864 -1.470 15.619 1.00 76.12 347 ILE A C 1
ATOM 2835 O O . ILE A 1 347 ? 20.922 -1.927 16.254 1.00 76.12 347 ILE A O 1
ATOM 2839 N N . LYS A 1 348 ? 23.133 -1.822 15.869 1.00 74.44 348 LYS A N 1
ATOM 2840 C CA . LYS A 1 348 ? 23.503 -2.744 16.954 1.00 74.44 348 LYS A CA 1
ATOM 2841 C C . LYS A 1 348 ? 23.162 -2.161 18.325 1.00 74.44 348 LYS A C 1
ATOM 2843 O O . LYS A 1 348 ? 22.618 -2.871 19.157 1.00 74.44 348 LYS A O 1
ATOM 2848 N N . GLU A 1 349 ? 23.414 -0.868 18.513 1.00 76.94 349 GLU A N 1
ATOM 2849 C CA . GLU A 1 349 ? 23.065 -0.152 19.744 1.00 76.94 349 GLU A CA 1
ATOM 2850 C C . GLU A 1 349 ? 21.550 0.048 19.867 1.00 76.94 349 GLU A C 1
ATOM 2852 O O . GLU A 1 349 ? 20.982 -0.042 20.946 1.00 76.94 349 GLU A O 1
ATOM 2857 N N . LEU A 1 350 ? 20.852 0.235 18.743 1.00 76.38 350 LEU A N 1
ATOM 2858 C CA . LEU A 1 350 ? 19.389 0.242 18.726 1.00 76.38 350 LEU A CA 1
ATOM 2859 C C . LEU A 1 350 ? 18.769 -1.128 19.026 1.00 76.38 350 LEU A C 1
ATOM 2861 O O . LEU A 1 350 ? 17.582 -1.175 19.344 1.00 76.38 350 LEU A O 1
ATOM 2865 N N . ALA A 1 351 ? 19.512 -2.227 18.905 1.00 70.94 351 ALA A N 1
ATOM 2866 C CA . ALA A 1 351 ? 19.009 -3.594 19.035 1.00 70.94 351 ALA A CA 1
ATOM 2867 C C . ALA A 1 351 ? 19.392 -4.268 20.367 1.00 70.94 351 ALA A C 1
ATOM 2869 O O . ALA A 1 351 ? 19.394 -5.496 20.442 1.00 70.94 351 ALA A O 1
ATOM 2870 N N . VAL A 1 352 ? 19.717 -3.490 21.408 1.00 70.00 352 VAL A N 1
ATOM 2871 C CA . VAL A 1 352 ? 20.011 -4.015 22.755 1.00 70.00 352 VAL A CA 1
ATOM 2872 C C . VAL A 1 352 ? 18.846 -4.881 23.266 1.00 70.00 352 VAL A C 1
ATOM 2874 O O . VAL A 1 352 ? 17.679 -4.516 23.113 1.00 70.00 352 VAL A O 1
ATOM 2877 N N . GLU A 1 353 ? 19.181 -6.036 23.857 1.00 51.78 353 GLU A N 1
ATOM 2878 C CA . GLU A 1 353 ? 18.321 -7.227 24.040 1.00 51.78 353 GLU A CA 1
ATOM 2879 C C . GLU A 1 353 ? 17.029 -7.031 24.864 1.00 51.78 353 GLU A C 1
ATOM 2881 O O . GLU A 1 353 ? 16.180 -7.922 24.890 1.00 51.78 353 GLU A O 1
ATOM 2886 N N . GLU A 1 354 ? 16.820 -5.871 25.487 1.00 58.53 354 GLU A N 1
ATOM 2887 C CA . GLU A 1 354 ? 15.651 -5.594 26.336 1.00 58.53 354 GLU A CA 1
ATOM 2888 C C . GLU A 1 354 ? 14.598 -4.682 25.686 1.00 58.53 354 GLU A C 1
ATOM 2890 O O . GLU A 1 354 ? 13.509 -4.486 26.233 1.00 58.53 354 GLU A O 1
ATOM 2895 N N . GLU A 1 355 ? 14.874 -4.143 24.498 1.00 68.44 355 GLU A N 1
ATOM 2896 C CA . GLU A 1 355 ? 14.045 -3.102 23.898 1.00 68.44 355 GLU A CA 1
ATOM 2897 C C . GLU A 1 355 ? 13.462 -3.513 22.547 1.00 68.44 355 GLU A C 1
ATOM 2899 O O . GLU A 1 355 ? 14.150 -3.979 21.639 1.00 68.44 355 GLU A O 1
ATOM 2904 N N . ARG A 1 356 ? 12.156 -3.285 22.377 1.00 82.88 356 ARG A N 1
ATOM 2905 C CA . ARG A 1 356 ? 11.444 -3.665 21.156 1.00 82.88 356 ARG A CA 1
ATOM 2906 C C . ARG A 1 356 ? 11.905 -2.823 19.959 1.00 82.88 356 ARG A C 1
ATOM 2908 O O . ARG A 1 356 ? 11.815 -1.592 19.973 1.00 82.88 356 ARG A O 1
ATOM 2915 N N . LEU A 1 357 ? 12.309 -3.513 18.895 1.00 84.44 357 LEU A N 1
ATOM 2916 C CA . LEU A 1 357 ? 12.686 -2.951 17.601 1.00 84.44 357 LEU A CA 1
ATOM 2917 C C . LEU A 1 357 ? 11.944 -3.711 16.492 1.00 84.44 357 LEU A C 1
ATOM 2919 O O . LEU A 1 357 ? 12.134 -4.914 16.335 1.00 84.44 357 LEU A O 1
ATOM 2923 N N . ASP A 1 358 ? 11.114 -3.015 15.716 1.00 86.69 358 ASP A N 1
ATOM 2924 C CA . ASP A 1 358 ? 10.494 -3.585 14.516 1.00 86.69 358 ASP A CA 1
ATOM 2925 C C . ASP A 1 358 ? 11.361 -3.221 13.299 1.00 86.69 358 ASP A C 1
ATOM 2927 O O . ASP A 1 358 ? 11.725 -2.058 13.121 1.00 86.69 358 ASP A O 1
ATOM 2931 N N . VAL A 1 359 ? 11.694 -4.190 12.445 1.00 81.50 359 VAL A N 1
ATOM 2932 C CA . VAL A 1 359 ? 12.587 -3.991 11.291 1.00 81.50 359 VAL A CA 1
ATOM 2933 C C . VAL A 1 359 ? 11.884 -4.410 10.005 1.00 81.50 359 VAL A C 1
ATOM 2935 O O . VAL A 1 359 ? 11.276 -5.476 9.950 1.00 81.50 359 VAL A O 1
ATOM 2938 N N . ILE A 1 360 ? 12.000 -3.587 8.961 1.00 80.88 360 ILE A N 1
ATOM 2939 C CA . ILE A 1 360 ? 11.556 -3.901 7.598 1.00 80.88 360 ILE A CA 1
ATOM 2940 C C . ILE A 1 360 ? 12.811 -4.192 6.759 1.00 80.88 360 ILE A C 1
ATOM 2942 O O . ILE A 1 360 ? 13.450 -3.251 6.274 1.00 80.88 360 ILE A O 1
ATOM 2946 N N . PRO A 1 361 ? 13.229 -5.462 6.618 1.00 73.50 361 PRO A N 1
ATOM 2947 C CA . PRO A 1 361 ? 14.431 -5.810 5.869 1.00 73.50 361 PRO A CA 1
ATOM 2948 C C . PRO A 1 361 ? 14.187 -5.727 4.357 1.00 73.50 361 PRO A C 1
ATOM 2950 O O . PRO A 1 361 ? 13.120 -6.088 3.869 1.00 73.50 361 PRO A O 1
ATOM 2953 N N . GLN A 1 362 ? 15.197 -5.281 3.608 1.00 67.00 362 GLN A N 1
ATOM 2954 C CA . GLN A 1 362 ? 15.240 -5.450 2.152 1.00 67.00 362 GLN A CA 1
ATOM 2955 C C . GLN A 1 362 ? 16.003 -6.723 1.782 1.00 67.00 362 GLN A C 1
ATOM 2957 O O . GLN A 1 362 ? 15.602 -7.459 0.887 1.00 67.00 362 GLN A O 1
ATOM 2962 N N . ASN A 1 363 ? 17.122 -6.972 2.460 1.00 72.25 363 ASN A N 1
ATOM 2963 C CA . ASN A 1 363 ? 17.892 -8.207 2.376 1.00 72.25 363 ASN A CA 1
ATOM 2964 C C . ASN A 1 363 ? 18.632 -8.429 3.711 1.00 72.25 363 ASN A C 1
ATOM 2966 O O . ASN A 1 363 ? 18.352 -7.743 4.693 1.00 72.25 363 ASN A O 1
ATOM 2970 N N . LYS A 1 364 ? 19.562 -9.392 3.765 1.00 64.25 364 LYS A N 1
ATOM 2971 C CA . LYS A 1 364 ? 20.310 -9.722 4.995 1.00 64.25 364 LYS A CA 1
ATOM 2972 C C . LYS A 1 364 ? 21.198 -8.583 5.519 1.00 64.25 364 LYS A C 1
ATOM 2974 O O . LYS A 1 364 ? 21.585 -8.618 6.680 1.00 64.25 364 LYS A O 1
ATOM 2979 N N . GLU A 1 365 ? 21.525 -7.603 4.681 1.00 64.62 365 GLU A N 1
ATOM 2980 C CA . GLU A 1 365 ? 22.450 -6.513 5.008 1.00 64.62 365 GLU A CA 1
ATOM 2981 C C . GLU A 1 365 ? 21.759 -5.143 5.020 1.00 64.62 365 GLU A C 1
ATOM 2983 O O . GLU A 1 365 ? 22.148 -4.269 5.785 1.00 64.62 365 GLU A O 1
ATOM 2988 N N . ARG A 1 366 ? 20.714 -4.948 4.211 1.00 67.56 366 ARG A N 1
ATOM 2989 C CA . ARG A 1 366 ? 20.044 -3.659 4.007 1.00 67.56 366 ARG A CA 1
ATOM 2990 C C . ARG A 1 366 ? 18.643 -3.653 4.594 1.00 67.56 366 ARG A C 1
ATOM 2992 O O . ARG A 1 366 ? 17.851 -4.572 4.369 1.00 67.56 366 ARG A O 1
ATOM 2999 N N . TYR A 1 367 ? 18.307 -2.551 5.253 1.00 73.62 367 TYR A N 1
ATOM 3000 C CA . TYR A 1 367 ? 17.013 -2.326 5.892 1.00 73.62 367 TYR A CA 1
ATOM 3001 C C . TYR A 1 367 ? 16.277 -1.175 5.204 1.00 73.62 367 TYR A C 1
ATOM 3003 O O . TYR A 1 367 ? 16.868 -0.132 4.940 1.00 73.62 367 TYR A O 1
ATOM 3011 N N . ILE A 1 368 ? 14.986 -1.358 4.917 1.00 75.25 368 ILE A N 1
ATOM 3012 C CA . ILE A 1 368 ? 14.112 -0.305 4.377 1.00 75.25 368 ILE A CA 1
ATOM 3013 C C . ILE A 1 368 ? 13.808 0.727 5.465 1.00 75.25 368 ILE A C 1
ATOM 3015 O O . ILE A 1 368 ? 13.833 1.929 5.215 1.00 75.25 368 ILE A O 1
ATOM 3019 N N . SER A 1 369 ? 13.495 0.251 6.670 1.00 83.38 369 SER A N 1
ATOM 3020 C CA . SER A 1 369 ? 13.186 1.070 7.840 1.00 83.38 369 SER A CA 1
ATOM 3021 C C . SER A 1 369 ? 13.323 0.231 9.109 1.00 83.38 369 SER A C 1
ATOM 3023 O O . SER A 1 369 ? 13.207 -0.996 9.074 1.00 83.38 369 SER A O 1
ATOM 3025 N N . PHE A 1 370 ? 13.534 0.895 10.239 1.00 85.31 370 PHE A N 1
ATOM 3026 C CA . PHE A 1 370 ? 13.412 0.307 11.566 1.00 85.31 370 PHE A CA 1
ATOM 3027 C C . PHE A 1 370 ? 12.618 1.252 12.467 1.00 85.31 370 PHE A C 1
ATOM 3029 O O . PHE A 1 370 ? 12.636 2.473 12.303 1.00 85.31 370 PHE A O 1
ATOM 3036 N N . THR A 1 371 ? 11.863 0.676 13.396 1.00 88.62 371 THR A N 1
ATOM 3037 C CA . THR A 1 371 ? 11.015 1.393 14.344 1.00 88.62 371 THR A CA 1
ATOM 3038 C C . THR A 1 371 ? 11.390 0.983 15.757 1.00 88.62 371 THR A C 1
ATOM 3040 O O . THR A 1 371 ? 11.185 -0.164 16.154 1.00 88.62 371 THR A O 1
ATOM 3043 N N . LYS A 1 372 ? 11.926 1.933 16.519 1.00 88.12 372 LYS A N 1
ATOM 3044 C CA . LYS A 1 372 ? 12.321 1.743 17.914 1.00 88.12 372 LYS A CA 1
ATOM 3045 C C . LYS A 1 372 ? 11.190 2.166 18.845 1.00 88.12 372 LYS A C 1
ATOM 3047 O O . LYS A 1 372 ? 10.580 3.212 18.634 1.00 88.12 372 LYS A O 1
ATOM 3052 N N . TYR A 1 373 ? 10.916 1.370 19.871 1.00 90.06 373 TYR A N 1
ATOM 3053 C CA . TYR A 1 373 ? 9.908 1.680 20.882 1.00 90.06 373 TYR A CA 1
ATOM 3054 C C . TYR A 1 373 ? 10.589 2.279 22.108 1.00 90.06 373 TYR A C 1
ATOM 3056 O O . TYR A 1 373 ? 11.351 1.591 22.779 1.00 90.06 373 TYR A O 1
ATOM 3064 N N . ILE A 1 374 ? 10.294 3.543 22.403 1.00 88.06 374 ILE A N 1
ATOM 3065 C CA . ILE A 1 374 ? 10.831 4.248 23.567 1.00 88.06 374 ILE A CA 1
ATOM 3066 C C . ILE A 1 374 ? 9.757 4.288 24.645 1.00 88.06 374 ILE A C 1
ATOM 3068 O O . ILE A 1 374 ? 8.646 4.756 24.393 1.00 88.06 374 ILE A O 1
ATOM 3072 N N . MET A 1 375 ? 10.077 3.795 25.841 1.00 86.81 375 MET A N 1
ATOM 3073 C CA . MET A 1 375 ? 9.198 3.932 27.002 1.00 86.81 375 MET A CA 1
ATOM 3074 C C . MET A 1 375 ? 9.193 5.398 27.455 1.00 86.81 375 MET A C 1
ATOM 3076 O O . MET A 1 375 ? 10.252 5.999 27.662 1.00 86.81 375 MET A O 1
ATOM 3080 N N . VAL A 1 376 ? 8.000 5.983 27.551 1.00 86.62 376 VAL A N 1
ATOM 3081 C CA . VAL A 1 376 ? 7.802 7.419 27.820 1.00 86.62 376 VAL A CA 1
ATOM 3082 C C . VAL A 1 376 ? 6.958 7.701 29.063 1.00 86.62 376 VAL A C 1
ATOM 3084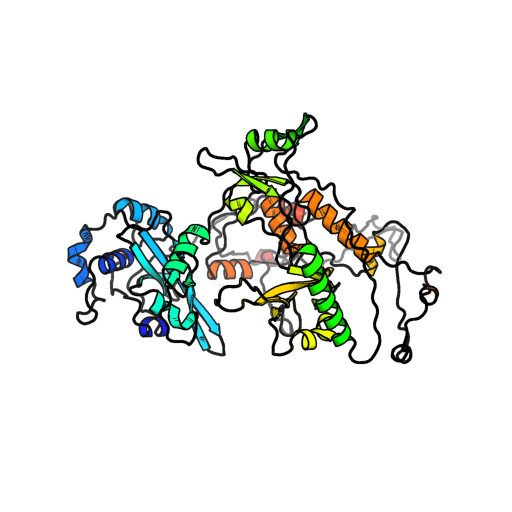 O O . VAL A 1 376 ? 6.867 8.853 29.483 1.00 86.62 376 VAL A O 1
ATOM 3087 N N . GLY A 1 377 ? 6.379 6.673 29.678 1.00 80.94 377 GLY A N 1
ATOM 3088 C CA . GLY A 1 377 ? 5.655 6.794 30.936 1.00 80.94 377 GLY A CA 1
ATOM 3089 C C . GLY A 1 377 ? 5.025 5.480 31.379 1.00 80.94 377 GLY A C 1
ATOM 3090 O O . GLY A 1 377 ? 5.023 4.497 30.634 1.00 80.94 377 GLY A O 1
ATOM 3091 N N . ASP A 1 378 ? 4.458 5.515 32.577 1.00 76.56 378 ASP A N 1
ATOM 3092 C CA . ASP A 1 378 ? 3.628 4.464 33.152 1.00 76.56 378 ASP A CA 1
ATOM 3093 C C . ASP A 1 378 ? 2.203 5.014 33.307 1.00 76.56 378 ASP A C 1
ATOM 3095 O O . ASP A 1 378 ? 2.025 6.172 33.692 1.00 76.56 378 ASP A O 1
ATOM 3099 N N . ASP A 1 379 ? 1.200 4.213 32.949 1.00 64.25 379 ASP A N 1
ATOM 3100 C CA . ASP A 1 379 ? -0.208 4.546 33.163 1.00 64.25 379 ASP A CA 1
ATOM 3101 C C . ASP A 1 379 ? -0.567 4.231 34.623 1.00 64.25 379 ASP A C 1
ATOM 3103 O O . ASP A 1 379 ? -0.672 3.060 35.002 1.00 64.25 379 ASP A O 1
ATOM 3107 N N . ASP A 1 380 ? -0.640 5.270 35.458 1.00 55.19 380 ASP A N 1
ATOM 3108 C CA . ASP A 1 380 ? -0.915 5.173 36.897 1.00 55.19 380 ASP A CA 1
ATOM 3109 C C . ASP A 1 380 ? -2.358 5.615 37.169 1.00 55.19 380 ASP A C 1
ATOM 3111 O O . ASP A 1 380 ? -2.645 6.610 37.835 1.00 55.19 380 ASP A O 1
ATOM 3115 N N . ASP A 1 381 ? -3.293 4.890 36.565 1.00 50.97 381 ASP A N 1
ATOM 3116 C CA . ASP A 1 381 ? -4.715 5.051 36.825 1.00 50.97 381 ASP A CA 1
ATOM 3117 C C . ASP A 1 381 ? -4.972 4.373 38.176 1.00 50.97 381 ASP A C 1
ATOM 3119 O O . ASP A 1 381 ? -5.046 3.151 38.223 1.00 50.97 381 ASP A O 1
ATOM 3123 N N . GLY A 1 382 ? -4.965 5.149 39.273 1.00 53.28 382 GLY A N 1
ATOM 3124 C CA . GLY A 1 382 ? -4.820 4.765 40.696 1.00 53.28 382 GLY A CA 1
ATOM 3125 C C . GLY A 1 382 ? -5.786 3.726 41.305 1.00 53.28 382 GLY A C 1
ATOM 3126 O O . GLY A 1 382 ? -6.233 3.867 42.442 1.00 53.28 382 GLY A O 1
ATOM 3127 N N . GLN A 1 383 ? -6.100 2.663 40.578 1.00 51.38 383 GLN A N 1
ATOM 3128 C CA . GLN A 1 383 ? -6.754 1.437 40.992 1.00 51.38 383 GLN A CA 1
ATOM 3129 C C . GLN A 1 383 ? -5.829 0.271 40.621 1.00 51.38 383 GLN A C 1
ATOM 3131 O O . GLN A 1 383 ? -5.196 0.288 39.574 1.00 51.38 383 GLN A O 1
ATOM 3136 N N . GLU A 1 384 ? -5.750 -0.756 41.468 1.00 52.06 384 GLU A N 1
ATOM 3137 C CA . GLU A 1 384 ? -4.796 -1.883 41.427 1.00 52.06 384 GLU A CA 1
ATOM 3138 C C . GLU A 1 384 ? -4.878 -2.816 40.184 1.00 52.06 384 GLU A C 1
ATOM 3140 O O . GLU A 1 384 ? -4.882 -4.045 40.295 1.00 52.06 384 GLU A O 1
ATOM 3145 N N . LYS A 1 385 ? -4.935 -2.289 38.958 1.00 52.09 385 LYS A N 1
ATOM 3146 C CA . LYS A 1 385 ? -4.925 -3.053 37.707 1.00 52.09 385 LYS A CA 1
ATOM 3147 C C . LYS A 1 385 ? -3.664 -2.727 36.913 1.00 52.09 385 LYS A C 1
ATOM 3149 O O . LYS A 1 385 ? -3.636 -1.759 36.182 1.00 52.09 385 LYS A O 1
ATOM 3154 N N . ARG A 1 386 ? -2.654 -3.603 37.037 1.00 50.84 386 ARG A N 1
ATOM 3155 C CA . ARG A 1 386 ? -1.474 -3.759 36.152 1.00 50.84 386 ARG A CA 1
ATOM 3156 C C . ARG A 1 386 ? -0.964 -2.461 35.493 1.00 50.84 386 ARG A C 1
ATOM 3158 O O . ARG A 1 386 ? -1.440 -2.109 34.422 1.00 50.84 386 ARG A O 1
ATOM 3165 N N . GLN A 1 387 ? 0.112 -1.892 36.045 1.00 56.25 387 GLN A N 1
ATOM 3166 C CA . GLN A 1 387 ? 0.928 -0.844 35.408 1.00 56.25 387 GLN A CA 1
ATOM 3167 C C . GLN A 1 387 ? 1.149 -1.130 33.914 1.00 56.25 387 GLN A C 1
ATOM 3169 O O . GLN A 1 387 ? 1.838 -2.090 33.544 1.00 56.25 387 GLN A O 1
ATOM 3174 N N . GLN A 1 388 ? 0.540 -0.315 33.053 1.00 65.94 388 GLN A N 1
ATOM 3175 C CA . GLN A 1 388 ? 0.675 -0.433 31.608 1.00 65.94 388 GLN A CA 1
ATOM 3176 C C . GLN A 1 388 ? 1.710 0.589 31.131 1.00 65.94 388 GLN A C 1
ATOM 3178 O O . GLN A 1 388 ? 1.522 1.795 31.248 1.00 65.94 388 GLN A O 1
ATOM 3183 N N . LYS A 1 389 ? 2.840 0.100 30.609 1.00 79.88 389 LYS A N 1
ATOM 3184 C CA . LYS A 1 389 ? 3.913 0.959 30.084 1.00 79.88 389 LYS A CA 1
ATOM 3185 C C . LYS A 1 389 ? 3.466 1.640 28.789 1.00 79.88 389 LYS A C 1
ATOM 3187 O O . LYS A 1 389 ? 3.002 0.965 27.865 1.00 79.88 389 LYS A O 1
ATOM 3192 N N . ILE A 1 390 ? 3.668 2.951 28.697 1.00 84.06 390 ILE A N 1
ATOM 3193 C CA . ILE A 1 390 ? 3.367 3.762 27.515 1.00 84.06 390 ILE A CA 1
ATOM 3194 C C . ILE A 1 390 ? 4.626 3.875 26.654 1.00 84.06 390 ILE A C 1
ATOM 3196 O O . ILE A 1 390 ? 5.705 4.227 27.138 1.00 84.06 390 ILE A O 1
ATOM 3200 N N . PHE A 1 391 ? 4.483 3.597 25.357 1.00 87.25 391 PHE A N 1
ATOM 3201 C CA . PHE A 1 391 ? 5.577 3.668 24.389 1.00 87.25 391 PHE A CA 1
ATOM 3202 C C . PHE A 1 391 ? 5.264 4.646 23.258 1.00 87.25 391 PHE A C 1
ATOM 3204 O O . PHE A 1 391 ? 4.185 4.583 22.662 1.00 87.25 391 PHE A O 1
ATOM 3211 N N . LEU A 1 392 ? 6.256 5.468 22.908 1.00 88.19 392 LEU A N 1
ATOM 3212 C CA . LEU A 1 392 ? 6.280 6.278 21.693 1.00 88.19 392 LEU A CA 1
ATOM 3213 C C . LEU A 1 392 ? 7.283 5.675 20.706 1.00 88.19 392 LEU A C 1
ATOM 3215 O O . LEU A 1 392 ? 8.372 5.242 21.084 1.00 88.19 392 LEU A O 1
ATOM 3219 N N . LYS A 1 393 ? 6.909 5.614 19.428 1.00 90.88 393 LYS A N 1
ATOM 3220 C CA . LYS A 1 393 ? 7.726 4.960 18.400 1.00 90.88 393 LYS A CA 1
ATOM 3221 C C . LYS A 1 393 ? 8.617 5.973 17.681 1.00 90.88 393 LYS A C 1
ATOM 3223 O O . LYS A 1 393 ? 8.115 6.968 17.175 1.00 90.88 393 LYS A O 1
ATOM 3228 N N . LEU A 1 394 ? 9.909 5.698 17.547 1.00 90.00 394 LEU A N 1
ATOM 3229 C CA . LEU A 1 394 ? 10.797 6.397 16.615 1.00 90.00 394 LEU A CA 1
ATOM 3230 C C . LEU A 1 394 ? 10.884 5.590 15.322 1.00 90.00 394 LEU A C 1
ATOM 3232 O O . LEU A 1 394 ? 11.414 4.481 15.326 1.00 90.00 394 LEU A O 1
ATOM 3236 N N . ARG A 1 395 ? 10.352 6.126 14.223 1.00 89.06 395 ARG A N 1
ATOM 3237 C CA . ARG A 1 395 ? 10.351 5.464 12.912 1.00 89.06 395 ARG A CA 1
ATOM 3238 C C . ARG A 1 395 ? 11.416 6.079 12.020 1.00 89.06 395 ARG A C 1
ATOM 3240 O O . ARG A 1 395 ? 11.293 7.235 11.632 1.00 89.06 395 ARG A O 1
ATOM 3247 N N . PHE A 1 396 ? 12.426 5.300 11.662 1.00 86.81 396 PHE A N 1
ATOM 3248 C CA . PHE A 1 396 ? 13.537 5.781 10.854 1.00 86.81 396 PHE A CA 1
ATOM 3249 C C . PHE A 1 396 ? 13.210 5.669 9.368 1.00 86.81 396 PHE A C 1
ATOM 3251 O O . PHE A 1 396 ? 12.879 4.590 8.872 1.00 86.81 396 PHE A O 1
ATOM 3258 N N . LEU A 1 397 ? 13.281 6.795 8.669 1.00 83.00 397 LEU A N 1
ATOM 3259 C CA . LEU A 1 397 ? 12.911 6.940 7.270 1.00 83.00 397 LEU A CA 1
ATOM 3260 C C . LEU A 1 397 ? 14.122 7.371 6.449 1.00 83.00 397 LEU A C 1
ATOM 3262 O O . LEU A 1 397 ? 14.870 8.270 6.838 1.00 83.00 397 LEU A O 1
ATOM 3266 N N . ASP A 1 398 ? 14.279 6.748 5.286 1.00 81.88 398 ASP A N 1
ATOM 3267 C CA . ASP A 1 398 ? 15.328 7.081 4.333 1.00 81.88 398 ASP A CA 1
ATOM 3268 C C . ASP A 1 398 ? 14.811 8.098 3.310 1.00 81.88 398 ASP A C 1
ATOM 3270 O O . ASP A 1 398 ? 14.085 7.755 2.374 1.00 81.88 398 ASP A O 1
ATOM 3274 N N . SER A 1 399 ? 15.192 9.364 3.467 1.00 76.31 399 SER A N 1
ATOM 3275 C CA . SER A 1 399 ? 14.769 10.438 2.569 1.00 76.31 399 SER A CA 1
ATOM 3276 C C . SER A 1 399 ? 15.289 10.264 1.139 1.00 76.31 399 SER A C 1
ATOM 3278 O O . SER A 1 399 ? 14.686 10.815 0.221 1.00 76.31 399 SER A O 1
ATOM 3280 N N . PHE A 1 400 ? 16.325 9.448 0.903 1.00 75.25 400 PHE A N 1
ATOM 3281 C CA . PHE A 1 400 ? 16.781 9.111 -0.452 1.00 75.25 400 PHE A CA 1
ATOM 3282 C C . PHE A 1 400 ? 15.741 8.282 -1.223 1.00 75.25 400 PHE A C 1
ATOM 3284 O O . PHE A 1 400 ? 15.679 8.344 -2.448 1.00 75.25 400 PHE A O 1
ATOM 3291 N N . ARG A 1 401 ? 14.851 7.560 -0.525 1.00 76.56 401 ARG A N 1
ATOM 3292 C CA . ARG A 1 401 ? 13.721 6.846 -1.153 1.00 76.56 401 ARG A CA 1
ATOM 3293 C C . ARG A 1 401 ? 12.587 7.761 -1.608 1.00 76.56 401 ARG A C 1
ATOM 3295 O O . ARG A 1 401 ? 11.673 7.294 -2.284 1.00 76.56 401 ARG A O 1
ATOM 3302 N N . PHE A 1 402 ? 12.638 9.033 -1.224 1.00 69.94 402 PHE A N 1
ATOM 3303 C CA . PHE A 1 402 ? 11.735 10.082 -1.693 1.00 69.94 402 PHE A CA 1
ATOM 3304 C C . PHE A 1 402 ? 12.432 11.010 -2.683 1.00 69.94 402 PHE A C 1
ATOM 3306 O O . PHE A 1 402 ? 11.863 11.397 -3.696 1.00 69.94 402 PHE A O 1
ATOM 3313 N N . MET A 1 403 ? 13.693 11.327 -2.400 1.00 71.00 403 MET A N 1
ATOM 3314 C CA . MET A 1 403 ? 14.540 12.203 -3.191 1.00 71.00 403 MET A CA 1
ATOM 3315 C C . MET A 1 403 ? 15.773 11.416 -3.637 1.00 71.00 403 MET A C 1
ATOM 3317 O O . MET A 1 403 ? 16.830 11.516 -3.017 1.00 71.00 403 MET A O 1
ATOM 3321 N N . ALA A 1 404 ? 15.616 10.618 -4.700 1.00 74.88 404 ALA A N 1
ATOM 3322 C CA . ALA A 1 404 ? 16.629 9.700 -5.237 1.00 74.88 404 ALA A CA 1
ATOM 3323 C C . ALA A 1 404 ? 17.754 10.446 -5.975 1.00 74.88 404 ALA A C 1
ATOM 3325 O O . ALA A 1 404 ? 17.981 10.320 -7.178 1.00 74.88 404 ALA A O 1
ATOM 3326 N N . SER A 1 405 ? 18.428 11.324 -5.256 1.00 65.25 405 SER A N 1
ATOM 3327 C CA . SER A 1 405 ? 19.549 12.117 -5.716 1.00 65.25 405 SER A CA 1
ATOM 3328 C C . SER A 1 405 ? 20.431 12.378 -4.519 1.00 65.25 405 SER A C 1
ATOM 3330 O O . SER A 1 405 ? 19.931 12.497 -3.402 1.00 65.25 405 SER A O 1
ATOM 3332 N N . SER A 1 406 ? 21.740 12.476 -4.748 1.00 66.56 406 SER A N 1
ATOM 3333 C CA . SER A 1 406 ? 22.624 12.930 -3.686 1.00 66.56 406 SER A CA 1
ATOM 3334 C C . SER A 1 406 ? 22.100 14.252 -3.152 1.00 66.56 406 SER A C 1
ATOM 3336 O O . SER A 1 406 ? 21.527 15.060 -3.900 1.00 66.56 406 SER A O 1
ATOM 3338 N N . LEU A 1 407 ? 22.370 14.508 -1.873 1.00 61.50 407 LEU A N 1
ATOM 3339 C CA . LEU A 1 407 ? 22.162 15.840 -1.341 1.00 61.50 407 LEU A CA 1
ATOM 3340 C C . LEU A 1 407 ? 22.800 16.861 -2.324 1.00 61.50 407 LEU A C 1
ATOM 3342 O O . LEU A 1 407 ? 22.207 17.920 -2.541 1.00 61.50 407 LEU A O 1
ATOM 3346 N N . ASP A 1 408 ? 23.947 16.526 -2.966 1.00 58.00 408 ASP A N 1
ATOM 3347 C CA . ASP A 1 408 ? 24.710 17.395 -3.888 1.00 58.00 408 ASP A CA 1
ATOM 3348 C C . ASP A 1 408 ? 23.873 18.021 -4.963 1.00 58.00 408 ASP A C 1
ATOM 3350 O O . ASP A 1 408 ? 23.859 19.239 -5.150 1.00 58.00 408 ASP A O 1
ATOM 3354 N N . LYS A 1 409 ? 23.096 17.164 -5.589 1.00 60.88 409 LYS A N 1
ATOM 3355 C CA . LYS A 1 409 ? 22.190 17.537 -6.646 1.00 60.88 409 LYS A CA 1
ATOM 3356 C C . LYS A 1 409 ? 20.933 18.216 -6.101 1.00 60.88 409 LYS A C 1
ATOM 3358 O O . LYS A 1 409 ? 20.466 19.184 -6.688 1.00 60.88 409 LYS A O 1
ATOM 3363 N N . LEU A 1 410 ? 20.415 17.776 -4.952 1.00 60.66 410 LEU A N 1
ATOM 3364 C CA . LEU A 1 410 ? 19.203 18.357 -4.358 1.00 60.66 410 LEU A CA 1
ATOM 3365 C C . LEU A 1 410 ? 19.384 19.819 -3.952 1.00 60.66 410 LEU A C 1
ATOM 3367 O O . LEU A 1 410 ? 18.485 20.629 -4.165 1.00 60.66 410 LEU A O 1
ATOM 3371 N N . SER A 1 411 ? 20.547 20.190 -3.419 1.00 56.94 411 SER A N 1
ATOM 3372 C CA . SER A 1 411 ? 20.797 21.592 -3.072 1.00 56.94 411 SER A CA 1
ATOM 3373 C C . SER A 1 411 ? 20.987 22.495 -4.288 1.00 56.94 411 SER A C 1
ATOM 3375 O O . SER A 1 411 ? 20.792 23.695 -4.169 1.00 56.94 411 SER A O 1
ATOM 3377 N N . GLN A 1 412 ? 21.379 21.950 -5.447 1.00 54.53 412 GLN A N 1
ATOM 3378 C CA . GLN A 1 412 ? 21.535 22.742 -6.677 1.00 54.53 412 GLN A CA 1
ATOM 3379 C C . GLN A 1 412 ? 20.189 23.243 -7.218 1.00 54.53 412 GLN A C 1
ATOM 3381 O O . GLN A 1 412 ? 20.153 24.270 -7.886 1.00 54.53 412 GLN A O 1
ATOM 3386 N N . ASN A 1 413 ? 19.092 22.551 -6.892 1.00 50.19 413 ASN A N 1
ATOM 3387 C CA . ASN A 1 413 ? 17.729 22.952 -7.250 1.00 50.19 413 ASN A CA 1
ATOM 3388 C C . ASN A 1 413 ? 17.160 24.051 -6.332 1.00 50.19 413 ASN A C 1
ATOM 3390 O O . ASN A 1 413 ? 16.038 24.509 -6.535 1.00 50.19 413 ASN A O 1
ATOM 3394 N N . LEU A 1 414 ? 17.909 24.468 -5.310 1.00 49.53 414 LEU A N 1
ATOM 3395 C CA . LEU A 1 414 ? 17.576 25.614 -4.471 1.00 49.53 414 LEU A CA 1
ATOM 3396 C C . LEU A 1 414 ? 18.219 26.854 -5.119 1.00 49.53 414 LEU A C 1
ATOM 3398 O O . LEU A 1 414 ? 19.375 26.798 -5.534 1.00 49.53 414 LEU A O 1
ATOM 3402 N N . THR A 1 415 ? 17.473 27.958 -5.251 1.00 44.84 415 THR A N 1
ATOM 3403 C CA . THR A 1 415 ? 17.939 29.209 -5.890 1.00 44.84 415 THR A CA 1
ATOM 3404 C C . THR A 1 415 ? 19.347 29.610 -5.444 1.00 44.84 415 THR A C 1
ATOM 3406 O O . THR A 1 415 ? 19.647 29.511 -4.259 1.00 44.84 415 THR A O 1
ATOM 3409 N N . SER A 1 416 ? 20.135 30.091 -6.419 1.00 40.91 416 SER A N 1
ATOM 3410 C CA . SER A 1 416 ? 21.588 30.325 -6.607 1.00 40.91 416 SER A CA 1
ATOM 3411 C C . SER A 1 416 ? 22.538 30.617 -5.437 1.00 40.91 416 SER A C 1
ATOM 3413 O O . SER A 1 416 ? 23.614 31.176 -5.648 1.00 40.91 416 SER A O 1
ATOM 3415 N N . GLN A 1 417 ? 22.228 30.229 -4.216 1.00 45.50 417 GLN A N 1
ATOM 3416 C CA . GLN A 1 417 ? 23.127 30.361 -3.093 1.00 45.50 417 GLN A CA 1
ATOM 3417 C C . GLN A 1 417 ? 23.038 29.080 -2.284 1.00 45.50 417 GLN A C 1
ATOM 3419 O O . GLN A 1 417 ? 21.947 28.652 -1.929 1.00 45.50 417 GLN A O 1
ATOM 3424 N N . GLN A 1 418 ? 24.207 28.539 -1.939 1.00 46.28 418 GLN A N 1
ATOM 3425 C CA . GLN A 1 418 ? 24.388 27.442 -0.982 1.00 46.28 418 GLN A CA 1
ATOM 3426 C C . GLN A 1 418 ? 24.356 26.030 -1.601 1.00 46.28 418 GLN A C 1
ATOM 3428 O O . GLN A 1 418 ? 23.304 25.487 -1.915 1.00 46.28 418 GLN A O 1
ATOM 3433 N N . CYS A 1 419 ? 25.551 25.439 -1.783 1.00 34.16 419 CYS A N 1
ATOM 3434 C CA . CYS A 1 419 ? 25.990 24.221 -1.063 1.00 34.16 419 CYS A CA 1
ATOM 3435 C C . CYS A 1 419 ? 27.231 23.512 -1.681 1.00 34.16 419 CYS A C 1
ATOM 3437 O O . CYS A 1 419 ? 27.302 23.370 -2.902 1.00 34.16 419 CYS A O 1
ATOM 3439 N N . ARG A 1 420 ? 28.085 22.991 -0.758 1.00 40.72 420 ARG A N 1
ATOM 3440 C CA . ARG A 1 420 ? 28.970 21.771 -0.726 1.00 40.72 420 ARG A CA 1
ATOM 3441 C C . ARG A 1 420 ? 30.491 21.853 -0.870 1.00 40.72 420 ARG A C 1
ATOM 3443 O O . ARG A 1 420 ? 30.962 22.341 -1.885 1.00 40.72 420 ARG A O 1
ATOM 3450 N N . GLU A 1 421 ? 31.260 21.317 0.100 1.00 43.47 421 GLU A N 1
ATOM 3451 C CA . GLU A 1 421 ? 31.716 19.899 0.232 1.00 43.47 421 GLU A CA 1
ATOM 3452 C C . GLU A 1 421 ? 32.622 19.659 1.487 1.00 43.47 421 GLU A C 1
ATOM 3454 O O . GLU A 1 421 ? 33.016 20.609 2.158 1.00 43.47 421 GLU A O 1
ATOM 3459 N N . SER A 1 422 ? 32.893 18.367 1.771 1.00 39.53 422 SER A N 1
ATOM 3460 C CA . SER A 1 422 ? 33.908 17.652 2.598 1.00 39.53 422 SER A CA 1
ATOM 3461 C C . SER A 1 422 ? 34.932 18.398 3.495 1.00 39.53 422 SER A C 1
ATOM 3463 O O . SER A 1 422 ? 35.740 19.193 3.024 1.00 39.53 422 SER A O 1
ATOM 3465 N N . TYR A 1 423 ? 35.006 17.998 4.779 1.00 46.34 423 TYR A N 1
ATOM 3466 C CA . TYR A 1 423 ? 36.079 18.338 5.745 1.00 46.34 423 TYR A CA 1
ATOM 3467 C C . TYR A 1 423 ? 37.173 17.254 5.873 1.00 46.34 423 TYR A C 1
ATOM 3469 O O . TYR A 1 423 ? 38.299 17.550 6.289 1.00 46.34 423 TYR A O 1
ATOM 3477 N N . VAL A 1 424 ? 36.868 16.008 5.499 1.00 46.53 424 VAL A N 1
ATOM 3478 C CA . VAL A 1 424 ? 37.767 14.859 5.678 1.00 46.53 424 VAL A CA 1
ATOM 3479 C C . VAL A 1 424 ? 38.582 14.657 4.403 1.00 46.53 424 VAL A C 1
ATOM 3481 O O . VAL A 1 424 ? 38.087 14.118 3.417 1.00 46.53 424 VAL A O 1
ATOM 3484 N N . ASP A 1 425 ? 39.834 15.104 4.424 1.00 52.41 425 ASP A N 1
ATOM 3485 C CA . ASP A 1 425 ? 40.825 14.899 3.356 1.00 52.41 425 ASP A CA 1
ATOM 3486 C C . ASP A 1 425 ? 42.025 14.041 3.810 1.00 52.41 425 ASP A C 1
ATOM 3488 O O . ASP A 1 425 ? 42.880 13.700 2.994 1.00 52.41 425 ASP A O 1
ATOM 3492 N N . SER A 1 426 ? 42.084 13.652 5.090 1.00 51.50 426 SER A N 1
ATOM 3493 C CA . SER A 1 426 ? 43.109 12.764 5.644 1.00 51.50 426 SER A CA 1
ATOM 3494 C C . SER A 1 426 ? 42.594 11.964 6.845 1.00 51.50 426 SER A C 1
ATOM 3496 O O . SER A 1 426 ? 41.704 12.403 7.575 1.00 51.50 426 SER A O 1
ATOM 3498 N N . PHE A 1 427 ? 43.200 10.798 7.093 1.00 51.12 427 PHE A N 1
ATOM 3499 C CA . PHE A 1 427 ? 42.896 9.968 8.266 1.00 51.12 427 PHE A CA 1
ATOM 3500 C C . PHE A 1 427 ? 43.280 10.639 9.592 1.00 51.12 427 PHE A C 1
ATOM 3502 O O . PHE A 1 427 ? 42.605 10.419 10.588 1.00 51.12 427 PHE A O 1
ATOM 3509 N N . SER A 1 428 ? 44.293 11.513 9.608 1.00 57.62 428 SER A N 1
ATOM 3510 C CA . SER A 1 428 ? 44.699 12.252 10.816 1.00 57.62 428 SER A CA 1
ATOM 3511 C C . SER A 1 428 ? 43.609 13.193 11.336 1.00 57.62 428 SER A C 1
ATOM 3513 O O . SER A 1 428 ? 43.504 13.424 12.536 1.00 57.62 428 SER A O 1
ATOM 3515 N N . LYS A 1 429 ? 42.736 13.688 10.449 1.00 58.47 429 LYS A N 1
ATOM 3516 C CA . LYS A 1 429 ? 41.573 14.492 10.836 1.00 58.47 429 LYS A CA 1
ATOM 3517 C C . LYS A 1 429 ? 40.496 13.692 11.556 1.00 58.47 429 LYS A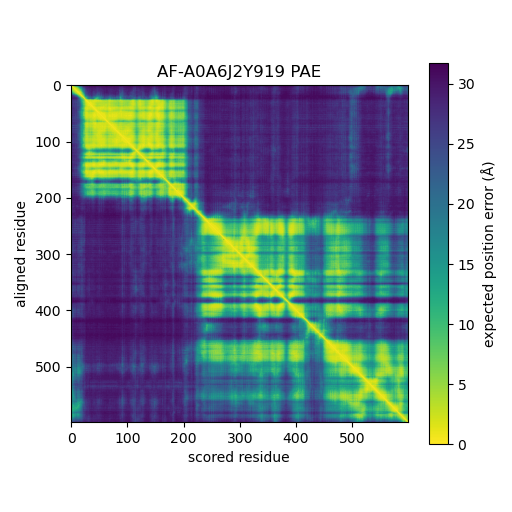 C 1
ATOM 3519 O O . LYS A 1 429 ? 39.539 14.316 12.002 1.00 58.47 429 LYS A O 1
ATOM 3524 N N . LEU A 1 430 ? 40.616 12.363 11.683 1.00 55.88 430 LEU A N 1
ATOM 3525 C CA . LEU A 1 430 ? 39.745 11.509 12.507 1.00 55.88 430 LEU A CA 1
ATOM 3526 C C . LEU A 1 430 ? 40.139 11.508 13.998 1.00 55.88 430 LEU A C 1
ATOM 3528 O O . LEU A 1 430 ? 39.286 11.185 14.828 1.00 55.88 430 LEU A O 1
ATOM 3532 N N . ASP A 1 431 ? 41.310 12.045 14.353 1.00 59.75 431 ASP A N 1
ATOM 3533 C CA . ASP A 1 431 ? 41.781 12.160 15.745 1.00 59.75 431 ASP A CA 1
ATOM 3534 C C . ASP A 1 431 ? 41.431 13.501 16.424 1.00 59.75 431 ASP A C 1
ATOM 3536 O O . ASP A 1 431 ? 41.518 13.629 17.646 1.00 59.75 431 ASP A O 1
ATOM 3540 N N . ASP A 1 432 ? 40.993 14.508 15.660 1.00 59.78 432 ASP A N 1
ATOM 3541 C CA . ASP A 1 432 ? 40.579 15.803 16.215 1.00 59.78 432 ASP A CA 1
ATOM 3542 C C . ASP A 1 432 ? 39.418 15.642 17.222 1.00 59.78 432 ASP A C 1
ATOM 3544 O O . ASP A 1 432 ? 38.385 15.045 16.945 1.00 59.78 432 ASP A O 1
ATOM 3548 N N . THR A 1 433 ? 39.514 16.218 18.416 1.00 52.75 433 THR A N 1
ATOM 3549 C CA . THR A 1 433 ? 38.452 16.083 19.440 1.00 52.75 433 THR A CA 1
ATOM 3550 C C . THR A 1 433 ? 37.339 17.127 19.309 1.00 52.75 433 THR A C 1
ATOM 3552 O O . THR A 1 433 ? 36.358 17.098 20.051 1.00 52.75 433 THR A O 1
ATOM 3555 N N . LYS A 1 434 ? 37.469 18.062 18.360 1.00 49.47 434 LYS A N 1
ATOM 3556 C CA . LYS A 1 434 ? 36.506 19.135 18.076 1.00 49.47 434 LYS A CA 1
ATOM 3557 C C . LYS A 1 434 ? 36.457 19.381 16.569 1.00 49.47 434 LYS A C 1
ATOM 3559 O O . LYS A 1 434 ? 37.484 19.302 15.904 1.00 49.47 434 LYS A O 1
ATOM 3564 N N . LEU A 1 435 ? 35.271 19.670 16.028 1.00 49.84 435 LEU A N 1
ATOM 3565 C CA . LEU A 1 435 ? 35.161 20.170 14.653 1.00 49.84 435 LEU A CA 1
ATOM 3566 C C . LEU A 1 435 ? 35.833 21.553 14.552 1.00 49.84 435 LEU A C 1
ATOM 3568 O O . LEU A 1 435 ? 35.871 22.276 15.555 1.00 49.84 435 LEU A O 1
ATOM 3572 N N . PRO A 1 436 ? 36.326 21.954 13.368 1.00 51.41 436 PRO A N 1
ATOM 3573 C CA . PRO A 1 436 ? 36.762 23.322 13.145 1.00 51.41 436 PRO A CA 1
ATOM 3574 C C . PRO A 1 436 ? 35.613 24.298 13.434 1.00 51.41 436 PRO A C 1
ATOM 3576 O O . PRO A 1 436 ? 34.441 23.919 13.338 1.00 51.41 436 PRO A O 1
ATOM 3579 N N . PRO A 1 437 ? 35.915 25.573 13.727 1.00 49.88 437 PRO A N 1
ATOM 3580 C CA . PRO A 1 437 ? 34.924 26.643 13.648 1.00 49.88 437 PRO A CA 1
ATOM 3581 C C . PRO A 1 437 ? 34.206 26.618 12.289 1.00 49.88 437 PRO A C 1
ATOM 3583 O O . PRO A 1 437 ? 34.782 26.153 11.306 1.00 49.88 437 PRO A O 1
ATOM 3586 N N . ILE A 1 438 ? 32.978 27.141 12.201 1.00 44.62 438 ILE A N 1
ATOM 3587 C CA . ILE A 1 438 ? 32.199 27.158 10.944 1.00 44.62 438 ILE A CA 1
ATOM 3588 C C . ILE A 1 438 ? 32.975 27.795 9.773 1.00 44.62 438 ILE A C 1
ATOM 3590 O O . ILE A 1 438 ? 32.859 27.347 8.634 1.00 44.62 438 ILE A O 1
ATOM 3594 N N . ASP A 1 439 ? 33.849 28.756 10.079 1.00 46.06 439 ASP A N 1
ATOM 3595 C CA . ASP A 1 439 ? 34.738 29.446 9.136 1.00 46.06 439 ASP A CA 1
ATOM 3596 C C . ASP A 1 439 ? 35.884 28.555 8.611 1.00 46.06 439 ASP A C 1
ATOM 3598 O O . ASP A 1 439 ? 36.482 28.840 7.576 1.00 46.06 439 ASP A O 1
ATOM 3602 N N . GLY A 1 440 ? 36.188 27.457 9.310 1.00 45.78 440 GLY A N 1
ATOM 3603 C CA . GLY A 1 440 ? 37.166 26.439 8.918 1.00 45.78 440 GLY A CA 1
ATOM 3604 C C . GLY A 1 440 ? 36.652 25.464 7.856 1.00 45.78 440 GLY A C 1
ATOM 3605 O O . GLY A 1 440 ? 37.431 24.685 7.307 1.00 45.78 440 GLY A O 1
ATOM 3606 N N . PHE A 1 441 ? 35.360 25.518 7.527 1.00 44.25 441 PHE A N 1
ATOM 3607 C CA . PHE A 1 441 ? 34.775 24.781 6.415 1.00 44.25 441 PHE A CA 1
ATOM 3608 C C . PHE A 1 441 ? 34.728 25.681 5.172 1.00 44.25 441 PHE A C 1
ATOM 3610 O O . PHE A 1 441 ? 33.712 26.301 4.857 1.00 44.25 441 PHE A O 1
ATOM 3617 N N . TYR A 1 442 ? 35.865 25.785 4.483 1.00 41.88 442 TYR A N 1
ATOM 3618 C CA . TYR A 1 442 ? 36.041 26.657 3.321 1.00 41.88 442 TYR A CA 1
ATOM 3619 C C . TYR A 1 442 ? 35.899 25.880 2.007 1.00 41.88 442 TYR A C 1
ATOM 3621 O O . TYR A 1 442 ? 36.677 24.970 1.712 1.00 41.88 442 TYR A O 1
ATOM 3629 N N . ASN A 1 443 ? 34.922 26.262 1.182 1.00 44.59 443 ASN A N 1
ATOM 3630 C CA . ASN A 1 443 ? 34.712 25.652 -0.127 1.00 44.59 443 ASN A CA 1
ATOM 3631 C C . ASN A 1 443 ? 35.767 26.143 -1.138 1.00 44.59 443 ASN A C 1
ATOM 3633 O O . ASN A 1 443 ? 35.715 27.290 -1.580 1.00 44.59 443 ASN A O 1
ATOM 3637 N N . LYS A 1 444 ? 36.688 25.273 -1.574 1.00 38.94 444 LYS A N 1
ATOM 3638 C CA . LYS A 1 444 ? 37.713 25.622 -2.583 1.00 38.94 444 LYS A CA 1
ATOM 3639 C C . LYS A 1 444 ? 37.139 25.946 -3.973 1.00 38.94 444 LYS A C 1
ATOM 3641 O O . LYS A 1 444 ? 37.765 26.7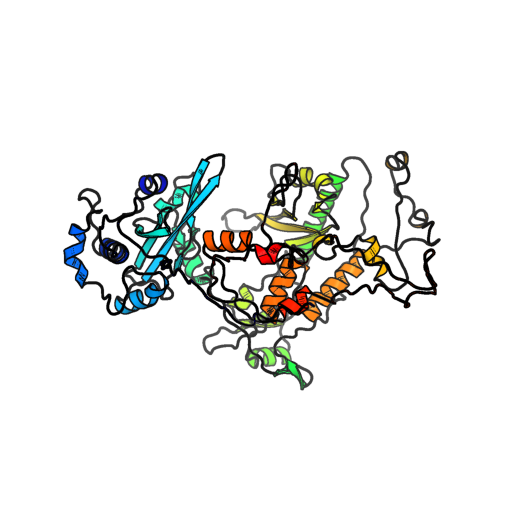08 -4.703 1.00 38.94 444 LYS A O 1
ATOM 3646 N N . LEU A 1 445 ? 35.971 25.406 -4.332 1.00 36.44 445 LEU A N 1
ATOM 3647 C CA . LEU A 1 445 ? 35.317 25.613 -5.633 1.00 36.44 445 LEU A CA 1
ATOM 3648 C C . LEU A 1 445 ? 34.513 26.922 -5.705 1.00 36.44 445 LEU A C 1
ATOM 3650 O O . LEU A 1 445 ? 34.340 27.460 -6.795 1.00 36.44 445 LEU A O 1
ATOM 3654 N N . ARG A 1 446 ? 34.023 27.445 -4.570 1.00 45.47 446 ARG A N 1
ATOM 3655 C CA . ARG A 1 446 ? 33.166 28.654 -4.528 1.00 45.47 446 ARG A CA 1
ATOM 3656 C C . ARG A 1 446 ? 33.648 29.781 -3.607 1.00 45.47 446 ARG A C 1
ATOM 3658 O O . ARG A 1 446 ? 33.064 30.853 -3.643 1.00 45.47 446 ARG A O 1
ATOM 3665 N N . LYS A 1 447 ? 34.722 29.575 -2.838 1.00 46.69 447 LYS A N 1
ATOM 3666 C CA . LYS A 1 447 ? 35.367 30.568 -1.955 1.00 46.69 447 LYS A CA 1
ATOM 3667 C C . LYS A 1 447 ? 34.470 31.194 -0.866 1.00 46.69 447 LYS A C 1
ATOM 3669 O O . LYS A 1 447 ? 34.691 32.342 -0.493 1.00 46.69 447 LYS A O 1
ATOM 3674 N N . GLU A 1 448 ? 33.505 30.457 -0.311 1.00 46.03 448 GLU A N 1
ATOM 3675 C CA . GLU A 1 448 ? 32.569 30.969 0.716 1.00 46.03 448 GLU A CA 1
ATOM 3676 C C . GLU A 1 448 ? 32.287 29.955 1.854 1.00 46.03 448 GLU A C 1
ATOM 3678 O O . GLU A 1 448 ? 32.552 28.758 1.698 1.00 46.03 448 GLU A O 1
ATOM 3683 N N . ALA A 1 449 ? 31.755 30.449 2.989 1.00 42.41 449 ALA A N 1
ATOM 3684 C CA . ALA A 1 449 ? 31.445 29.704 4.227 1.00 42.41 449 ALA A CA 1
ATOM 3685 C C . ALA A 1 449 ? 29.984 29.170 4.309 1.00 42.41 449 ALA A C 1
ATOM 3687 O O . ALA A 1 449 ? 29.104 29.594 3.559 1.00 42.41 449 ALA A O 1
ATOM 3688 N N . ILE A 1 450 ? 29.726 28.222 5.226 1.00 48.78 450 ILE A N 1
ATOM 3689 C CA . ILE A 1 450 ? 28.516 27.359 5.315 1.00 48.78 450 ILE A CA 1
ATOM 3690 C C . ILE A 1 450 ? 27.307 28.010 6.038 1.00 48.78 450 ILE A C 1
ATOM 3692 O O . ILE A 1 450 ? 27.488 28.828 6.937 1.00 48.78 450 ILE A O 1
ATOM 3696 N N . LYS A 1 451 ? 26.059 27.584 5.727 1.00 53.88 451 LYS A N 1
ATOM 3697 C CA . LYS A 1 451 ? 24.848 27.806 6.564 1.00 53.88 451 LYS A CA 1
ATOM 3698 C C . LYS A 1 451 ? 24.056 26.511 6.852 1.00 53.88 451 LYS A C 1
ATOM 3700 O O . LYS A 1 451 ? 24.147 25.534 6.125 1.00 53.88 451 LYS A O 1
ATOM 3705 N N . GLN A 1 452 ? 23.292 26.515 7.949 1.00 49.16 452 GLN A N 1
ATOM 3706 C CA . GLN A 1 452 ? 22.966 25.342 8.784 1.00 49.16 452 GLN A CA 1
ATOM 3707 C C . GLN A 1 452 ? 21.596 24.652 8.538 1.00 49.16 452 GLN A C 1
ATOM 3709 O O . GLN A 1 452 ? 21.183 23.853 9.369 1.00 49.16 452 GLN A O 1
ATOM 3714 N N . GLY A 1 453 ? 20.872 24.923 7.438 1.00 52.47 453 GLY A N 1
ATOM 3715 C CA . GLY A 1 453 ? 19.442 24.539 7.317 1.00 52.47 453 GLY A CA 1
ATOM 3716 C C . GLY A 1 453 ? 18.941 24.022 5.959 1.00 52.47 453 GLY A C 1
ATOM 3717 O O . GLY A 1 453 ? 17.733 23.960 5.736 1.00 52.47 453 GLY A O 1
ATOM 3718 N N . ASP A 1 454 ? 19.821 23.663 5.025 1.00 49.03 454 ASP A N 1
ATOM 3719 C CA . ASP A 1 454 ? 19.419 23.428 3.625 1.00 49.03 454 ASP A CA 1
ATOM 3720 C C . ASP A 1 454 ? 18.658 22.110 3.393 1.00 49.03 454 ASP A C 1
ATOM 3722 O O . ASP A 1 454 ? 17.772 22.042 2.539 1.00 49.03 454 ASP A O 1
ATOM 3726 N N . TYR A 1 455 ? 18.939 21.079 4.194 1.00 53.72 455 TYR A N 1
ATOM 3727 C CA . TYR A 1 455 ? 18.198 19.813 4.162 1.00 53.72 455 TYR A CA 1
ATOM 3728 C C . TYR A 1 455 ? 16.752 19.981 4.641 1.00 53.72 455 TYR A C 1
ATOM 3730 O O . TYR A 1 455 ? 15.820 19.509 3.990 1.00 53.72 455 TYR A O 1
ATOM 3738 N N . GLU A 1 456 ? 16.559 20.718 5.739 1.00 55.88 456 GLU A N 1
ATOM 3739 C CA . GLU A 1 456 ? 15.232 21.021 6.278 1.00 55.88 456 GLU A CA 1
ATOM 3740 C C . GLU A 1 456 ? 14.391 21.783 5.244 1.00 55.88 456 GLU A C 1
ATOM 3742 O O . GLU A 1 456 ? 13.190 21.548 5.127 1.00 55.88 456 GLU A O 1
ATOM 3747 N N . ARG A 1 457 ? 15.009 22.661 4.443 1.00 58.12 457 ARG A N 1
ATOM 3748 C CA . ARG A 1 457 ? 14.332 23.398 3.366 1.00 58.12 457 ARG A CA 1
ATOM 3749 C C . ARG A 1 457 ? 13.867 22.481 2.231 1.00 58.12 457 ARG A C 1
ATOM 3751 O O . ARG A 1 457 ? 12.706 22.558 1.846 1.00 58.12 457 ARG A O 1
ATOM 3758 N N . ALA A 1 458 ? 14.725 21.587 1.735 1.00 56.38 458 ALA A N 1
ATOM 3759 C CA . ALA A 1 458 ? 14.359 20.645 0.671 1.00 56.38 458 ALA A CA 1
ATOM 3760 C C . ALA A 1 458 ? 13.235 19.681 1.101 1.00 56.38 458 ALA A C 1
ATOM 3762 O O . ALA A 1 458 ? 12.270 19.487 0.362 1.00 56.38 458 ALA A O 1
ATOM 3763 N N . LEU A 1 459 ? 13.320 19.141 2.322 1.00 63.03 459 LEU A N 1
ATOM 3764 C CA . LEU A 1 459 ? 12.279 18.278 2.890 1.00 63.03 459 LEU A CA 1
ATOM 3765 C C . LEU A 1 459 ? 10.952 19.015 3.089 1.00 63.03 459 LEU A C 1
ATOM 3767 O O . LEU A 1 459 ? 9.898 18.475 2.759 1.00 63.03 459 LEU A O 1
ATOM 3771 N N . ASN A 1 460 ? 10.994 20.246 3.607 1.00 63.50 460 ASN A N 1
ATOM 3772 C CA . ASN A 1 460 ? 9.788 21.049 3.808 1.00 63.50 460 ASN A CA 1
ATOM 3773 C C . ASN A 1 460 ? 9.113 21.395 2.478 1.00 63.50 460 ASN A C 1
ATOM 3775 O O . ASN A 1 460 ? 7.900 21.251 2.385 1.00 63.50 460 ASN A O 1
ATOM 3779 N N . ASN A 1 461 ? 9.882 21.767 1.451 1.00 63.31 461 ASN A N 1
ATOM 3780 C CA . ASN A 1 461 ? 9.338 22.048 0.122 1.00 63.31 461 ASN A CA 1
ATOM 3781 C C . ASN A 1 461 ? 8.682 20.800 -0.486 1.00 63.31 461 ASN A C 1
ATOM 3783 O O . ASN A 1 461 ? 7.573 20.879 -1.003 1.00 63.31 461 ASN A O 1
ATOM 3787 N N . PHE A 1 462 ? 9.328 19.631 -0.390 1.00 67.25 462 PHE A N 1
ATOM 3788 C CA . PHE A 1 462 ? 8.739 18.377 -0.870 1.00 67.25 462 PHE A CA 1
ATOM 3789 C C . PHE A 1 462 ? 7.437 18.038 -0.133 1.00 67.25 462 PHE A C 1
ATOM 3791 O O . PHE A 1 462 ? 6.433 17.702 -0.764 1.00 67.25 462 PHE A O 1
ATOM 3798 N N . ARG A 1 463 ? 7.432 18.171 1.199 1.00 74.56 463 ARG A N 1
ATOM 3799 C CA . ARG A 1 463 ? 6.243 17.955 2.030 1.00 74.56 463 ARG A CA 1
ATOM 3800 C C . ARG A 1 463 ? 5.116 18.914 1.673 1.00 74.56 463 ARG A C 1
ATOM 3802 O O . ARG A 1 463 ? 3.976 18.482 1.548 1.00 74.56 463 ARG A O 1
ATOM 3809 N N . GLU A 1 464 ? 5.436 20.187 1.485 1.00 66.56 464 GLU A N 1
ATOM 3810 C CA . GLU A 1 464 ? 4.483 21.213 1.081 1.00 66.56 464 GLU A CA 1
ATOM 3811 C C . GLU A 1 464 ? 3.868 20.897 -0.282 1.00 66.56 464 GLU A C 1
ATOM 3813 O O . GLU A 1 464 ? 2.647 20.882 -0.395 1.00 66.56 464 GLU A O 1
ATOM 3818 N N . VAL A 1 465 ? 4.680 20.547 -1.283 1.00 66.69 465 VAL A N 1
ATOM 3819 C CA . VAL A 1 465 ? 4.189 20.162 -2.614 1.00 66.69 465 VAL A CA 1
ATOM 3820 C C . VAL A 1 465 ? 3.279 18.936 -2.536 1.00 66.69 465 VAL A C 1
ATOM 3822 O O . VAL A 1 465 ? 2.210 18.941 -3.140 1.00 66.69 465 VAL A O 1
ATOM 3825 N N . CYS A 1 466 ? 3.646 17.903 -1.771 1.00 68.12 466 CYS A N 1
ATOM 3826 C CA . CYS A 1 466 ? 2.812 16.706 -1.618 1.00 68.12 466 CYS A CA 1
ATOM 3827 C C . CYS A 1 466 ? 1.471 17.016 -0.941 1.00 68.12 466 CYS A C 1
ATOM 3829 O O . CYS A 1 466 ? 0.428 16.538 -1.385 1.00 68.12 466 CYS A O 1
ATOM 3831 N N . LEU A 1 467 ? 1.484 17.854 0.098 1.00 72.00 467 LEU A N 1
ATOM 3832 C CA . LEU A 1 467 ? 0.268 18.291 0.778 1.00 72.00 467 LEU A CA 1
ATOM 3833 C C . LEU A 1 467 ? -0.607 19.162 -0.129 1.00 72.00 467 LEU A C 1
ATOM 3835 O O . LEU A 1 467 ? -1.816 18.976 -0.155 1.00 72.00 467 LEU A O 1
ATOM 3839 N N . GLN A 1 468 ? -0.012 20.082 -0.889 1.00 66.62 468 GLN A N 1
ATOM 3840 C CA . GLN A 1 468 ? -0.738 20.958 -1.810 1.00 66.62 468 GLN A CA 1
ATOM 3841 C C . GLN A 1 468 ? -1.322 20.198 -3.004 1.00 66.62 468 GLN A C 1
ATOM 3843 O O . GLN A 1 468 ? -2.426 20.511 -3.437 1.00 66.62 468 GLN A O 1
ATOM 3848 N N . THR A 1 469 ? -0.587 19.218 -3.532 1.00 69.00 469 THR A N 1
ATOM 3849 C CA . THR A 1 469 ? -0.955 18.509 -4.766 1.00 69.00 469 THR A CA 1
ATOM 3850 C C . THR A 1 469 ? -1.859 17.314 -4.485 1.00 69.00 469 THR A C 1
ATOM 3852 O O . THR A 1 469 ? -2.854 17.124 -5.171 1.00 69.00 469 THR A O 1
ATOM 3855 N N . TYR A 1 470 ? -1.525 16.510 -3.472 1.00 73.12 470 TYR A N 1
ATOM 3856 C CA . TYR A 1 470 ? -2.188 15.231 -3.204 1.00 73.12 470 TYR A CA 1
ATOM 3857 C C . TYR A 1 470 ? -2.983 15.238 -1.893 1.00 73.12 470 TYR A C 1
ATOM 3859 O O . TYR A 1 470 ? -3.760 14.321 -1.627 1.00 73.12 470 TYR A O 1
ATOM 3867 N N . GLY A 1 471 ? -2.786 16.232 -1.019 1.00 72.38 471 GLY A N 1
ATOM 3868 C CA . GLY A 1 471 ? -3.349 16.218 0.334 1.00 72.38 471 GLY A CA 1
ATOM 3869 C C . GLY A 1 471 ? -2.851 15.035 1.170 1.00 72.38 471 GLY A C 1
ATOM 3870 O O . GLY A 1 471 ? -3.584 14.551 2.028 1.00 72.38 471 GLY A O 1
ATOM 3871 N N . LEU A 1 472 ? -1.649 14.529 0.875 1.00 77.00 472 LEU A N 1
ATOM 3872 C CA . LEU A 1 472 ? -1.004 13.422 1.579 1.00 77.00 472 LEU A CA 1
ATOM 3873 C C . LEU A 1 472 ? 0.297 13.916 2.209 1.00 77.00 472 LEU A C 1
ATOM 3875 O O . LEU A 1 472 ? 1.087 14.612 1.567 1.00 77.00 472 LEU A O 1
ATOM 3879 N N . ASP A 1 473 ? 0.524 13.558 3.473 1.00 81.69 473 ASP A N 1
ATOM 3880 C CA . ASP A 1 473 ? 1.758 13.904 4.173 1.00 81.69 473 ASP A CA 1
ATOM 3881 C C . ASP A 1 473 ? 2.824 12.822 3.920 1.00 81.69 473 ASP A C 1
ATOM 3883 O O . ASP A 1 473 ? 2.685 11.712 4.445 1.00 81.69 473 ASP A O 1
ATOM 3887 N N . PRO A 1 474 ? 3.911 13.105 3.174 1.00 73.69 474 PRO A N 1
ATOM 3888 C CA . PRO A 1 474 ? 4.957 12.122 2.887 1.00 73.69 474 PRO A CA 1
ATOM 3889 C C . PRO A 1 474 ? 5.611 11.542 4.147 1.00 73.69 474 PRO A C 1
ATOM 3891 O O . PRO A 1 474 ? 6.153 10.442 4.096 1.00 73.69 474 PRO A O 1
ATOM 3894 N N . CYS A 1 475 ? 5.521 12.226 5.294 1.00 79.12 475 CYS A N 1
ATOM 3895 C CA . CYS A 1 475 ? 6.009 11.723 6.580 1.00 79.12 475 CYS A CA 1
ATOM 3896 C C . CYS A 1 475 ? 5.256 10.480 7.096 1.00 79.12 475 CYS A C 1
ATOM 3898 O O . CYS A 1 475 ? 5.732 9.835 8.031 1.00 79.12 475 CYS A O 1
ATOM 3900 N N . GLN A 1 476 ? 4.094 10.147 6.521 1.00 80.19 476 GLN A N 1
ATOM 3901 C CA . GLN A 1 476 ? 3.331 8.936 6.853 1.00 80.19 476 GLN A CA 1
ATOM 3902 C C . GLN A 1 476 ? 3.779 7.702 6.055 1.00 80.19 476 GLN A C 1
ATOM 3904 O O . GLN A 1 476 ? 3.385 6.583 6.380 1.00 80.19 476 GLN A O 1
ATOM 3909 N N . TYR A 1 477 ? 4.638 7.890 5.053 1.00 78.00 477 TYR A N 1
ATOM 3910 C CA . TYR A 1 477 ? 5.044 6.856 4.108 1.00 78.00 477 TYR A CA 1
ATOM 3911 C C . TYR A 1 477 ? 6.483 6.399 4.347 1.00 78.00 477 TYR A C 1
ATOM 3913 O O . TYR A 1 477 ? 7.310 7.127 4.894 1.00 78.00 477 TYR A O 1
ATOM 3921 N N . PHE A 1 478 ? 6.807 5.186 3.892 1.00 76.25 478 PHE A N 1
ATOM 3922 C CA . PHE A 1 478 ? 8.188 4.687 3.887 1.00 76.25 478 PHE A CA 1
ATOM 3923 C C . PHE A 1 478 ? 8.938 5.034 2.596 1.00 76.25 478 PHE A C 1
ATOM 3925 O O . PHE A 1 478 ? 10.167 5.096 2.606 1.00 76.25 478 PHE A O 1
ATOM 3932 N N . THR A 1 479 ? 8.224 5.218 1.476 1.00 75.88 479 THR A N 1
ATOM 3933 C CA . THR A 1 479 ? 8.830 5.385 0.146 1.00 75.88 479 THR A CA 1
ATOM 3934 C C . THR A 1 479 ? 8.005 6.294 -0.776 1.00 75.88 479 THR A C 1
ATOM 3936 O O . THR A 1 479 ? 6.788 6.417 -0.606 1.00 75.88 479 THR A O 1
ATOM 3939 N N . ALA A 1 480 ? 8.638 6.887 -1.798 1.00 72.25 480 ALA A N 1
ATOM 3940 C CA . ALA A 1 480 ? 7.915 7.620 -2.842 1.00 72.25 480 ALA A CA 1
ATOM 3941 C C . ALA A 1 480 ? 6.932 6.749 -3.647 1.00 72.25 480 ALA A C 1
ATOM 3943 O O . ALA A 1 480 ? 5.834 7.239 -3.899 1.00 72.25 480 ALA A O 1
ATOM 3944 N N . PRO A 1 481 ? 7.234 5.487 -4.022 1.00 77.44 481 PRO A N 1
ATOM 3945 C CA . PRO A 1 481 ? 6.258 4.628 -4.690 1.00 77.44 481 PRO A CA 1
ATOM 3946 C C . PRO A 1 481 ? 4.985 4.399 -3.873 1.00 77.44 481 PRO A C 1
ATOM 3948 O O . PRO A 1 481 ? 3.904 4.524 -4.429 1.00 77.44 481 PRO A O 1
ATOM 3951 N N . SER A 1 482 ? 5.088 4.155 -2.558 1.00 74.31 482 SER A N 1
ATOM 3952 C CA . SER A 1 482 ? 3.895 4.012 -1.703 1.00 74.31 482 SER A CA 1
ATOM 3953 C C . SER A 1 482 ? 3.067 5.297 -1.640 1.00 74.31 482 SER A C 1
ATOM 3955 O O . SER A 1 482 ? 1.851 5.245 -1.746 1.00 74.31 482 SER A O 1
ATOM 3957 N N . LEU A 1 483 ? 3.729 6.456 -1.539 1.00 78.56 483 LEU A N 1
ATOM 3958 C CA . LEU A 1 483 ? 3.050 7.752 -1.593 1.00 78.56 483 LEU A CA 1
ATOM 3959 C C . LEU A 1 483 ? 2.381 7.978 -2.955 1.00 78.56 483 LEU A C 1
ATOM 3961 O O . LEU A 1 483 ? 1.262 8.468 -3.015 1.00 78.56 483 LEU A O 1
ATOM 3965 N N . SER A 1 484 ? 3.072 7.636 -4.042 1.00 78.19 484 SER A N 1
ATOM 3966 C CA . SER A 1 484 ? 2.581 7.825 -5.411 1.00 78.19 484 SER A CA 1
ATOM 3967 C C . SER A 1 484 ? 1.407 6.899 -5.714 1.00 78.19 484 SER A C 1
ATOM 3969 O O . SER A 1 484 ? 0.486 7.306 -6.410 1.00 78.19 484 SER A O 1
ATOM 3971 N N . PHE A 1 485 ? 1.424 5.678 -5.177 1.00 76.88 485 PHE A N 1
ATOM 3972 C CA . PHE A 1 485 ? 0.337 4.715 -5.310 1.00 76.88 485 PHE A CA 1
ATOM 3973 C C . PHE A 1 485 ? -0.921 5.203 -4.589 1.00 76.88 485 PHE A C 1
ATOM 3975 O O . PHE A 1 485 ? -1.969 5.316 -5.217 1.00 76.88 485 PHE A O 1
ATOM 3982 N N . ASP A 1 486 ? -0.805 5.611 -3.323 1.00 76.62 486 ASP A N 1
ATOM 3983 C CA . ASP A 1 486 ? -1.929 6.193 -2.581 1.00 76.62 486 ASP A CA 1
ATOM 3984 C C . ASP A 1 486 ? -2.419 7.502 -3.207 1.00 76.62 486 ASP A C 1
ATOM 3986 O O . ASP A 1 486 ? -3.621 7.740 -3.281 1.00 76.62 486 ASP A O 1
ATOM 3990 N N . ALA A 1 487 ? -1.506 8.348 -3.699 1.00 78.50 487 ALA A N 1
ATOM 3991 C CA . ALA A 1 487 ? -1.871 9.556 -4.430 1.00 78.50 487 ALA A CA 1
ATOM 3992 C C . ALA A 1 487 ? -2.652 9.215 -5.707 1.00 78.50 487 ALA A C 1
ATOM 3994 O O . ALA A 1 487 ? -3.652 9.871 -5.995 1.00 78.50 487 ALA A O 1
ATOM 3995 N N . ALA A 1 488 ? -2.235 8.185 -6.450 1.00 75.75 488 ALA A N 1
ATOM 3996 C CA . ALA A 1 488 ? -2.930 7.727 -7.647 1.00 75.75 488 ALA A CA 1
ATOM 3997 C C . ALA A 1 488 ? -4.323 7.183 -7.314 1.00 75.75 488 ALA A C 1
ATOM 3999 O O . ALA A 1 488 ? -5.291 7.598 -7.947 1.00 75.75 488 ALA A O 1
ATOM 4000 N N . LEU A 1 489 ? -4.453 6.333 -6.291 1.00 70.06 489 LEU A N 1
ATOM 4001 C CA . LEU A 1 489 ? -5.747 5.819 -5.832 1.00 70.06 489 LEU A CA 1
ATOM 4002 C C . LEU A 1 489 ? -6.670 6.954 -5.377 1.00 70.06 489 LEU A C 1
ATOM 4004 O O . LEU A 1 489 ? -7.811 7.029 -5.819 1.00 70.06 489 LEU A O 1
ATOM 4008 N N . LYS A 1 490 ? -6.154 7.895 -4.578 1.00 72.19 490 LYS A N 1
ATOM 4009 C CA . LYS A 1 490 ? -6.907 9.065 -4.107 1.00 72.19 490 LYS A CA 1
ATOM 4010 C C . LYS A 1 490 ? -7.352 9.979 -5.249 1.00 72.19 490 LYS A C 1
ATOM 4012 O O . LYS A 1 490 ? -8.441 10.532 -5.196 1.00 72.19 490 LYS A O 1
ATOM 4017 N N . THR A 1 491 ? -6.508 10.171 -6.262 1.00 72.62 491 THR A N 1
ATOM 4018 C CA . THR A 1 491 ? -6.807 11.081 -7.380 1.00 72.62 491 THR A CA 1
ATOM 4019 C C . THR A 1 491 ? -7.766 10.449 -8.381 1.00 72.62 491 THR A C 1
ATOM 4021 O O . THR A 1 491 ? -8.639 11.128 -8.906 1.00 72.62 491 THR A O 1
ATOM 4024 N N . THR A 1 492 ? -7.591 9.159 -8.672 1.00 67.88 492 THR A N 1
ATOM 4025 C CA . THR A 1 492 ? -8.372 8.463 -9.704 1.00 67.88 492 THR A CA 1
ATOM 4026 C C . THR A 1 492 ? -9.671 7.876 -9.170 1.00 67.88 492 THR A C 1
ATOM 4028 O O . THR A 1 492 ? -10.583 7.641 -9.954 1.00 67.88 492 THR A O 1
ATOM 4031 N N . SER A 1 493 ? -9.760 7.630 -7.858 1.00 66.56 493 SER A N 1
ATOM 4032 C CA . SER A 1 493 ? -10.869 6.912 -7.214 1.00 66.56 493 SER A CA 1
ATOM 4033 C C . SER A 1 493 ? -11.153 5.538 -7.840 1.00 66.56 493 SER A C 1
ATOM 4035 O O . SER A 1 493 ? -12.262 5.021 -7.739 1.00 66.56 493 SER A O 1
ATOM 4037 N N . ILE A 1 494 ? -10.159 4.945 -8.511 1.00 63.25 494 ILE A N 1
ATOM 4038 C CA . ILE A 1 494 ? -10.285 3.634 -9.147 1.00 63.25 494 ILE A CA 1
ATOM 4039 C C . ILE A 1 494 ? -10.068 2.547 -8.098 1.00 63.25 494 ILE A C 1
ATOM 4041 O O . ILE A 1 494 ? -9.055 2.530 -7.396 1.00 63.25 494 ILE A O 1
ATOM 4045 N N . GLU A 1 495 ? -10.992 1.592 -8.052 1.00 63.72 495 GLU A N 1
ATOM 4046 C CA . GLU A 1 495 ? -10.803 0.338 -7.333 1.00 63.72 495 GLU A CA 1
ATOM 4047 C C . GLU A 1 495 ? -10.015 -0.640 -8.206 1.00 63.72 495 GLU A C 1
ATOM 4049 O O . GLU A 1 495 ? -10.427 -0.996 -9.311 1.00 63.72 495 GLU A O 1
ATOM 4054 N N . LEU A 1 496 ? -8.855 -1.069 -7.711 1.00 63.41 496 LEU A N 1
ATOM 4055 C CA . LEU A 1 496 ? -8.039 -2.075 -8.379 1.00 63.41 496 LEU A CA 1
ATOM 4056 C C . LEU A 1 496 ? -8.396 -3.462 -7.847 1.00 63.41 496 LEU A C 1
ATOM 4058 O O . LEU A 1 496 ? -8.365 -3.704 -6.639 1.00 63.41 496 LEU A O 1
ATOM 4062 N N . GLU A 1 497 ? -8.686 -4.389 -8.757 1.00 63.94 497 GLU A N 1
ATOM 4063 C CA . GLU A 1 497 ? -8.833 -5.800 -8.415 1.00 63.94 497 GLU A CA 1
ATOM 4064 C C . GLU A 1 497 ? -7.486 -6.351 -7.928 1.00 63.94 497 GLU A C 1
ATOM 4066 O O . GLU A 1 497 ? -6.459 -6.236 -8.602 1.00 63.94 497 GLU A O 1
ATOM 4071 N N . LEU A 1 498 ? -7.479 -6.942 -6.733 1.00 62.97 498 LEU A N 1
ATOM 4072 C CA . LEU A 1 498 ? -6.288 -7.590 -6.201 1.00 62.97 498 LEU A CA 1
ATOM 4073 C C . LEU A 1 498 ? -6.095 -8.954 -6.865 1.00 62.97 498 LEU A C 1
ATOM 4075 O O . LEU A 1 498 ? -7.027 -9.754 -6.961 1.00 62.97 498 LEU A O 1
ATOM 4079 N N . LEU A 1 499 ? -4.851 -9.257 -7.241 1.00 61.19 499 LEU A N 1
ATOM 4080 C CA . LEU A 1 499 ? -4.466 -10.613 -7.621 1.00 61.19 499 LEU A CA 1
ATOM 4081 C C . LEU A 1 499 ? -4.538 -11.502 -6.376 1.00 61.19 499 LEU A C 1
ATOM 4083 O O . LEU A 1 499 ? -3.717 -11.388 -5.468 1.00 61.19 499 LEU A O 1
ATOM 4087 N N . THR A 1 500 ? -5.553 -12.358 -6.326 1.00 59.69 500 THR A N 1
ATOM 4088 C CA . THR A 1 500 ? -5.829 -13.254 -5.189 1.00 59.69 500 THR A CA 1
ATOM 4089 C C . THR A 1 500 ? -5.322 -14.678 -5.407 1.00 59.69 500 THR A C 1
ATOM 4091 O O . THR A 1 500 ? -5.321 -15.475 -4.474 1.00 59.69 500 THR A O 1
ATOM 4094 N N . ASP A 1 501 ? -4.868 -14.986 -6.621 1.00 65.69 501 ASP A N 1
ATOM 4095 C CA . ASP A 1 501 ? -4.392 -16.300 -7.036 1.00 65.69 501 ASP A CA 1
ATOM 4096 C C . ASP A 1 501 ? -2.877 -16.273 -7.281 1.00 65.69 501 ASP A C 1
ATOM 4098 O O . ASP A 1 501 ? -2.351 -15.373 -7.946 1.00 65.69 501 ASP A O 1
ATOM 4102 N N . LEU A 1 502 ? -2.166 -17.250 -6.714 1.00 61.12 502 LEU A N 1
ATOM 4103 C CA . LEU A 1 502 ? -0.709 -17.334 -6.801 1.00 61.12 502 LEU A CA 1
ATOM 4104 C C . LEU A 1 502 ? -0.245 -17.587 -8.243 1.00 61.12 502 LEU A C 1
ATOM 4106 O O . LEU A 1 502 ? 0.771 -17.023 -8.655 1.00 61.12 502 LEU A O 1
ATOM 4110 N N . ASP A 1 503 ? -0.988 -18.382 -9.012 1.00 67.69 503 ASP A N 1
ATOM 4111 C CA . ASP A 1 503 ? -0.648 -18.692 -10.399 1.00 67.69 503 ASP A CA 1
ATOM 4112 C C . ASP A 1 503 ? -0.837 -17.457 -11.276 1.00 67.69 503 ASP A C 1
ATOM 4114 O O . ASP A 1 503 ? 0.032 -17.166 -12.091 1.00 67.69 503 ASP A O 1
ATOM 4118 N N . MET A 1 504 ? -1.868 -16.637 -11.031 1.00 61.12 504 MET A N 1
ATOM 4119 C CA . MET A 1 504 ? -1.994 -15.312 -11.650 1.00 61.12 504 MET A CA 1
ATOM 4120 C C . MET A 1 504 ? -0.807 -14.408 -11.292 1.00 61.12 504 MET A C 1
ATOM 4122 O O . MET A 1 504 ? -0.238 -13.759 -12.168 1.00 61.12 504 MET A O 1
ATOM 4126 N N . ILE A 1 505 ? -0.377 -14.372 -10.025 1.00 67.31 505 ILE A N 1
ATOM 4127 C CA . ILE A 1 505 ? 0.795 -13.578 -9.616 1.00 67.31 505 ILE A CA 1
ATOM 4128 C C . ILE A 1 505 ? 2.055 -14.056 -10.342 1.00 67.31 505 ILE A C 1
ATOM 4130 O O . ILE A 1 505 ? 2.828 -13.230 -10.833 1.00 67.31 505 ILE A O 1
ATOM 4134 N N . HIS A 1 506 ? 2.284 -15.368 -10.407 1.00 70.31 506 HIS A N 1
ATOM 4135 C CA . HIS A 1 506 ? 3.407 -15.930 -11.146 1.00 70.31 506 HIS A CA 1
ATOM 4136 C C . HIS A 1 506 ? 3.291 -15.623 -12.634 1.00 70.31 506 HIS A C 1
ATOM 4138 O O . HIS A 1 506 ? 4.267 -15.159 -13.211 1.00 70.31 506 HIS A O 1
ATOM 4144 N N . PHE A 1 507 ? 2.122 -15.797 -13.237 1.00 73.19 507 PHE A N 1
ATOM 4145 C CA . PHE A 1 507 ? 1.846 -15.472 -14.630 1.00 73.19 507 PHE A CA 1
ATOM 4146 C C . PHE A 1 507 ? 2.213 -14.014 -14.952 1.00 73.19 507 PHE A C 1
ATOM 4148 O O . PHE A 1 507 ? 3.042 -13.762 -15.827 1.00 73.19 507 PHE A O 1
ATOM 4155 N N . PHE A 1 508 ? 1.719 -13.047 -14.171 1.00 73.75 508 PHE A N 1
ATOM 4156 C CA . PHE A 1 508 ? 2.077 -11.637 -14.352 1.00 73.75 508 PHE A CA 1
ATOM 4157 C C . PHE A 1 508 ? 3.570 -11.383 -14.120 1.00 73.75 508 PHE A C 1
ATOM 4159 O O . PHE A 1 508 ? 4.196 -10.677 -14.907 1.00 73.75 508 PHE A O 1
ATOM 4166 N N . LYS A 1 509 ? 4.179 -11.978 -13.085 1.00 73.12 509 LYS A N 1
ATOM 4167 C CA . LYS A 1 509 ? 5.623 -11.833 -12.829 1.00 73.12 509 LYS A CA 1
ATOM 4168 C C . LYS A 1 509 ? 6.477 -12.360 -13.982 1.00 73.12 509 LYS A C 1
ATOM 4170 O O . LYS A 1 509 ? 7.439 -11.693 -14.350 1.00 73.12 509 LYS A O 1
ATOM 4175 N N . HIS A 1 510 ? 6.119 -13.503 -14.565 1.00 74.31 510 HIS A N 1
ATOM 4176 C CA . HIS A 1 510 ? 6.802 -14.060 -15.735 1.00 74.31 510 HIS A CA 1
ATOM 4177 C C . HIS A 1 510 ? 6.535 -13.248 -17.005 1.00 74.31 510 HIS A C 1
ATOM 4179 O O . HIS A 1 510 ? 7.379 -13.252 -17.899 1.00 74.31 510 HIS A O 1
ATOM 4185 N N . GLY A 1 511 ? 5.403 -12.544 -17.097 1.00 73.25 511 GLY A N 1
ATOM 4186 C CA . GLY A 1 511 ? 5.057 -11.677 -18.225 1.00 73.25 511 GLY A CA 1
ATOM 4187 C C . GLY A 1 511 ? 5.697 -10.284 -18.183 1.00 73.25 511 GLY A C 1
ATOM 4188 O O . GLY A 1 511 ? 5.881 -9.666 -19.231 1.00 73.25 511 GLY A O 1
ATOM 4189 N N . ILE A 1 512 ? 6.081 -9.778 -17.004 1.00 77.50 512 ILE A N 1
ATOM 4190 C CA . ILE A 1 512 ? 6.701 -8.451 -16.871 1.00 77.50 512 ILE A CA 1
ATOM 4191 C C . ILE A 1 512 ? 8.043 -8.410 -17.620 1.00 77.50 512 ILE A C 1
ATOM 4193 O O . ILE A 1 512 ? 8.904 -9.282 -17.481 1.00 77.50 512 ILE A O 1
ATOM 4197 N N . ARG A 1 513 ? 8.231 -7.360 -18.424 1.00 78.06 513 ARG A N 1
ATOM 4198 C CA . ARG A 1 513 ? 9.490 -7.030 -19.104 1.00 78.06 513 ARG A CA 1
ATOM 4199 C C . ARG A 1 513 ? 9.913 -5.613 -18.726 1.00 78.06 513 ARG A C 1
ATOM 4201 O O . ARG A 1 513 ? 9.076 -4.755 -18.454 1.00 78.06 513 ARG A O 1
ATOM 4208 N N . GLY A 1 514 ? 11.224 -5.387 -18.680 1.00 79.00 514 GLY A N 1
ATOM 4209 C CA . GLY A 1 514 ? 11.796 -4.060 -18.462 1.00 79.00 514 GLY A CA 1
ATOM 4210 C C . GLY A 1 514 ? 11.736 -3.180 -19.714 1.00 79.00 514 GLY A C 1
ATOM 4211 O O . GLY A 1 514 ? 11.161 -3.550 -20.736 1.00 79.00 514 GLY A O 1
ATOM 4212 N N . GLY A 1 515 ? 12.377 -2.012 -19.642 1.00 77.38 515 GLY A N 1
ATOM 4213 C CA . GLY A 1 515 ? 12.552 -1.152 -20.811 1.00 77.38 515 GLY A CA 1
ATOM 4214 C C . GLY A 1 515 ? 13.375 -1.843 -21.901 1.00 77.38 515 GLY A C 1
ATOM 4215 O O . GLY A 1 515 ? 14.334 -2.558 -21.607 1.00 77.38 515 GLY A O 1
ATOM 4216 N N . VAL A 1 516 ? 13.012 -1.611 -23.162 1.00 77.25 516 VAL A N 1
ATOM 4217 C CA . VAL A 1 516 ? 13.746 -2.152 -24.309 1.00 77.25 516 VAL A CA 1
ATOM 4218 C C . VAL A 1 516 ? 15.118 -1.484 -24.395 1.00 77.25 516 VAL A C 1
ATOM 4220 O O . VAL A 1 516 ? 15.217 -0.265 -24.524 1.00 77.25 516 VAL A O 1
ATOM 4223 N N . SER A 1 517 ? 16.175 -2.293 -24.338 1.00 77.44 517 SER A N 1
ATOM 4224 C CA . SER A 1 517 ? 17.555 -1.881 -24.591 1.00 77.44 517 SER A CA 1
ATOM 4225 C C . SER A 1 517 ? 18.165 -2.848 -25.597 1.00 77.44 517 SER A C 1
ATOM 4227 O O . SER A 1 517 ? 18.184 -4.055 -25.356 1.00 77.44 517 SER A O 1
ATOM 4229 N N . GLN A 1 518 ? 18.620 -2.334 -26.738 1.00 72.12 518 GLN A N 1
ATOM 4230 C CA . GLN A 1 518 ? 19.074 -3.148 -27.862 1.00 72.12 518 GLN A CA 1
ATOM 4231 C C . GLN A 1 518 ? 20.339 -2.561 -28.490 1.00 72.12 518 GLN A C 1
ATOM 4233 O O . GLN A 1 518 ? 20.468 -1.348 -28.651 1.00 72.12 518 GLN A O 1
ATOM 4238 N N . CYS A 1 519 ? 21.241 -3.447 -28.908 1.00 68.38 519 CYS A N 1
ATOM 4239 C CA . CYS A 1 519 ? 22.383 -3.116 -29.752 1.00 68.38 519 CYS A CA 1
ATOM 4240 C C . CYS A 1 519 ? 22.115 -3.607 -31.181 1.00 68.38 519 CYS A C 1
ATOM 4242 O O . CYS A 1 519 ? 22.200 -4.804 -31.446 1.00 68.38 519 CYS A O 1
ATOM 4244 N N . SER A 1 520 ? 21.780 -2.700 -32.101 1.00 69.94 520 SER A N 1
ATOM 4245 C CA . SER A 1 520 ? 21.518 -3.046 -33.504 1.00 69.94 520 SER A CA 1
ATOM 4246 C C . SER A 1 520 ? 22.817 -3.318 -34.274 1.00 69.94 520 SER A C 1
ATOM 4248 O O . SER A 1 520 ? 23.817 -2.624 -34.093 1.00 69.94 520 SER A O 1
ATOM 4250 N N . VAL A 1 521 ? 22.793 -4.293 -35.188 1.00 68.88 521 VAL A N 1
ATOM 4251 C CA . VAL A 1 521 ? 23.938 -4.601 -36.072 1.00 68.88 521 VAL A CA 1
ATOM 4252 C C . VAL A 1 521 ? 24.108 -3.589 -37.212 1.00 68.88 521 VAL A C 1
ATOM 4254 O O . VAL A 1 521 ? 25.205 -3.436 -37.752 1.00 68.88 521 VAL A O 1
ATOM 4257 N N . ARG A 1 522 ? 23.045 -2.858 -37.579 1.00 70.81 522 ARG A N 1
ATOM 4258 C CA . ARG A 1 522 ? 23.104 -1.806 -38.602 1.00 70.81 522 ARG A CA 1
ATOM 4259 C C . ARG A 1 522 ? 23.797 -0.559 -38.060 1.00 70.81 522 ARG A C 1
ATOM 4261 O O . ARG A 1 522 ? 23.380 0.024 -37.063 1.00 70.81 522 ARG A O 1
ATOM 4268 N N . LYS A 1 523 ? 24.820 -0.097 -38.780 1.00 76.25 523 LYS A N 1
ATOM 4269 C CA . LYS A 1 523 ? 25.569 1.122 -38.461 1.00 76.25 523 LYS A CA 1
ATOM 4270 C C . LYS A 1 523 ? 25.187 2.246 -39.421 1.00 76.25 523 LYS A C 1
ATOM 4272 O O . LYS A 1 523 ? 25.517 2.185 -40.602 1.00 76.25 523 LYS A O 1
ATOM 4277 N N . ALA A 1 524 ? 24.562 3.298 -38.903 1.00 78.94 524 ALA A N 1
ATOM 4278 C CA . ALA A 1 524 ? 24.419 4.560 -39.621 1.00 78.94 524 ALA A CA 1
ATOM 4279 C C . ALA A 1 524 ? 25.617 5.470 -39.310 1.00 78.94 524 ALA A C 1
ATOM 4281 O O . ALA A 1 524 ? 26.017 5.617 -38.155 1.00 78.94 524 ALA A O 1
ATOM 4282 N N . ILE A 1 525 ? 26.198 6.085 -40.339 1.00 83.94 525 ILE A N 1
ATOM 4283 C CA . ILE A 1 525 ? 27.263 7.081 -40.198 1.00 83.94 525 ILE A CA 1
ATOM 4284 C C . ILE A 1 525 ? 26.754 8.362 -40.847 1.00 83.94 525 ILE A C 1
ATOM 4286 O O . ILE A 1 525 ? 26.457 8.373 -42.039 1.00 83.94 525 ILE A O 1
ATOM 4290 N N . ALA A 1 526 ? 26.631 9.428 -40.059 1.00 87.81 526 ALA A N 1
ATOM 4291 C CA . ALA A 1 526 ? 26.282 10.739 -40.588 1.00 87.81 526 ALA A CA 1
ATOM 4292 C C . ALA A 1 526 ? 27.372 11.246 -41.549 1.00 87.81 526 ALA A C 1
ATOM 4294 O O . ALA A 1 526 ? 28.558 10.987 -41.357 1.00 87.81 526 ALA A O 1
ATOM 4295 N N . ASN A 1 527 ? 26.968 12.000 -42.567 1.00 91.06 527 ASN A N 1
ATOM 4296 C CA . ASN A 1 527 ? 27.868 12.686 -43.485 1.00 91.06 527 ASN A CA 1
ATOM 4297 C C . ASN A 1 527 ? 27.613 14.189 -43.399 1.00 91.06 527 ASN A C 1
ATOM 4299 O O . ASN A 1 527 ? 26.730 14.704 -44.072 1.00 91.06 527 ASN A O 1
ATOM 4303 N N . ASN A 1 528 ? 28.352 14.919 -42.571 1.00 91.06 528 ASN A N 1
ATOM 4304 C CA . ASN A 1 528 ? 28.222 16.374 -42.509 1.00 91.06 528 ASN A CA 1
ATOM 4305 C C . ASN A 1 528 ? 29.565 17.052 -42.247 1.00 91.06 528 ASN A C 1
ATOM 4307 O O . ASN A 1 528 ? 30.482 16.449 -41.696 1.00 91.06 528 ASN A O 1
ATOM 4311 N N . LYS A 1 529 ? 29.643 18.336 -42.607 1.00 90.75 529 LYS A N 1
ATOM 4312 C CA . LYS A 1 529 ? 30.857 19.168 -42.575 1.00 90.75 529 LYS A CA 1
ATOM 4313 C C . LYS A 1 529 ? 31.558 19.292 -41.215 1.00 90.75 529 LYS A C 1
ATOM 4315 O O . LYS A 1 529 ? 32.653 19.836 -41.159 1.00 90.75 529 LYS A O 1
ATOM 4320 N N . PHE A 1 530 ? 30.924 18.856 -40.126 1.00 88.06 530 PHE A N 1
ATOM 4321 C CA . PHE A 1 530 ? 31.499 18.897 -38.781 1.00 88.06 530 PHE A CA 1
ATOM 4322 C C . PHE A 1 530 ? 32.250 17.607 -38.420 1.00 88.06 530 PHE A C 1
ATOM 4324 O O . PHE A 1 530 ? 32.877 17.538 -37.366 1.00 88.06 530 PHE A O 1
ATOM 4331 N N . MET A 1 531 ? 32.187 16.581 -39.273 1.00 84.00 531 MET A N 1
ATOM 4332 C CA . MET A 1 531 ? 32.845 15.296 -39.060 1.00 84.00 531 MET A CA 1
ATOM 4333 C C . MET A 1 531 ? 34.189 15.231 -39.786 1.00 84.00 531 MET A C 1
ATOM 4335 O O . MET A 1 531 ? 34.322 15.692 -40.916 1.00 84.00 531 MET A O 1
ATOM 4339 N N . SER A 1 532 ? 35.176 14.579 -39.167 1.00 89.19 532 SER A N 1
ATOM 4340 C CA . SER A 1 532 ? 36.514 14.375 -39.747 1.00 89.19 532 SER A CA 1
ATOM 4341 C C . SER A 1 532 ? 36.522 13.510 -41.014 1.00 89.19 532 SER A C 1
ATOM 4343 O O . SER A 1 532 ? 37.471 13.570 -41.786 1.00 89.19 532 SER A O 1
ATOM 4345 N N . ILE A 1 533 ? 35.465 12.724 -41.235 1.00 91.06 533 ILE A N 1
ATOM 4346 C CA . ILE A 1 533 ? 35.286 11.809 -42.375 1.00 91.06 533 ILE A CA 1
ATOM 4347 C C . ILE A 1 533 ? 34.286 12.337 -43.419 1.00 91.06 533 ILE A C 1
ATOM 4349 O O . ILE A 1 533 ? 33.730 11.554 -44.185 1.00 91.06 533 ILE A O 1
ATOM 4353 N N . TYR A 1 534 ? 33.998 13.641 -43.407 1.00 92.50 534 TYR A N 1
ATOM 4354 C CA . TYR A 1 534 ? 33.034 14.256 -44.319 1.00 92.50 534 TYR A CA 1
ATOM 4355 C C . TYR A 1 534 ? 33.424 14.074 -45.792 1.00 92.50 534 TYR A C 1
ATOM 4357 O O . TYR A 1 534 ? 34.551 14.364 -46.190 1.00 92.50 534 TYR A O 1
ATOM 4365 N N . ASP A 1 535 ? 32.456 13.658 -46.605 1.00 92.25 535 ASP A N 1
ATOM 4366 C CA . ASP A 1 535 ? 32.589 13.469 -48.044 1.00 92.25 535 ASP A CA 1
ATOM 4367 C C . ASP A 1 535 ? 31.603 14.391 -48.776 1.00 92.25 535 ASP A C 1
ATOM 4369 O O . ASP A 1 535 ? 30.390 14.161 -48.778 1.00 92.25 535 ASP A O 1
ATOM 4373 N N . ALA A 1 536 ? 32.134 15.444 -49.407 1.00 91.31 536 ALA A N 1
ATOM 4374 C CA . ALA A 1 536 ? 31.345 16.439 -50.135 1.00 91.31 536 ALA A CA 1
ATOM 4375 C C . ALA A 1 536 ? 30.668 15.884 -51.403 1.00 91.31 536 ALA A C 1
ATOM 4377 O O . ALA A 1 536 ? 29.787 16.544 -51.950 1.00 91.31 536 ALA A O 1
ATOM 4378 N N . SER A 1 537 ? 31.063 14.692 -51.873 1.00 93.25 537 SER A N 1
ATOM 4379 C CA . SER A 1 537 ? 30.418 14.023 -53.010 1.00 93.25 537 SER A CA 1
ATOM 4380 C C . SER A 1 537 ? 29.121 13.301 -52.629 1.00 93.25 537 SER A C 1
ATOM 4382 O O . SER A 1 537 ? 28.334 12.939 -53.504 1.00 93.25 537 SER A O 1
ATOM 4384 N N . LYS A 1 538 ? 28.871 13.105 -51.327 1.00 91.44 538 LYS A N 1
ATOM 4385 C CA . LYS A 1 538 ? 27.679 12.433 -50.802 1.00 91.44 538 LYS A CA 1
ATOM 4386 C C . LYS A 1 538 ? 26.684 13.439 -50.219 1.00 91.44 538 LYS A C 1
ATOM 4388 O O . LYS A 1 538 ? 27.091 14.493 -49.729 1.00 91.44 538 LYS A O 1
ATOM 4393 N N . PRO A 1 539 ? 25.379 13.113 -50.195 1.00 90.75 539 PRO A N 1
ATOM 4394 C CA . PRO A 1 539 ? 24.379 13.945 -49.536 1.00 90.75 539 PRO A CA 1
ATOM 4395 C C . PRO A 1 539 ? 24.719 14.207 -48.063 1.00 90.75 539 PRO A C 1
ATOM 4397 O O . PRO A 1 539 ? 25.201 13.317 -47.354 1.00 90.75 539 PRO A O 1
ATOM 4400 N N . THR A 1 540 ? 24.438 15.424 -47.595 1.00 91.19 540 THR A N 1
ATOM 4401 C CA . THR A 1 540 ? 24.592 15.776 -46.180 1.00 91.19 540 THR A CA 1
ATOM 4402 C C . THR A 1 540 ? 23.558 15.029 -45.336 1.00 91.19 540 THR A C 1
ATOM 4404 O O . THR A 1 540 ? 22.370 15.047 -45.649 1.00 91.19 540 THR A O 1
ATOM 4407 N N . SER A 1 541 ? 23.989 14.410 -44.240 1.00 87.06 541 SER A N 1
ATOM 4408 C CA . SER A 1 541 ? 23.137 13.711 -43.278 1.00 87.06 541 SER A CA 1
ATOM 4409 C C . SER A 1 541 ? 23.601 13.930 -41.834 1.00 87.06 541 SER A C 1
ATOM 4411 O O . SER A 1 541 ? 24.784 14.146 -41.548 1.00 87.06 541 SER A O 1
ATOM 4413 N N . TYR A 1 542 ? 22.643 13.869 -40.911 1.00 86.50 542 TYR A N 1
ATOM 4414 C CA . TYR A 1 542 ? 22.829 14.039 -39.471 1.00 86.50 542 TYR A CA 1
ATOM 4415 C C . TYR A 1 542 ? 22.165 12.878 -38.728 1.00 86.50 542 TYR A C 1
ATOM 4417 O O . TYR A 1 542 ? 21.193 12.306 -39.217 1.00 86.50 542 TYR A O 1
ATOM 4425 N N . ILE A 1 543 ? 22.678 12.551 -37.542 1.00 82.56 543 ILE A N 1
ATOM 4426 C CA . ILE A 1 543 ? 22.020 11.633 -36.607 1.00 82.56 543 ILE A CA 1
ATOM 4427 C C . ILE A 1 543 ? 21.258 12.481 -35.590 1.00 82.56 543 ILE A C 1
ATOM 4429 O O . ILE A 1 543 ? 21.812 13.432 -35.037 1.00 82.56 543 ILE A O 1
ATOM 4433 N N . MET A 1 544 ? 19.993 12.141 -35.360 1.00 80.25 544 MET A N 1
ATOM 4434 C CA . MET A 1 544 ? 19.127 12.812 -34.395 1.00 80.25 544 MET A CA 1
ATOM 4435 C C . MET A 1 544 ? 18.942 11.922 -33.169 1.00 80.25 544 MET A C 1
ATOM 4437 O O . MET A 1 544 ? 18.625 10.743 -33.304 1.00 80.25 544 MET A O 1
ATOM 4441 N N . TYR A 1 545 ? 19.124 12.497 -31.982 1.00 76.94 545 TYR A N 1
ATOM 4442 C CA . TYR A 1 545 ? 18.739 11.854 -30.731 1.00 76.94 545 TYR A CA 1
ATOM 4443 C C . TYR A 1 545 ? 17.286 12.213 -30.423 1.00 76.94 545 TYR A C 1
ATOM 4445 O O . TYR A 1 545 ? 16.944 13.395 -30.349 1.00 76.94 545 TYR A O 1
ATOM 4453 N N . LEU A 1 546 ? 16.441 11.198 -30.273 1.00 76.19 546 LEU A N 1
ATOM 4454 C CA . LEU A 1 546 ? 15.037 11.346 -29.911 1.00 76.19 546 LEU A CA 1
ATOM 4455 C C . LEU A 1 546 ? 14.816 10.696 -28.551 1.00 76.19 546 LEU A C 1
ATOM 4457 O O . LEU A 1 546 ? 15.226 9.557 -28.344 1.00 76.19 546 LEU A O 1
ATOM 4461 N N . ASP A 1 547 ? 14.143 11.414 -27.658 1.00 77.06 547 ASP A N 1
ATOM 4462 C CA . ASP A 1 547 ? 13.766 10.906 -26.344 1.00 77.06 547 ASP A CA 1
ATOM 4463 C C . ASP A 1 547 ? 12.297 11.212 -26.059 1.00 77.06 547 ASP A C 1
ATOM 4465 O O . ASP A 1 547 ? 11.802 12.311 -26.332 1.00 77.06 547 ASP A O 1
ATOM 4469 N N . ALA A 1 548 ? 11.582 10.216 -25.546 1.00 71.12 548 ALA A N 1
ATOM 4470 C CA . ALA A 1 548 ? 10.165 10.346 -25.250 1.00 71.12 548 ALA A CA 1
ATOM 4471 C C . ALA A 1 548 ? 9.985 11.035 -23.894 1.00 71.12 548 ALA A C 1
ATOM 4473 O O . ALA A 1 548 ? 10.386 10.519 -22.851 1.00 71.12 548 ALA A O 1
ATOM 4474 N N . THR A 1 549 ? 9.325 12.194 -23.888 1.00 75.75 549 THR A N 1
ATOM 4475 C CA . THR A 1 549 ? 9.016 12.899 -22.638 1.00 75.75 549 THR A CA 1
ATOM 4476 C C . THR A 1 549 ? 7.993 12.102 -21.831 1.00 75.75 549 THR A C 1
ATOM 4478 O O . THR A 1 549 ? 6.877 11.890 -22.294 1.00 75.75 549 THR A O 1
ATOM 4481 N N . ASN A 1 550 ? 8.366 11.682 -20.617 1.00 73.12 550 ASN A N 1
ATOM 4482 C CA . ASN A 1 550 ? 7.507 10.927 -19.698 1.00 73.12 550 ASN A CA 1
ATOM 4483 C C . ASN A 1 550 ? 6.851 9.686 -20.342 1.00 73.12 550 ASN A C 1
ATOM 4485 O O . ASN A 1 550 ? 5.635 9.507 -20.272 1.00 73.12 550 ASN A O 1
ATOM 4489 N N . LEU A 1 551 ? 7.666 8.830 -20.970 1.00 75.94 551 LEU A N 1
ATOM 4490 C CA . LEU A 1 551 ? 7.208 7.643 -21.704 1.00 75.94 551 LEU A CA 1
ATOM 4491 C C . LEU A 1 551 ? 6.186 6.796 -20.923 1.00 75.94 551 LEU A C 1
ATOM 4493 O O . LEU A 1 551 ? 5.109 6.505 -21.438 1.00 75.94 551 LEU A O 1
ATOM 4497 N N . TYR A 1 552 ? 6.499 6.432 -19.675 1.00 74.31 552 TYR A N 1
ATOM 4498 C CA . TYR A 1 552 ? 5.605 5.607 -18.857 1.00 74.31 552 TYR A CA 1
ATOM 4499 C C . TYR A 1 552 ? 4.354 6.357 -18.401 1.00 74.31 552 TYR A C 1
ATOM 4501 O O . TYR A 1 552 ? 3.283 5.766 -18.399 1.00 74.31 552 TYR A O 1
ATOM 4509 N N . GLY A 1 553 ? 4.440 7.652 -18.076 1.00 75.31 553 GLY A N 1
ATOM 4510 C CA . GLY A 1 553 ? 3.246 8.432 -17.738 1.00 75.31 553 GLY A CA 1
ATOM 4511 C C . GLY A 1 553 ? 2.293 8.583 -18.926 1.00 75.31 553 GLY A C 1
ATOM 4512 O O . GLY A 1 553 ? 1.079 8.474 -18.760 1.00 75.31 553 GLY A O 1
ATOM 4513 N N . ALA A 1 554 ? 2.833 8.748 -20.137 1.00 73.06 554 ALA A N 1
ATOM 4514 C CA . ALA A 1 554 ? 2.042 8.745 -21.363 1.00 73.06 554 ALA A CA 1
ATOM 4515 C C . ALA A 1 554 ? 1.375 7.380 -21.606 1.00 73.06 554 ALA A C 1
ATOM 4517 O O . ALA A 1 554 ? 0.195 7.338 -21.945 1.00 73.06 554 ALA A O 1
ATOM 4518 N N . ALA A 1 555 ? 2.095 6.274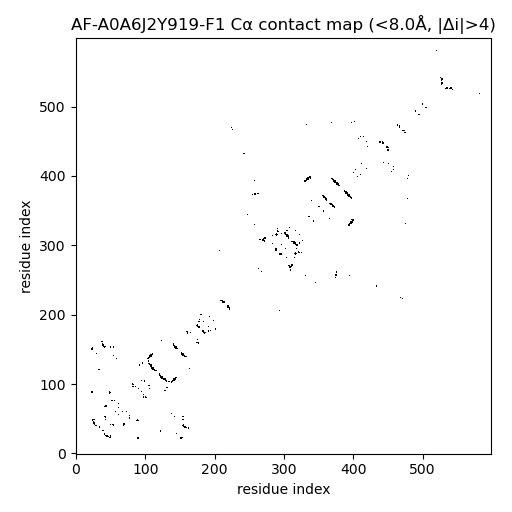 -21.376 1.00 74.81 555 ALA A N 1
ATOM 4519 C CA . ALA A 1 555 ? 1.545 4.920 -21.476 1.00 74.81 555 ALA A CA 1
ATOM 4520 C C . ALA A 1 555 ? 0.451 4.651 -20.427 1.00 74.81 555 ALA A C 1
ATOM 4522 O O . ALA A 1 555 ? -0.594 4.110 -20.763 1.00 74.81 555 ALA A O 1
ATOM 4523 N N . MET A 1 556 ? 0.647 5.095 -19.182 1.00 73.50 556 MET A N 1
ATOM 4524 C CA . MET A 1 556 ? -0.348 4.993 -18.105 1.00 73.50 556 MET A CA 1
ATOM 4525 C C . MET A 1 556 ? -1.587 5.871 -18.332 1.00 73.50 556 MET A C 1
ATOM 4527 O O . MET A 1 556 ? -2.600 5.663 -17.676 1.00 73.50 556 MET A O 1
ATOM 4531 N N . SER A 1 557 ? -1.514 6.844 -19.245 1.00 75.44 557 SER A N 1
ATOM 4532 C CA . SER A 1 557 ? -2.664 7.659 -19.661 1.00 75.44 557 SER A CA 1
ATOM 4533 C C . SER A 1 557 ? -3.506 6.984 -20.753 1.00 75.44 557 SER A C 1
ATOM 4535 O O . SER A 1 557 ? -4.557 7.503 -21.120 1.00 75.44 557 SER A O 1
ATOM 4537 N N . GLN A 1 558 ? -3.038 5.864 -21.311 1.00 78.69 558 GLN A N 1
ATOM 4538 C CA . GLN A 1 558 ? -3.801 5.040 -22.250 1.00 78.69 558 GLN A CA 1
ATOM 4539 C C . GLN A 1 558 ? -4.654 4.013 -21.493 1.00 78.69 558 GLN A C 1
ATOM 4541 O O . GLN A 1 558 ? -4.475 3.799 -20.295 1.00 78.69 558 GLN A O 1
ATOM 4546 N N . TYR A 1 559 ? -5.568 3.344 -22.200 1.00 76.31 559 TYR A N 1
ATOM 4547 C CA . TYR A 1 559 ? -6.332 2.236 -21.625 1.00 76.31 559 TYR A CA 1
ATOM 4548 C C . TYR A 1 559 ? -5.396 1.114 -21.156 1.00 76.31 559 TYR A C 1
ATOM 4550 O O . TYR A 1 559 ? -4.649 0.541 -21.949 1.00 76.31 559 TYR A O 1
ATOM 4558 N N . LEU A 1 560 ? -5.460 0.802 -19.862 1.00 71.56 560 LEU A N 1
ATOM 4559 C CA . LEU A 1 560 ? -4.743 -0.310 -19.243 1.00 71.56 560 LEU A CA 1
ATOM 4560 C C . LEU A 1 560 ? -5.654 -1.545 -19.157 1.00 71.56 560 LEU A C 1
ATOM 4562 O O . LEU A 1 560 ? -6.872 -1.396 -19.029 1.00 71.56 560 LEU A O 1
ATOM 4566 N N . PRO A 1 561 ? -5.092 -2.763 -19.238 1.00 67.56 561 PRO A N 1
ATOM 4567 C CA . PRO A 1 561 ? -5.881 -3.989 -19.217 1.00 67.56 561 PRO A CA 1
ATOM 4568 C C . PRO A 1 561 ? -6.590 -4.186 -17.869 1.00 67.56 561 PRO A C 1
ATOM 4570 O O . PRO A 1 561 ? -5.976 -4.064 -16.810 1.00 67.56 561 PRO A O 1
ATOM 4573 N N . THR A 1 562 ? -7.874 -4.545 -17.927 1.00 61.97 562 THR A N 1
ATOM 4574 C CA . THR A 1 562 ? -8.698 -4.966 -16.784 1.00 61.97 562 THR A CA 1
ATOM 4575 C C . THR A 1 562 ? -9.450 -6.257 -17.135 1.00 61.97 562 THR A C 1
ATOM 4577 O O . THR A 1 562 ? -9.771 -6.501 -18.300 1.00 61.97 562 THR A O 1
ATOM 4580 N N . GLY A 1 563 ? -9.726 -7.108 -16.143 1.00 62.38 563 GLY A N 1
ATOM 4581 C CA . GLY A 1 563 ? -10.471 -8.357 -16.336 1.00 62.38 563 GLY A CA 1
ATOM 4582 C C . GLY A 1 563 ? -9.604 -9.559 -16.729 1.00 62.38 563 GLY A C 1
ATOM 4583 O O . GLY A 1 563 ? -8.585 -9.832 -16.102 1.00 62.38 563 GLY A O 1
ATOM 4584 N N . TYR A 1 564 ? -10.045 -10.336 -17.724 1.00 59.19 564 TYR A N 1
ATOM 4585 C CA . TYR A 1 564 ? -9.431 -11.625 -18.064 1.00 59.19 564 TYR A CA 1
ATOM 4586 C C . TYR A 1 564 ? -8.163 -11.459 -18.904 1.00 59.19 564 TYR A C 1
ATOM 4588 O O . TYR A 1 564 ? -8.174 -10.771 -19.925 1.00 59.19 564 TYR A O 1
ATOM 4596 N N . VAL A 1 565 ? -7.098 -12.157 -18.511 1.00 61.25 565 VAL A N 1
ATOM 4597 C CA . VAL A 1 565 ? -5.857 -12.257 -19.285 1.00 61.25 565 VAL A CA 1
ATOM 4598 C C . VAL A 1 565 ? -5.687 -13.692 -19.767 1.00 61.25 565 VAL A C 1
ATOM 4600 O O . VAL A 1 565 ? -5.930 -14.635 -19.016 1.00 61.25 565 VAL A O 1
ATOM 4603 N N . PHE A 1 566 ? -5.312 -13.849 -21.035 1.00 61.16 566 PHE A N 1
ATOM 4604 C CA . PHE A 1 566 ? -5.140 -15.144 -21.686 1.00 61.16 566 PHE A CA 1
ATOM 4605 C C . PHE A 1 566 ? -3.663 -15.390 -21.983 1.00 61.16 566 PHE A C 1
ATOM 4607 O O . PHE A 1 566 ? -2.968 -14.494 -22.463 1.00 61.16 566 PHE A O 1
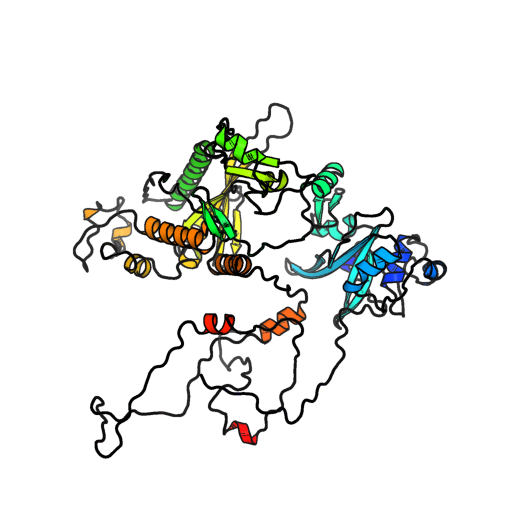ATOM 4614 N N . GLU A 1 567 ? -3.212 -16.614 -21.737 1.00 62.56 567 GLU A N 1
ATOM 4615 C CA . GLU A 1 567 ? -1.962 -17.138 -22.277 1.00 62.56 567 GLU A CA 1
ATOM 4616 C C . GLU A 1 567 ? -2.261 -17.792 -23.628 1.00 62.56 567 GLU A C 1
ATOM 4618 O O . GLU A 1 567 ? -3.219 -18.560 -23.748 1.00 62.56 567 GLU A O 1
ATOM 4623 N N . VAL A 1 568 ? -1.492 -17.441 -24.656 1.00 66.19 568 VAL A N 1
ATOM 4624 C CA . VAL A 1 568 ? -1.687 -17.936 -26.022 1.00 66.19 568 VAL A CA 1
ATOM 4625 C C . VAL A 1 568 ? -0.352 -18.351 -26.619 1.00 66.19 568 VAL A C 1
ATOM 4627 O O . VAL A 1 568 ? 0.656 -17.673 -26.417 1.00 66.19 568 VAL A O 1
ATOM 4630 N N . ASP A 1 569 ? -0.365 -19.434 -27.390 1.00 72.00 569 ASP A N 1
ATOM 4631 C CA . ASP A 1 569 ? 0.775 -19.829 -28.209 1.00 72.00 569 ASP A CA 1
ATOM 4632 C C . ASP A 1 569 ? 0.846 -18.933 -29.452 1.00 72.00 569 ASP A C 1
ATOM 4634 O O . ASP A 1 569 ? -0.161 -18.696 -30.128 1.00 72.00 569 ASP A O 1
ATOM 4638 N N . LEU A 1 570 ? 2.043 -18.435 -29.763 1.00 71.94 570 LEU A N 1
ATOM 4639 C CA . LEU A 1 570 ? 2.302 -17.648 -30.964 1.00 71.94 570 LEU A CA 1
ATOM 4640 C C . LEU A 1 570 ? 3.172 -18.450 -31.931 1.00 71.94 570 LEU A C 1
ATOM 4642 O O . LEU A 1 570 ? 4.357 -18.662 -31.682 1.00 71.94 570 LEU A O 1
ATOM 4646 N N . GLU A 1 571 ? 2.603 -18.840 -33.070 1.00 76.06 571 GLU A N 1
ATOM 4647 C CA . GLU A 1 571 ? 3.380 -19.391 -34.178 1.00 76.06 571 GLU A CA 1
ATOM 4648 C C . GLU A 1 571 ? 3.950 -18.243 -35.021 1.00 76.06 571 GLU A C 1
ATOM 4650 O O . GLU A 1 571 ? 3.210 -17.473 -35.639 1.00 76.06 571 GLU A O 1
ATOM 4655 N N . TYR A 1 572 ? 5.278 -18.110 -35.027 1.00 73.56 572 TYR A N 1
ATOM 4656 C CA . TYR A 1 572 ? 5.977 -17.054 -35.752 1.00 73.56 572 TYR A CA 1
ATOM 4657 C C . TYR A 1 572 ? 6.811 -17.636 -36.912 1.00 73.56 572 TYR A C 1
ATOM 4659 O O . TYR A 1 572 ? 7.814 -18.308 -36.653 1.00 73.56 572 TYR A O 1
ATOM 4667 N N . PRO A 1 573 ? 6.426 -17.401 -38.186 1.00 79.44 573 PRO A N 1
ATOM 4668 C CA . PRO A 1 573 ? 7.027 -18.084 -39.331 1.00 79.44 573 PRO A CA 1
ATOM 4669 C C . PRO A 1 573 ? 8.536 -17.865 -39.471 1.00 79.44 573 PRO A C 1
ATOM 4671 O O . PRO A 1 573 ? 8.999 -16.727 -39.522 1.00 79.44 573 PRO A O 1
ATOM 4674 N N . GLU A 1 574 ? 9.290 -18.956 -39.630 1.00 78.88 574 GLU A N 1
ATOM 4675 C CA . GLU A 1 574 ? 10.763 -18.957 -39.681 1.00 78.88 574 GLU A CA 1
ATOM 4676 C C . GLU A 1 574 ? 11.333 -18.032 -40.769 1.00 78.88 574 GLU A C 1
ATOM 4678 O O . GLU A 1 574 ? 12.293 -17.301 -40.542 1.00 78.88 574 GLU A O 1
ATOM 4683 N N . TYR A 1 575 ? 10.674 -17.955 -41.930 1.00 81.88 575 TYR A N 1
ATOM 4684 C CA . TYR A 1 575 ? 11.116 -17.096 -43.035 1.00 81.88 575 TYR A CA 1
ATOM 4685 C C . TYR A 1 575 ? 11.073 -15.586 -42.717 1.00 81.88 575 TYR A C 1
ATOM 4687 O O . TYR A 1 575 ? 11.652 -14.792 -43.459 1.00 81.88 575 TYR A O 1
ATOM 4695 N N . LEU A 1 576 ? 10.387 -15.171 -41.642 1.00 77.12 576 LEU A N 1
ATOM 4696 C CA . LEU A 1 576 ? 10.318 -13.778 -41.184 1.00 77.12 576 LEU A CA 1
ATOM 4697 C C . LEU A 1 576 ? 11.359 -13.442 -40.109 1.00 77.12 576 LEU A C 1
ATOM 4699 O O . LEU A 1 576 ? 11.501 -12.270 -39.756 1.00 77.12 576 LEU A O 1
ATOM 4703 N N . HIS A 1 577 ? 12.078 -14.431 -39.570 1.00 76.62 577 HIS A N 1
ATOM 4704 C CA . HIS A 1 577 ? 13.001 -14.222 -38.449 1.00 76.62 577 HIS A CA 1
ATOM 4705 C C . HIS A 1 577 ? 14.137 -13.273 -38.840 1.00 76.62 577 HIS A C 1
ATOM 4707 O O . HIS A 1 577 ? 14.337 -12.258 -38.177 1.00 76.62 577 HIS A O 1
ATOM 4713 N N . ASP A 1 578 ? 14.798 -13.519 -39.974 1.00 73.81 578 ASP A N 1
ATOM 4714 C CA . ASP A 1 578 ? 15.893 -12.667 -40.460 1.00 73.81 578 ASP A CA 1
ATOM 4715 C C . ASP A 1 578 ? 15.425 -11.262 -40.862 1.00 73.81 578 ASP A C 1
ATOM 4717 O O . ASP A 1 578 ? 16.125 -10.275 -40.624 1.00 73.81 578 ASP A O 1
ATOM 4721 N N . LEU A 1 579 ? 14.226 -11.152 -41.444 1.00 71.12 579 LEU A N 1
ATOM 4722 C CA . LEU A 1 579 ? 13.659 -9.870 -41.867 1.00 71.12 579 LEU A CA 1
ATOM 4723 C C . LEU A 1 579 ? 13.298 -8.984 -40.664 1.00 71.12 579 LEU A C 1
ATOM 4725 O O . LEU A 1 579 ? 13.406 -7.760 -40.751 1.00 71.12 579 LEU A O 1
ATOM 4729 N N . HIS A 1 580 ? 12.865 -9.591 -39.554 1.00 73.88 580 HIS A N 1
ATOM 4730 C CA . HIS A 1 580 ? 12.374 -8.890 -38.364 1.00 73.88 580 HIS A CA 1
ATOM 4731 C C . HIS A 1 580 ? 13.349 -8.925 -37.167 1.00 73.88 580 HIS A C 1
ATOM 4733 O O . HIS A 1 580 ? 13.012 -8.405 -36.107 1.00 73.88 580 HIS A O 1
ATOM 4739 N N . ASN A 1 581 ? 14.580 -9.428 -37.337 1.00 69.88 581 ASN A N 1
ATOM 4740 C CA . ASN A 1 581 ? 15.673 -9.442 -36.337 1.00 69.88 581 ASN A CA 1
ATOM 4741 C C . ASN A 1 581 ? 16.053 -8.033 -35.799 1.00 69.88 581 ASN A C 1
ATOM 4743 O O . ASN A 1 581 ? 16.814 -7.845 -34.856 1.00 69.88 581 ASN A O 1
ATOM 4747 N N . GLU A 1 582 ? 15.507 -6.991 -36.410 1.00 66.06 582 GLU A N 1
ATOM 4748 C CA . GLU A 1 582 ? 15.731 -5.594 -36.061 1.00 66.06 582 GLU A CA 1
ATOM 4749 C C . GLU A 1 582 ? 15.085 -5.162 -34.751 1.00 66.06 582 GLU A C 1
ATOM 4751 O O . GLU A 1 582 ? 15.598 -4.250 -34.110 1.00 66.06 582 GLU A O 1
ATOM 4756 N N . LEU A 1 583 ? 13.956 -5.764 -34.374 1.00 60.75 583 LEU A N 1
ATOM 4757 C CA . LEU A 1 583 ? 13.149 -5.343 -33.232 1.00 60.75 583 LEU A CA 1
ATOM 4758 C C . LEU A 1 583 ? 12.781 -6.570 -32.394 1.00 60.75 583 LEU A C 1
ATOM 4760 O O . LEU A 1 583 ? 12.439 -7.605 -32.964 1.00 60.75 583 LEU A O 1
ATOM 4764 N N . PRO A 1 584 ? 12.816 -6.482 -31.054 1.00 62.03 584 PRO A N 1
ATOM 4765 C CA . PRO A 1 584 ? 12.457 -7.601 -30.194 1.00 62.03 584 PRO A CA 1
ATOM 4766 C C . PRO A 1 584 ? 10.950 -7.860 -30.282 1.00 62.03 584 PRO A C 1
ATOM 4768 O O . PRO A 1 584 ? 10.157 -7.285 -29.536 1.00 62.03 584 PRO A O 1
ATOM 4771 N N . PHE A 1 585 ? 10.549 -8.721 -31.212 1.00 63.47 585 PHE A N 1
ATOM 4772 C CA . PHE A 1 585 ? 9.201 -9.261 -31.269 1.00 63.47 585 PHE A CA 1
ATOM 4773 C C . PHE A 1 585 ? 9.133 -10.478 -30.343 1.00 63.47 585 PHE A C 1
ATOM 4775 O O . PHE A 1 585 ? 9.894 -11.425 -30.516 1.00 63.47 585 PHE A O 1
ATOM 4782 N N . CYS A 1 586 ? 8.263 -10.418 -29.330 1.00 68.62 586 CYS A N 1
ATOM 4783 C CA . CYS A 1 586 ? 8.063 -11.483 -28.338 1.00 68.62 586 CYS A CA 1
ATOM 4784 C C . CYS A 1 586 ? 9.355 -11.950 -27.624 1.00 68.62 586 CYS A C 1
ATOM 4786 O O . CYS A 1 586 ? 9.698 -13.127 -27.683 1.00 68.62 586 CYS A O 1
ATOM 4788 N N . PRO A 1 587 ? 10.083 -11.051 -26.927 1.00 70.62 587 PRO A N 1
ATOM 4789 C CA . PRO A 1 587 ? 11.342 -11.403 -26.279 1.00 70.62 587 PRO A CA 1
ATOM 4790 C C . PRO A 1 587 ? 11.157 -12.411 -25.135 1.00 70.62 587 PRO A C 1
ATOM 4792 O O . PRO A 1 587 ? 10.418 -12.176 -24.165 1.00 70.62 587 PRO A O 1
ATOM 4795 N N . GLU A 1 588 ? 11.904 -13.508 -25.219 1.00 68.75 588 GLU A N 1
ATOM 4796 C CA . GLU A 1 588 ? 11.980 -14.530 -24.179 1.00 68.75 588 GLU A CA 1
ATOM 4797 C C . GLU A 1 588 ? 12.871 -14.087 -23.009 1.00 68.75 588 GLU A C 1
ATOM 4799 O O . GLU A 1 588 ? 13.848 -13.352 -23.171 1.00 68.75 588 GLU A O 1
ATOM 4804 N N . SER A 1 589 ? 12.533 -14.548 -21.802 1.00 71.94 589 SER A N 1
ATOM 4805 C CA . SER A 1 589 ? 13.391 -14.367 -20.630 1.00 71.94 589 SER A CA 1
ATOM 4806 C C . SER A 1 589 ? 14.406 -15.505 -20.586 1.00 71.94 589 SER A C 1
ATOM 4808 O O . SER A 1 589 ? 14.080 -16.615 -20.175 1.00 71.94 589 SER A O 1
ATOM 4810 N N . VAL A 1 590 ? 15.636 -15.232 -21.023 1.00 71.31 590 VAL A N 1
ATOM 4811 C CA . VAL A 1 590 ? 16.725 -16.217 -21.053 1.00 71.31 590 VAL A CA 1
ATOM 4812 C C . VAL A 1 590 ? 17.899 -15.699 -20.231 1.00 71.31 590 VAL A C 1
ATOM 4814 O O . VAL A 1 590 ? 18.287 -14.536 -20.350 1.00 71.31 590 VAL A O 1
ATOM 4817 N N . GLN A 1 591 ? 18.483 -16.561 -19.396 1.00 71.75 591 GLN A N 1
ATOM 4818 C CA . GLN A 1 591 ? 19.754 -16.276 -18.735 1.00 71.75 591 GLN A CA 1
ATOM 4819 C C . GLN A 1 591 ? 20.900 -16.633 -19.697 1.00 71.75 591 GLN A C 1
ATOM 4821 O O . GLN A 1 591 ? 21.022 -17.800 -20.070 1.00 71.75 591 GLN A O 1
ATOM 4826 N N . PRO A 1 592 ? 21.759 -15.677 -20.094 1.00 72.19 592 PRO A N 1
ATOM 4827 C CA . PRO A 1 592 ? 22.899 -15.978 -20.953 1.00 72.19 592 PRO A CA 1
ATOM 4828 C C . PRO A 1 592 ? 23.868 -16.954 -20.277 1.00 72.19 592 PRO A C 1
ATOM 4830 O O . PRO A 1 592 ? 24.121 -16.844 -19.069 1.00 72.19 592 PRO A O 1
ATOM 4833 N N . GLU A 1 593 ? 24.460 -17.866 -21.054 1.00 71.81 593 GLU A N 1
ATOM 4834 C CA . GLU A 1 593 ? 25.503 -18.769 -20.559 1.00 71.81 593 GLU A CA 1
ATOM 4835 C C . GLU A 1 593 ? 26.644 -17.971 -19.900 1.00 71.81 593 GLU A C 1
ATOM 4837 O O . GLU A 1 593 ? 27.207 -17.042 -20.480 1.00 71.81 593 GLU A O 1
ATOM 4842 N N . GLY A 1 594 ? 26.970 -18.309 -18.648 1.00 72.12 594 GLY A N 1
ATOM 4843 C CA . GLY A 1 594 ? 28.008 -17.630 -17.863 1.00 72.12 594 GLY A CA 1
ATOM 4844 C C . GLY A 1 594 ? 27.553 -16.387 -17.083 1.00 72.12 594 GLY A C 1
ATOM 4845 O O . GLY A 1 594 ? 28.372 -15.789 -16.377 1.00 72.12 594 GLY A O 1
ATOM 4846 N N . SER A 1 595 ? 26.272 -15.999 -17.144 1.00 68.56 595 SER A N 1
ATOM 4847 C CA . SER A 1 595 ? 25.748 -14.897 -16.325 1.00 68.56 595 SER A CA 1
ATOM 4848 C C . SER A 1 595 ? 25.778 -15.240 -14.830 1.00 68.56 595 SER A C 1
ATOM 4850 O O . SER A 1 595 ? 25.220 -16.246 -14.395 1.00 68.56 595 SER A O 1
ATOM 4852 N N . LYS A 1 596 ? 26.382 -14.358 -14.021 1.00 58.56 596 LYS A N 1
ATOM 4853 C CA . LYS A 1 596 ? 26.411 -14.455 -12.545 1.00 58.56 596 LYS A CA 1
ATOM 4854 C C . LYS A 1 596 ? 25.150 -13.908 -11.867 1.00 58.56 596 LYS A C 1
ATOM 4856 O O . LYS A 1 596 ? 25.066 -13.933 -10.642 1.00 58.56 596 LYS A O 1
ATOM 4861 N N . VAL A 1 597 ? 24.213 -13.371 -12.644 1.00 46.97 597 VAL A N 1
ATOM 4862 C CA . VAL A 1 597 ? 22.967 -12.776 -12.155 1.00 46.97 597 VAL A CA 1
ATOM 4863 C C . VAL A 1 597 ? 21.829 -13.710 -12.558 1.00 46.97 597 VAL A C 1
ATOM 4865 O O . VAL A 1 597 ? 21.634 -13.944 -13.750 1.00 46.97 597 VAL A O 1
ATOM 4868 N N . SER A 1 598 ? 21.134 -14.281 -11.573 1.00 46.28 598 SER A N 1
ATOM 4869 C CA . SER A 1 598 ? 19.878 -15.006 -11.790 1.00 46.28 598 SER A CA 1
ATOM 4870 C C . SER A 1 598 ? 18.761 -13.998 -12.069 1.00 46.28 598 SER A C 1
ATOM 4872 O O . SER A 1 598 ? 18.661 -13.017 -11.324 1.00 46.28 598 SER A O 1
ATOM 4874 N N . ASN A 1 599 ? 17.961 -14.237 -13.113 1.00 48.31 599 ASN A N 1
ATOM 4875 C CA . ASN A 1 599 ? 16.718 -13.491 -13.353 1.00 48.31 599 ASN A CA 1
ATOM 4876 C C . ASN A 1 599 ? 15.688 -13.742 -12.250 1.00 48.31 599 ASN A C 1
ATOM 4878 O O . ASN A 1 599 ? 15.666 -14.876 -11.716 1.00 48.31 599 ASN A O 1
#

Organism: Sitophilus oryzae (NCBI:txid7048)

Solvent-accessible surface area (backbone atoms only — not comparable to full-atom values): 38278 Å² total; per-residue (Å²): 134,85,80,83,67,90,84,75,82,93,72,81,87,79,79,76,71,78,78,65,78,60,34,26,41,44,62,67,83,73,58,68,80,56,54,74,48,70,15,61,48,61,53,58,43,86,50,43,50,35,56,59,53,28,53,44,47,66,79,56,70,58,57,76,92,70,57,54,37,45,50,78,82,46,57,89,54,57,84,78,55,59,59,84,95,60,65,80,30,70,37,82,89,50,43,69,60,44,27,65,66,57,70,37,24,47,35,29,27,35,69,44,85,47,79,56,94,96,36,84,41,80,44,80,42,61,47,77,37,67,53,90,61,78,80,41,98,54,59,46,48,32,36,43,48,70,52,102,84,58,40,22,27,42,22,21,45,77,33,65,56,58,62,46,41,79,81,76,44,98,67,98,68,83,57,34,68,37,82,68,78,67,52,73,27,89,38,63,72,56,36,53,49,34,64,74,76,67,56,73,68,92,77,86,88,86,91,78,92,54,76,41,68,47,102,85,72,47,80,39,65,72,87,76,77,85,88,89,72,86,79,82,65,77,82,80,78,87,80,87,83,68,64,87,64,47,51,56,58,50,49,53,50,52,52,53,48,50,43,50,49,35,68,73,50,63,66,62,72,38,65,66,55,85,74,51,76,66,54,50,50,48,46,74,68,57,59,44,19,71,80,81,64,47,71,66,54,96,85,56,57,78,35,82,38,48,38,47,77,72,9,45,76,73,42,35,20,43,52,66,55,50,68,67,67,60,82,72,75,53,47,76,42,81,38,77,49,27,51,83,57,60,48,77,72,36,48,67,72,65,55,44,96,89,50,61,62,50,74,44,71,74,53,101,86,31,42,65,32,44,34,39,53,40,80,65,49,69,52,78,67,96,55,101,67,73,82,45,76,38,66,43,28,43,34,42,35,26,47,29,54,65,45,84,54,56,68,75,59,56,38,66,76,42,75,98,64,71,87,83,78,86,89,79,87,53,77,74,70,72,70,58,77,62,80,70,59,70,79,67,50,65,24,88,92,76,76,50,69,77,80,97,56,66,67,62,49,55,53,48,53,51,38,49,49,35,29,71,74,62,68,40,65,62,83,81,46,76,36,39,67,62,48,51,48,54,40,47,40,69,72,65,69,62,86,78,86,75,84,86,45,69,66,59,50,48,52,51,60,73,66,62,76,78,84,93,80,84,85,74,90,78,81,86,78,65,30,34,91,89,46,98,81,47,52,90,93,49,77,78,41,77,82,82,90,83,79,72,80,58,54,66,62,58,54,70,71,44,94,72,95,76,87,89,84,82,89,78,89,80,91,74,64,72,90,47,47,79,79,46,68,86,53,86,74,84,76,77,94,74,81,61,92,88,59,91,66,83,131